Protein AF-A0A673KIM2-F1 (afdb_monomer_lite)

Radius of gyration: 29.83 Å; chains: 1; bounding box: 70×74×83 Å

Foldseek 3Di:
DVPDDPVVVLVVLVPDPDDPVVSVVCCCVVCVVVVVVVVVVVVVVVVVVVVPPCPVVLVVCCLPVHDVVSVVVVVVSVVVVLVVVLCVLCCVQQVVVCVVQPDDPPDPPDDPPVCLQQVPDPNCCHSVFPNVDDQDFRPDVVTRGNVVSVVCSVVVSVVCVVVVVVVVVVVVCVVVVVVVPDDPDDCVVCVVPVDDPVDPDPSVNSSSVVNSVVVVVVVVLVVVLVVPDDDPVVVVVVVVVLVVLLVVLVCLLVVLVVVLVVDDCPDPVNSVSLLSNLQSNLVSLLVVLVVLVVVVVVPPDSDPVVSVVVSVVSSVVSVVSSVVVVVVCLVPPQVVPDDPSVSVVRSSVSSNVVNSVVSVVVSVVVVVVVVVVVVVVVVVVVVVVVD

Organism: NCBI:txid307959

InterPro domains:
  IPR012496 TMC domain [PF07810] (340-377)
  IPR038900 Transmembrane channel-like protein [PTHR23302] (8-376)

pLDDT: mean 73.1, std 10.55, range [40.34, 91.25]

Structure (mmCIF, N/CA/C/O backbone):
data_AF-A0A673KIM2-F1
#
_entry.id   AF-A0A673KIM2-F1
#
loop_
_atom_site.group_PDB
_atom_site.id
_atom_site.type_symbol
_atom_site.label_atom_id
_atom_site.label_alt_id
_atom_site.label_comp_id
_atom_site.label_asym_id
_atom_site.label_entity_id
_atom_site.label_seq_id
_atom_site.pdbx_PDB_ins_code
_atom_site.Cartn_x
_atom_site.Cartn_y
_atom_site.Cartn_z
_atom_site.occupancy
_atom_site.B_iso_or_equiv
_atom_site.auth_seq_id
_atom_site.auth_comp_id
_atom_site.auth_asym_id
_atom_site.auth_atom_id
_atom_site.pdbx_PDB_model_num
ATOM 1 N N . LEU A 1 1 ? -32.384 -26.670 -31.628 1.00 54.09 1 LEU A N 1
ATOM 2 C CA . LEU A 1 1 ? -31.839 -27.218 -30.354 1.00 54.09 1 LEU A CA 1
ATOM 3 C C . LEU A 1 1 ? -31.007 -26.222 -29.531 1.00 54.09 1 LEU A C 1
ATOM 5 O O . LEU A 1 1 ? -30.825 -26.491 -28.352 1.00 54.09 1 LEU A O 1
ATOM 9 N N . VAL A 1 2 ? -30.479 -25.125 -30.096 1.00 49.41 2 VAL A N 1
ATOM 10 C CA . VAL A 1 2 ? -29.564 -24.195 -29.388 1.00 49.41 2 VAL A CA 1
ATOM 11 C C . VAL A 1 2 ? -30.290 -23.218 -28.441 1.00 49.41 2 VAL A C 1
ATOM 13 O O . VAL A 1 2 ? -29.702 -22.797 -27.455 1.00 49.41 2 VAL A O 1
ATOM 16 N N . SER A 1 3 ? -31.580 -22.942 -28.660 1.00 51.84 3 SER A N 1
ATOM 17 C CA . SER A 1 3 ? -32.398 -22.016 -27.851 1.00 51.84 3 SER A CA 1
ATOM 18 C C . SER A 1 3 ? -33.123 -22.645 -26.647 1.00 51.84 3 SER A C 1
ATOM 20 O O . SER A 1 3 ? -33.857 -21.958 -25.945 1.00 51.84 3 SER A O 1
ATOM 22 N N . LEU A 1 4 ? -32.964 -23.951 -26.407 1.00 59.59 4 LEU A N 1
ATOM 23 C CA . LEU A 1 4 ? -33.719 -24.692 -25.387 1.00 59.59 4 LEU A CA 1
ATOM 24 C C . LEU A 1 4 ? -32.929 -24.831 -24.076 1.00 59.59 4 LEU A C 1
ATOM 26 O O . LEU A 1 4 ? -31.710 -25.012 -24.092 1.00 59.59 4 LEU A O 1
ATOM 30 N N . SER A 1 5 ? -33.632 -24.830 -22.938 1.00 64.88 5 SER A N 1
ATOM 31 C CA . SER A 1 5 ? -33.035 -25.115 -21.625 1.00 64.88 5 SER A CA 1
ATOM 32 C C . SER A 1 5 ? -32.414 -26.521 -21.587 1.00 64.88 5 SER A C 1
ATOM 34 O O . SER A 1 5 ? -32.823 -27.422 -22.325 1.00 64.88 5 SER A O 1
ATOM 36 N N . ALA A 1 6 ? -31.411 -26.739 -20.728 1.00 63.19 6 ALA A N 1
ATOM 37 C CA . ALA A 1 6 ? -30.666 -28.004 -20.682 1.00 63.19 6 ALA A CA 1
ATOM 38 C C . ALA A 1 6 ? -31.577 -29.239 -20.511 1.00 63.19 6 ALA A C 1
ATOM 40 O O . ALA A 1 6 ? -31.337 -30.261 -21.151 1.00 63.19 6 ALA A O 1
ATOM 41 N N . GLY A 1 7 ? -32.652 -29.125 -19.721 1.00 69.38 7 GLY A N 1
ATOM 42 C CA . GLY A 1 7 ? -33.654 -30.184 -19.552 1.00 69.38 7 GLY A CA 1
ATOM 43 C C . GLY A 1 7 ? -34.470 -30.452 -20.821 1.00 69.38 7 GLY A C 1
ATOM 44 O O . GLY A 1 7 ? -34.601 -31.602 -21.237 1.00 69.38 7 GLY A O 1
ATOM 45 N N . ALA A 1 8 ? -34.928 -29.397 -21.501 1.00 72.88 8 ALA A N 1
ATOM 46 C CA . ALA A 1 8 ? -35.692 -29.515 -22.743 1.00 72.88 8 ALA A CA 1
ATOM 47 C C . ALA A 1 8 ? -34.858 -30.111 -23.895 1.00 72.88 8 ALA A C 1
ATOM 49 O O . ALA A 1 8 ? -35.373 -30.885 -24.700 1.00 72.88 8 ALA A O 1
ATOM 50 N N . ARG A 1 9 ? -33.544 -29.838 -23.941 1.00 69.94 9 ARG A N 1
ATOM 51 C CA . ARG A 1 9 ? -32.620 -30.464 -24.910 1.00 69.94 9 ARG A CA 1
ATOM 52 C C . ARG A 1 9 ? -32.471 -31.968 -24.673 1.00 69.94 9 ARG A C 1
ATOM 54 O O . ARG A 1 9 ? -32.468 -32.734 -25.631 1.00 69.94 9 ARG A O 1
ATOM 61 N N . ILE A 1 10 ? -32.381 -32.404 -23.413 1.00 68.50 10 ILE A N 1
ATOM 62 C CA . ILE A 1 10 ? -32.291 -33.834 -23.061 1.00 68.50 10 ILE A CA 1
ATOM 63 C C . ILE A 1 10 ? -33.565 -34.570 -23.482 1.00 68.50 10 ILE A C 1
ATOM 65 O O . ILE A 1 10 ? -33.485 -35.679 -24.019 1.00 68.50 10 ILE A O 1
ATOM 69 N N . GLN A 1 11 ? -34.724 -33.948 -23.262 1.00 73.38 11 GLN A N 1
ATOM 70 C CA . GLN A 1 11 ? -36.023 -34.515 -23.606 1.00 73.38 11 GLN A CA 1
ATOM 71 C C . GLN A 1 11 ? -36.228 -34.588 -25.126 1.00 73.38 11 GLN A C 1
ATOM 73 O O . GLN A 1 11 ? -36.594 -35.648 -25.627 1.00 73.38 11 GLN A O 1
ATOM 78 N N . ALA A 1 12 ? -35.854 -33.538 -25.865 1.00 72.44 12 ALA A N 1
ATOM 79 C CA . ALA A 1 12 ? -35.890 -33.520 -27.329 1.00 72.44 12 ALA A CA 1
ATOM 80 C C . ALA A 1 12 ? -34.943 -34.553 -27.973 1.00 72.44 12 ALA A C 1
ATOM 82 O O . ALA A 1 12 ? -35.293 -35.190 -28.959 1.00 72.44 12 ALA A O 1
ATOM 83 N N . ILE A 1 13 ? -33.755 -34.785 -27.399 1.00 69.12 13 ILE A N 1
ATOM 84 C CA . ILE A 1 13 ? -32.839 -35.842 -27.874 1.00 69.12 13 ILE A CA 1
ATOM 85 C C . ILE A 1 13 ? -33.393 -37.241 -27.545 1.00 69.12 13 ILE A C 1
ATOM 87 O O . ILE A 1 13 ? -33.101 -38.217 -28.235 1.00 69.12 13 ILE A O 1
ATOM 91 N N . ARG A 1 14 ? -34.197 -37.369 -26.481 1.00 68.88 14 ARG A N 1
ATOM 92 C CA . ARG A 1 14 ? -34.830 -38.641 -26.098 1.00 68.88 14 ARG A CA 1
ATOM 93 C C . ARG A 1 14 ? -35.969 -39.023 -27.045 1.00 68.88 14 ARG A C 1
ATOM 95 O O . ARG A 1 14 ? -36.163 -40.219 -27.244 1.00 68.88 14 ARG A O 1
ATOM 102 N N . SER A 1 15 ? -36.658 -38.047 -27.637 1.00 75.44 15 SER A N 1
ATOM 103 C CA . SER A 1 15 ? -37.789 -38.254 -28.549 1.00 75.44 15 SER A CA 1
ATOM 104 C C . SER A 1 15 ? -37.406 -38.488 -30.018 1.00 75.44 15 SER A C 1
ATOM 106 O O . SER A 1 15 ? -38.292 -38.747 -30.823 1.00 75.44 15 SER A O 1
ATOM 108 N N . LEU A 1 16 ? -36.121 -38.418 -30.395 1.00 77.38 16 LEU A N 1
ATOM 109 C CA . LEU A 1 16 ? -35.683 -38.663 -31.780 1.00 77.38 16 LEU A CA 1
ATOM 110 C C . LEU A 1 16 ? -35.757 -40.158 -32.147 1.00 77.38 16 LEU A C 1
ATOM 112 O O . LEU A 1 16 ? -35.271 -40.973 -31.364 1.00 77.38 16 LEU A O 1
ATOM 116 N N . PRO A 1 17 ? -36.287 -40.547 -33.322 1.00 73.69 17 PRO A N 1
ATOM 117 C CA . PRO A 1 17 ? -36.380 -41.940 -33.763 1.00 73.69 17 PRO A CA 1
ATOM 118 C C . PRO A 1 17 ? -35.050 -42.415 -34.370 1.00 73.69 17 PRO A C 1
ATOM 120 O O . PRO A 1 17 ? -34.902 -42.543 -35.576 1.00 73.69 17 PRO A O 1
ATOM 123 N N . MET A 1 18 ? -34.045 -42.633 -33.525 1.00 78.62 18 MET A N 1
ATOM 124 C CA . MET A 1 18 ? -32.694 -43.016 -33.964 1.00 78.62 18 MET A CA 1
ATOM 125 C C . MET A 1 18 ? -32.090 -44.114 -33.067 1.00 78.62 18 MET A C 1
ATOM 127 O O . MET A 1 18 ? -32.531 -44.251 -31.918 1.00 78.62 18 MET A O 1
ATOM 131 N N . PRO A 1 19 ? -31.124 -44.921 -33.534 1.00 76.88 19 PRO A N 1
ATOM 132 C CA . PRO A 1 19 ? -30.554 -46.014 -32.749 1.00 76.88 19 PRO A CA 1
ATOM 133 C C . PRO A 1 19 ? -29.840 -45.518 -31.481 1.00 76.88 19 PRO A C 1
ATOM 135 O O . PRO A 1 19 ? -29.282 -44.419 -31.424 1.00 76.88 19 PRO A O 1
ATOM 138 N N . PHE A 1 20 ? -29.871 -46.333 -30.422 1.00 73.62 20 PHE A N 1
ATOM 139 C CA . PHE A 1 20 ? -29.402 -45.951 -29.082 1.00 73.62 20 PHE A CA 1
ATOM 140 C C . PHE A 1 20 ? -27.943 -45.469 -29.061 1.00 73.62 20 PHE A C 1
ATOM 142 O O . PHE A 1 20 ? -27.620 -44.512 -28.352 1.00 73.62 20 PHE A O 1
ATOM 149 N N . ASN A 1 21 ? -27.075 -46.090 -29.866 1.00 72.00 21 ASN A N 1
ATOM 150 C CA . ASN A 1 21 ? -25.659 -45.735 -29.931 1.00 72.00 21 ASN A CA 1
ATOM 151 C C . ASN A 1 21 ? -25.446 -44.313 -30.464 1.00 72.00 21 ASN A C 1
ATOM 153 O O . ASN A 1 21 ? -24.697 -43.546 -29.867 1.00 72.00 21 ASN A O 1
ATOM 157 N N . GLU A 1 22 ? -26.178 -43.906 -31.500 1.00 73.88 22 GLU A N 1
ATOM 158 C CA . GLU A 1 22 ? -26.094 -42.542 -32.029 1.00 73.88 22 GLU A CA 1
ATOM 159 C C . GLU A 1 22 ? -26.651 -41.511 -31.040 1.00 73.88 22 GLU A C 1
ATOM 161 O O . GLU A 1 22 ? -26.053 -40.451 -30.848 1.00 73.88 22 GLU A O 1
ATOM 166 N N . ARG A 1 23 ? -27.736 -41.834 -30.314 1.00 71.25 23 ARG A N 1
ATOM 167 C CA . ARG A 1 23 ? -28.248 -40.958 -29.235 1.00 71.25 23 ARG A CA 1
ATOM 168 C C . ARG A 1 23 ? -27.211 -40.754 -28.137 1.00 71.25 23 ARG A C 1
ATOM 170 O O . ARG A 1 23 ? -27.110 -39.659 -27.579 1.00 71.25 23 ARG A O 1
ATOM 177 N N . LYS A 1 24 ? -26.460 -41.805 -27.799 1.00 71.00 24 LYS A N 1
ATOM 178 C CA . LYS A 1 24 ? -25.391 -41.757 -26.798 1.00 71.00 24 LYS A CA 1
ATOM 179 C C . LYS A 1 24 ? -24.245 -40.862 -27.274 1.00 71.00 24 LYS A C 1
ATOM 181 O O . LYS A 1 24 ? -23.825 -39.994 -26.510 1.00 71.00 24 LYS A O 1
ATOM 186 N N . THR A 1 25 ? -23.813 -41.001 -28.526 1.00 71.25 25 THR A N 1
ATOM 187 C CA . THR A 1 25 ? -22.752 -40.174 -29.121 1.00 71.25 25 THR A CA 1
ATOM 188 C C . THR A 1 25 ? -23.147 -38.699 -29.172 1.00 71.25 25 THR A C 1
ATOM 190 O O . THR A 1 25 ? -22.375 -37.855 -28.727 1.00 71.25 25 THR A O 1
ATOM 193 N N . ILE A 1 26 ? -24.378 -38.379 -29.594 1.00 69.19 26 ILE A N 1
ATOM 194 C CA . ILE A 1 26 ? -24.880 -36.994 -29.641 1.00 69.19 26 ILE A CA 1
ATOM 195 C C . ILE A 1 26 ? -24.965 -36.374 -28.243 1.00 69.19 26 ILE A C 1
ATOM 197 O O . ILE A 1 26 ? -24.628 -35.207 -28.067 1.00 69.19 26 ILE A O 1
ATOM 201 N N . ARG A 1 27 ? -25.377 -37.138 -27.221 1.00 65.44 27 ARG A N 1
ATOM 202 C CA . ARG A 1 27 ? -25.381 -36.643 -25.834 1.00 65.44 27 ARG A CA 1
ATOM 203 C C . ARG A 1 27 ? -23.967 -36.374 -25.327 1.00 65.44 27 ARG A C 1
ATOM 205 O O . ARG A 1 27 ? -23.735 -35.344 -24.699 1.00 65.44 27 ARG A O 1
ATOM 212 N N . LEU A 1 28 ? -23.028 -37.280 -25.588 1.00 66.94 28 LEU A N 1
ATOM 213 C CA . LEU A 1 28 ? -21.634 -37.103 -25.185 1.00 66.94 28 LEU A CA 1
ATOM 214 C C . LEU A 1 28 ? -21.025 -35.861 -25.837 1.00 66.94 28 LEU A C 1
ATOM 216 O O . LEU A 1 28 ? -20.464 -35.038 -25.124 1.00 66.94 28 LEU A O 1
ATOM 220 N N . THR A 1 29 ? -21.210 -35.655 -27.141 1.00 67.38 29 THR A N 1
ATOM 221 C CA . THR A 1 29 ? -20.673 -34.475 -27.834 1.00 67.38 29 THR A CA 1
ATOM 222 C C . THR A 1 29 ? -21.380 -33.179 -27.428 1.00 67.38 29 THR A C 1
ATOM 224 O O . THR A 1 29 ? -20.715 -32.171 -27.197 1.00 67.38 29 THR A O 1
ATOM 227 N N . SER A 1 30 ? -22.709 -33.185 -27.254 1.00 64.12 30 SER A N 1
ATOM 228 C CA . SER A 1 30 ? -23.461 -31.970 -26.910 1.00 64.12 30 SER A CA 1
ATOM 229 C C . SER A 1 30 ? -23.291 -31.524 -25.456 1.00 64.12 30 SER A C 1
ATOM 231 O O . SER A 1 30 ? -23.383 -30.331 -25.166 1.00 64.12 30 SER A O 1
ATOM 233 N N . PHE A 1 31 ? -23.092 -32.466 -24.525 1.00 64.44 31 PHE A N 1
ATOM 234 C CA . PHE A 1 31 ? -22.984 -32.180 -23.088 1.00 64.44 31 PHE A CA 1
ATOM 235 C C . PHE A 1 31 ? -21.546 -32.215 -22.554 1.00 64.44 31 PHE A C 1
ATOM 237 O O . PHE A 1 31 ? -21.322 -31.681 -21.468 1.00 64.44 31 PHE A O 1
ATOM 244 N N . ALA A 1 32 ? -20.565 -32.738 -23.302 1.00 67.06 32 ALA A N 1
ATOM 245 C CA . ALA A 1 32 ? -19.142 -32.660 -22.955 1.00 67.06 32 ALA A CA 1
ATOM 246 C C . ALA A 1 32 ? -18.661 -31.246 -22.568 1.00 67.06 32 ALA A C 1
ATOM 248 O O . ALA A 1 32 ? -18.056 -31.123 -21.500 1.00 67.06 32 ALA A O 1
ATOM 249 N N . PRO A 1 33 ? -18.947 -30.165 -23.328 1.00 68.44 33 PRO A N 1
ATOM 250 C CA . PRO A 1 33 ? -18.488 -28.826 -22.948 1.00 68.44 33 PRO A CA 1
ATOM 251 C C . PRO A 1 33 ? -19.147 -28.331 -21.652 1.00 68.44 33 PRO A C 1
ATOM 253 O O . PRO A 1 33 ? -18.484 -27.740 -20.802 1.00 68.44 33 PRO A O 1
ATOM 256 N N . ILE A 1 34 ? -20.430 -28.642 -21.441 1.00 71.88 34 ILE A N 1
ATOM 257 C CA . ILE A 1 34 ? -21.180 -28.256 -20.234 1.00 71.88 34 ILE A CA 1
ATOM 258 C C . ILE A 1 34 ? -20.656 -29.017 -19.007 1.00 71.88 34 ILE A C 1
ATOM 260 O O . ILE A 1 34 ? -20.499 -28.444 -17.928 1.00 71.88 34 ILE A O 1
ATOM 264 N N . GLN A 1 35 ? -20.367 -30.309 -19.160 1.00 70.81 35 GLN A N 1
ATOM 265 C CA . GLN A 1 35 ? -19.853 -31.156 -18.090 1.00 70.81 35 GLN A CA 1
ATOM 266 C C . GLN A 1 35 ? -18.393 -30.821 -17.756 1.00 70.81 35 GLN A C 1
ATOM 268 O O . GLN A 1 35 ? -18.043 -30.789 -16.577 1.00 70.81 35 GLN A O 1
ATOM 273 N N . SER A 1 36 ? -17.576 -30.492 -18.761 1.00 70.12 36 SER A N 1
ATOM 274 C CA . SER A 1 36 ? -16.215 -29.974 -18.583 1.00 70.12 36 SER A CA 1
ATOM 275 C C . SER A 1 36 ? -16.221 -28.633 -17.845 1.00 70.12 36 SER A C 1
ATOM 277 O O . SER A 1 36 ? -15.549 -28.495 -16.827 1.00 70.12 36 SER A O 1
ATOM 279 N N . PHE A 1 37 ? -17.082 -27.690 -18.243 1.00 69.31 37 PHE A N 1
ATOM 280 C CA . PHE A 1 37 ? -17.236 -26.407 -17.551 1.00 69.31 37 PHE A CA 1
ATOM 281 C C . PHE A 1 37 ? -17.710 -26.573 -16.100 1.00 69.31 37 PHE A C 1
ATOM 283 O O . PHE A 1 37 ? -17.229 -25.892 -15.195 1.00 69.31 37 PHE A O 1
ATOM 290 N N . ARG A 1 38 ? -18.621 -27.518 -15.838 1.00 72.75 38 ARG A N 1
ATOM 291 C CA . ARG A 1 38 ? -19.097 -27.816 -14.479 1.00 72.75 38 ARG A CA 1
ATOM 292 C C . ARG A 1 38 ? -18.009 -28.461 -13.614 1.00 72.75 38 ARG A C 1
ATOM 294 O O . ARG A 1 38 ? -17.904 -28.110 -12.442 1.00 72.75 38 ARG A O 1
ATOM 301 N N . ARG A 1 39 ? -17.184 -29.350 -14.183 1.00 75.88 39 ARG A N 1
ATOM 302 C CA . ARG A 1 39 ? -16.005 -29.932 -13.514 1.00 75.88 39 ARG A CA 1
ATOM 303 C C . ARG A 1 39 ? -14.931 -28.883 -13.250 1.00 75.88 39 ARG A C 1
ATOM 305 O O . ARG A 1 39 ? -14.437 -28.821 -12.134 1.00 75.88 39 ARG A O 1
ATOM 312 N N . PHE A 1 40 ? -14.639 -28.017 -14.218 1.00 73.12 40 PHE A N 1
ATOM 313 C CA . PHE A 1 40 ? -13.724 -26.888 -14.053 1.00 73.12 40 PHE A CA 1
ATOM 314 C C . PHE A 1 40 ? -14.207 -25.934 -12.958 1.00 73.12 40 PHE A C 1
ATOM 316 O O . PHE A 1 40 ? -13.445 -25.591 -12.063 1.00 73.12 40 PHE A O 1
ATOM 323 N N . ARG A 1 41 ? -15.500 -25.585 -12.944 1.00 74.12 41 ARG A N 1
ATOM 324 C CA . ARG A 1 41 ? -16.105 -24.767 -11.882 1.00 74.12 41 ARG A CA 1
ATOM 325 C C . ARG A 1 41 ? -16.040 -25.447 -10.511 1.00 74.12 41 ARG A C 1
ATOM 327 O O . ARG A 1 41 ? -15.783 -24.767 -9.523 1.00 74.12 41 ARG A O 1
ATOM 334 N N . GLY A 1 42 ? -16.261 -26.762 -10.449 1.00 72.38 42 GLY A N 1
ATOM 335 C CA . GLY A 1 42 ? -16.081 -27.556 -9.231 1.00 72.38 42 GLY A CA 1
ATOM 336 C C . GLY A 1 42 ? -14.630 -27.542 -8.750 1.00 72.38 42 GLY A C 1
ATOM 337 O O . GLY A 1 42 ? -14.375 -27.220 -7.598 1.00 72.38 42 GLY A O 1
ATOM 338 N N . SER A 1 43 ? -13.678 -27.768 -9.658 1.00 71.38 43 SER A N 1
ATOM 339 C CA . SER A 1 43 ? -12.241 -27.720 -9.381 1.00 71.38 43 SER A CA 1
ATOM 340 C C . SER A 1 43 ? -11.782 -26.332 -8.937 1.00 71.38 43 SER A C 1
ATOM 342 O O . SER A 1 43 ? -10.987 -26.230 -8.010 1.00 71.38 43 SER A O 1
ATOM 344 N N . LEU A 1 44 ? -12.302 -25.255 -9.538 1.00 67.19 44 LEU A N 1
ATOM 345 C CA . LEU A 1 44 ? -12.042 -23.884 -9.093 1.00 67.19 44 LEU A CA 1
ATOM 346 C C . LEU A 1 44 ? -12.645 -23.608 -7.718 1.00 67.19 44 LEU A C 1
ATOM 348 O O . LEU A 1 44 ? -12.035 -22.898 -6.928 1.00 67.19 44 LEU A O 1
ATOM 352 N N . ALA A 1 45 ? -13.833 -24.136 -7.420 1.00 69.06 45 ALA A N 1
ATOM 353 C CA . ALA A 1 45 ? -14.451 -23.980 -6.107 1.00 69.06 45 ALA A CA 1
ATOM 354 C C . ALA A 1 45 ? -13.641 -24.701 -5.017 1.00 69.06 45 ALA A C 1
ATOM 356 O O . ALA A 1 45 ? -13.384 -24.112 -3.968 1.00 69.06 45 ALA A O 1
ATOM 357 N N . SER A 1 46 ? -13.166 -25.917 -5.299 1.00 64.94 46 SER A N 1
ATOM 358 C CA . SER A 1 46 ? -12.291 -26.682 -4.407 1.00 64.94 46 SER A CA 1
ATOM 359 C C . SER A 1 46 ? -10.911 -26.034 -4.260 1.00 64.94 46 SER A C 1
ATOM 361 O O . SER A 1 46 ? -10.444 -25.834 -3.142 1.00 64.94 46 SER A O 1
ATOM 363 N N . ALA A 1 47 ? -10.284 -25.598 -5.357 1.00 60.22 47 ALA A N 1
ATOM 364 C CA . ALA A 1 47 ? -9.031 -24.843 -5.312 1.00 60.22 47 ALA A CA 1
ATOM 365 C C . ALA A 1 47 ? -9.197 -23.536 -4.527 1.00 60.22 47 ALA A C 1
ATOM 367 O O . ALA A 1 47 ? -8.345 -23.186 -3.719 1.00 60.22 47 ALA A O 1
ATOM 368 N N . ARG A 1 48 ? -10.335 -22.845 -4.680 1.00 62.03 48 ARG A N 1
ATOM 369 C CA . ARG A 1 48 ? -10.658 -21.654 -3.892 1.00 62.03 48 ARG A CA 1
ATOM 370 C C . ARG A 1 48 ? -10.759 -21.971 -2.406 1.00 62.03 48 ARG A C 1
ATOM 372 O O . ARG A 1 48 ? -10.308 -21.146 -1.629 1.00 62.03 48 ARG A O 1
ATOM 379 N N . GLN A 1 49 ? -11.308 -23.122 -2.013 1.00 62.59 49 GLN A N 1
ATOM 380 C CA . GLN A 1 49 ? -11.338 -23.556 -0.611 1.00 62.59 49 GLN A CA 1
ATOM 381 C C . GLN A 1 49 ? -9.932 -23.819 -0.057 1.00 62.59 49 GLN A C 1
ATOM 383 O O . GLN A 1 49 ? -9.649 -23.392 1.057 1.00 62.59 49 GLN A O 1
ATOM 388 N N . HIS A 1 50 ? -9.025 -24.402 -0.846 1.00 56.56 50 HIS A N 1
ATOM 389 C CA . HIS A 1 50 ? -7.615 -24.559 -0.459 1.00 56.56 50 HIS A CA 1
ATOM 390 C C . HIS A 1 50 ? -6.831 -23.234 -0.446 1.00 56.56 50 HIS A C 1
ATOM 392 O O . HIS A 1 50 ? -5.932 -23.056 0.368 1.00 56.56 50 HIS A O 1
ATOM 398 N N . LEU A 1 51 ? -7.206 -22.267 -1.290 1.00 56.97 51 LEU A N 1
ATOM 399 C CA . LEU A 1 51 ? -6.646 -20.908 -1.310 1.00 56.97 51 LEU A CA 1
ATOM 400 C C . LEU A 1 51 ? -7.198 -20.006 -0.195 1.00 56.97 51 LEU A C 1
ATOM 402 O O . LEU A 1 51 ? -6.836 -18.827 -0.103 1.00 56.97 51 LEU A O 1
ATOM 406 N N . ILE A 1 52 ? -8.076 -20.518 0.674 1.00 63.28 52 ILE A N 1
ATOM 407 C CA . ILE A 1 52 ? -8.466 -19.810 1.889 1.00 63.28 52 ILE A CA 1
ATOM 408 C C . ILE A 1 52 ? -7.361 -19.997 2.934 1.00 63.28 52 ILE A C 1
ATOM 410 O O . ILE A 1 52 ? -7.483 -20.724 3.914 1.00 63.28 52 ILE A O 1
ATOM 414 N N . ILE A 1 53 ? -6.289 -19.242 2.744 1.00 66.12 53 ILE A N 1
ATOM 415 C CA . ILE A 1 53 ? -5.209 -19.138 3.716 1.00 66.12 53 ILE A CA 1
ATOM 416 C C . ILE A 1 53 ? -5.771 -18.495 5.003 1.00 66.12 53 ILE A C 1
ATOM 418 O O . ILE A 1 53 ? -6.573 -17.553 4.932 1.00 66.12 53 ILE A O 1
ATOM 422 N N . TRP A 1 54 ? -5.375 -19.006 6.173 1.00 71.19 54 TRP A N 1
ATOM 423 C CA . TRP A 1 54 ? -5.577 -18.369 7.488 1.00 71.19 54 TRP A CA 1
ATOM 424 C C . TRP A 1 54 ? -7.026 -18.226 7.981 1.00 71.19 54 TRP A C 1
ATOM 426 O O . TRP A 1 54 ? -7.349 -17.290 8.706 1.00 71.19 54 TRP A O 1
ATOM 436 N N . GLN A 1 55 ? -7.940 -19.125 7.607 1.00 77.44 55 GLN A N 1
ATOM 437 C CA . GLN A 1 55 ? -9.327 -19.038 8.089 1.00 77.44 55 GLN A CA 1
ATOM 438 C C . GLN A 1 55 ? -9.458 -19.249 9.604 1.00 77.44 55 GLN A C 1
ATOM 440 O O . GLN A 1 55 ? -10.195 -18.512 10.258 1.00 77.44 55 GLN A O 1
ATOM 445 N N . ASP A 1 56 ? -8.737 -20.223 10.154 1.00 75.19 56 ASP A N 1
ATOM 446 C CA . ASP A 1 56 ? -8.823 -20.563 11.576 1.00 75.19 56 ASP A CA 1
ATOM 447 C C . ASP A 1 56 ? -8.095 -19.544 12.453 1.00 75.19 56 ASP A C 1
ATOM 449 O O . ASP A 1 56 ? -8.632 -19.109 13.470 1.00 75.19 56 ASP A O 1
ATOM 453 N N . THR A 1 57 ? -6.939 -19.054 12.002 1.00 82.75 57 THR A N 1
ATOM 454 C CA . THR A 1 57 ? -6.215 -17.970 12.678 1.00 82.75 57 THR A CA 1
ATOM 455 C C . THR A 1 57 ? -7.019 -16.670 12.683 1.00 82.75 57 THR A C 1
ATOM 457 O O . THR A 1 57 ? -7.073 -15.995 13.705 1.00 82.75 57 THR A O 1
ATOM 460 N N . LEU A 1 58 ? -7.726 -16.333 11.596 1.00 80.12 58 LEU A N 1
ATOM 461 C CA . LEU A 1 58 ? -8.638 -15.181 11.573 1.00 80.12 58 LEU A CA 1
ATOM 462 C C . LEU A 1 58 ? -9.790 -15.337 12.576 1.00 80.12 58 LEU A C 1
ATOM 464 O O . LEU A 1 58 ? -10.130 -14.376 13.263 1.00 80.12 58 LEU A O 1
ATOM 468 N N . LYS A 1 59 ? -10.379 -16.534 12.697 1.00 75.62 59 LYS A N 1
ATOM 469 C CA . LYS A 1 59 ? -11.424 -16.795 13.703 1.00 75.62 59 LYS A CA 1
ATOM 470 C C . LYS A 1 59 ? -10.891 -16.624 15.124 1.00 75.62 59 LYS A C 1
ATOM 472 O O . LYS A 1 59 ? -11.568 -16.021 15.952 1.00 75.62 59 LYS A O 1
ATOM 477 N N . GLU A 1 60 ? -9.682 -17.106 15.397 1.00 78.31 60 GLU A N 1
ATOM 478 C CA . GLU A 1 60 ? -9.049 -16.952 16.707 1.00 78.31 60 GLU A CA 1
ATOM 479 C C . GLU A 1 60 ? -8.733 -15.483 17.031 1.00 78.31 60 GLU A C 1
ATOM 481 O O . GLU A 1 60 ? -9.053 -15.010 18.124 1.00 78.31 60 GLU A O 1
ATOM 486 N N . ILE A 1 61 ? -8.166 -14.739 16.076 1.00 77.75 61 ILE A N 1
ATOM 487 C CA . ILE A 1 61 ? -7.868 -13.307 16.225 1.00 77.75 61 ILE A CA 1
ATOM 488 C C . ILE A 1 61 ? -9.157 -12.519 16.479 1.00 77.75 61 ILE A C 1
ATOM 490 O O . ILE A 1 61 ? -9.194 -11.690 17.385 1.00 77.75 61 ILE A O 1
ATOM 494 N N . GLY A 1 62 ? -10.232 -12.809 15.739 1.00 70.69 62 GLY A N 1
ATOM 495 C CA . GLY A 1 62 ? -11.535 -12.179 15.956 1.00 70.69 62 GLY A CA 1
ATOM 496 C C . GLY A 1 62 ? -12.131 -12.476 17.332 1.00 70.69 62 GLY A C 1
ATOM 497 O O . GLY A 1 62 ? -12.716 -11.586 17.944 1.00 70.69 62 GLY A O 1
ATOM 498 N N . GLY A 1 63 ? -11.932 -13.691 17.854 1.00 64.75 63 GLY A N 1
ATOM 499 C CA . GLY A 1 63 ? -12.361 -14.055 19.205 1.00 64.75 63 GLY A CA 1
ATOM 500 C C . GLY A 1 63 ? -11.566 -13.348 20.310 1.00 64.75 63 GLY A C 1
ATOM 501 O O . GLY A 1 63 ? -12.140 -12.954 21.322 1.00 64.75 63 GLY A O 1
ATOM 502 N N . ARG A 1 64 ? -10.251 -13.161 20.134 1.00 74.19 64 ARG A N 1
ATOM 503 C CA . ARG A 1 64 ? -9.375 -12.552 21.155 1.00 74.19 64 ARG A CA 1
ATOM 504 C C . ARG A 1 64 ? -9.363 -11.021 21.130 1.00 74.19 64 ARG A C 1
ATOM 506 O O . ARG A 1 64 ? -9.338 -10.406 22.190 1.00 74.19 64 ARG A O 1
ATOM 513 N N . PHE A 1 65 ? -9.352 -10.418 19.942 1.00 69.12 65 PHE A N 1
ATOM 514 C CA . PHE A 1 65 ? -9.120 -8.979 19.747 1.00 69.12 65 PHE A CA 1
ATOM 515 C C . PHE A 1 65 ? -10.357 -8.208 19.267 1.00 69.12 65 PHE A C 1
ATOM 517 O O . PHE A 1 65 ? -10.318 -6.983 19.169 1.00 69.12 65 PHE A O 1
ATOM 524 N N . GLY A 1 66 ? -11.460 -8.906 18.988 1.00 65.38 66 GLY A N 1
ATOM 525 C CA . GLY A 1 66 ? -12.720 -8.304 18.571 1.00 65.38 66 GLY A CA 1
ATOM 526 C C . GLY A 1 66 ? -12.855 -8.089 17.061 1.00 65.38 66 GLY A C 1
ATOM 527 O O . GLY A 1 66 ? -11.976 -8.387 16.246 1.00 65.38 66 GLY A O 1
ATOM 528 N N . THR A 1 67 ? -14.019 -7.566 16.682 1.00 66.94 67 THR A N 1
ATOM 529 C CA . THR A 1 67 ? -14.464 -7.407 15.285 1.00 66.94 67 THR A CA 1
ATOM 530 C C . THR A 1 67 ? -13.696 -6.331 14.507 1.00 66.94 67 THR A C 1
ATOM 532 O O . THR A 1 67 ? -13.513 -6.461 13.292 1.00 66.94 67 THR A O 1
ATOM 535 N N . SER A 1 68 ? -13.186 -5.302 15.187 1.00 65.81 68 SER A N 1
ATOM 536 C CA . SER A 1 68 ? -12.408 -4.214 14.580 1.00 65.81 68 SER A CA 1
ATOM 537 C C . SER A 1 68 ? -11.046 -4.695 14.067 1.00 65.81 68 SER A C 1
ATOM 539 O O . SER A 1 68 ? -10.704 -4.473 12.905 1.00 65.81 68 SER A O 1
ATOM 541 N N . VAL A 1 69 ? -10.304 -5.446 14.886 1.00 72.69 69 VAL A N 1
ATOM 542 C CA . VAL A 1 69 ? -9.004 -6.028 14.513 1.00 72.69 69 VAL A CA 1
ATOM 543 C C . VAL A 1 69 ? -9.169 -7.097 13.432 1.00 72.69 69 VAL A C 1
ATOM 545 O O . VAL A 1 69 ? -8.401 -7.136 12.470 1.00 72.69 69 VAL A O 1
ATOM 548 N N . LEU A 1 70 ? -10.21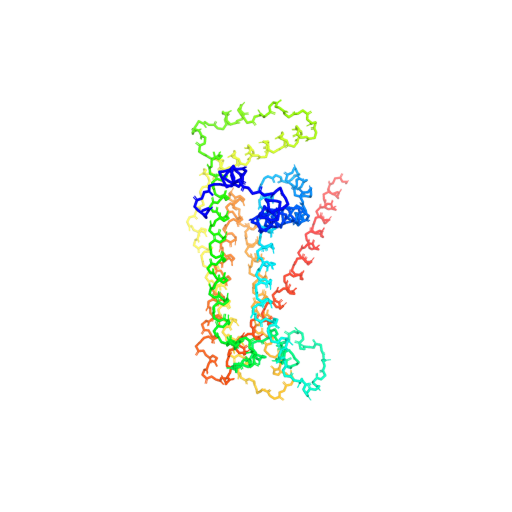8 -7.921 13.520 1.00 74.38 70 LEU A N 1
ATOM 549 C CA . LEU A 1 70 ? -10.545 -8.897 12.478 1.00 74.38 70 LEU A CA 1
ATOM 550 C C . LEU A 1 70 ? -10.763 -8.234 11.108 1.00 74.38 70 LEU A C 1
ATOM 552 O O . LEU A 1 70 ? -10.286 -8.740 10.091 1.00 74.38 70 LEU A O 1
ATOM 556 N N . SER A 1 71 ? -11.458 -7.097 11.079 1.00 75.38 71 SER A N 1
ATOM 557 C CA . SER A 1 71 ? -11.751 -6.363 9.842 1.00 75.38 71 SER A CA 1
ATOM 558 C C . SER A 1 71 ? -10.478 -5.903 9.124 1.00 75.38 71 SER A C 1
ATOM 560 O O . SER A 1 71 ? -10.402 -6.003 7.898 1.00 75.38 71 SER A O 1
ATOM 562 N N . TYR A 1 72 ? -9.448 -5.492 9.872 1.00 79.75 72 TYR A N 1
ATOM 563 C CA . TYR A 1 72 ? -8.136 -5.143 9.317 1.00 79.75 72 TYR A CA 1
ATOM 564 C C . TYR A 1 72 ? -7.463 -6.335 8.619 1.00 79.75 72 TYR A C 1
ATOM 566 O O . TYR A 1 72 ? -7.057 -6.229 7.462 1.00 79.75 72 TYR A O 1
ATOM 574 N N . PHE A 1 73 ? -7.387 -7.499 9.271 1.00 81.44 73 PHE A N 1
ATOM 575 C CA . PHE A 1 73 ? -6.754 -8.676 8.665 1.00 81.44 73 PHE A CA 1
ATOM 576 C C . PHE A 1 73 ? -7.550 -9.238 7.483 1.00 81.44 73 PHE A C 1
ATOM 578 O O . PHE A 1 73 ? -6.964 -9.728 6.516 1.00 81.44 73 PHE A O 1
ATOM 585 N N . LEU A 1 74 ? -8.883 -9.143 7.521 1.00 78.19 74 LEU A N 1
ATOM 586 C CA . LEU A 1 74 ? -9.731 -9.483 6.378 1.00 78.19 74 LEU A CA 1
ATOM 587 C C . LEU A 1 74 ? -9.454 -8.569 5.180 1.00 78.19 74 LEU A C 1
ATOM 589 O O . LEU A 1 74 ? -9.357 -9.062 4.054 1.00 78.19 74 LEU A O 1
ATOM 593 N N . PHE A 1 75 ? -9.282 -7.267 5.421 1.00 79.06 75 PHE A N 1
ATOM 594 C CA . PHE A 1 75 ? -8.879 -6.310 4.393 1.00 79.06 75 PHE A CA 1
ATOM 595 C C . PHE A 1 75 ? -7.486 -6.630 3.836 1.00 79.06 75 PHE A C 1
ATOM 597 O O . PHE A 1 75 ? -7.324 -6.722 2.621 1.00 79.06 75 PHE A O 1
ATOM 604 N N . LEU A 1 76 ? -6.502 -6.893 4.703 1.00 81.81 76 LEU A N 1
ATOM 605 C CA . LEU A 1 76 ? -5.138 -7.233 4.291 1.00 81.81 76 LEU A CA 1
ATOM 606 C C . LEU A 1 76 ? -5.094 -8.514 3.447 1.00 81.81 76 LEU A C 1
ATOM 608 O O . LEU A 1 76 ? -4.447 -8.555 2.402 1.00 81.81 76 LEU A O 1
ATOM 612 N N . LYS A 1 77 ? -5.836 -9.550 3.853 1.00 83.25 77 LYS A N 1
ATOM 613 C CA . LYS A 1 77 ? -5.979 -10.792 3.084 1.00 83.25 77 LYS A CA 1
ATOM 614 C C . LYS A 1 77 ? -6.592 -10.539 1.709 1.00 83.25 77 LYS A C 1
ATOM 616 O O . LYS A 1 77 ? -6.137 -11.117 0.724 1.00 83.25 77 LYS A O 1
ATOM 621 N N . TRP A 1 78 ? -7.624 -9.701 1.637 1.00 79.88 78 TRP A N 1
ATOM 622 C CA . TRP A 1 78 ? -8.249 -9.337 0.368 1.00 79.88 78 TRP A CA 1
ATOM 623 C C . TRP A 1 78 ? -7.265 -8.590 -0.546 1.00 79.88 78 TRP A C 1
ATOM 625 O O . TRP A 1 78 ? -7.140 -8.938 -1.718 1.00 79.88 78 TRP A O 1
ATOM 635 N N . LEU A 1 79 ? -6.502 -7.642 0.004 1.00 83.12 79 LEU A N 1
ATOM 636 C CA . LEU A 1 79 ? -5.480 -6.883 -0.718 1.00 83.12 79 LEU A CA 1
ATOM 637 C C . LEU A 1 79 ? -4.334 -7.780 -1.218 1.00 83.12 79 LEU A C 1
ATOM 639 O O . LEU A 1 79 ? -3.868 -7.616 -2.344 1.00 83.12 79 LEU A O 1
ATOM 643 N N . LEU A 1 80 ? -3.909 -8.772 -0.430 1.00 85.31 80 LEU A N 1
ATOM 644 C CA . LEU A 1 80 ? -2.922 -9.771 -0.855 1.00 85.31 80 LEU A CA 1
ATOM 645 C C . LEU A 1 80 ? -3.436 -10.61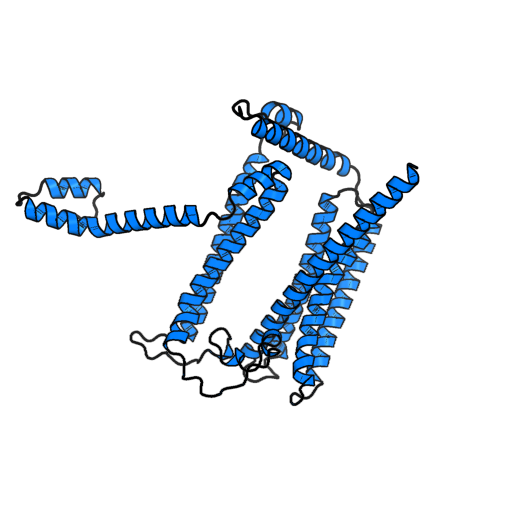0 -2.033 1.00 85.31 80 LEU A C 1
ATOM 647 O O . LEU A 1 80 ? -2.734 -10.776 -3.028 1.00 85.31 80 LEU A O 1
ATOM 651 N N . GLN A 1 81 ? -4.670 -11.117 -1.942 1.00 81.69 81 GLN A N 1
ATOM 652 C CA . GLN A 1 81 ? -5.292 -11.882 -3.029 1.00 81.69 81 GLN A CA 1
ATOM 653 C C . GLN A 1 81 ? -5.420 -11.046 -4.306 1.00 81.69 81 GLN A C 1
ATOM 655 O O . GLN A 1 81 ? -5.202 -11.556 -5.405 1.00 81.69 81 GLN A O 1
ATOM 660 N N . PHE A 1 82 ? -5.738 -9.761 -4.158 1.00 82.88 82 PHE A N 1
ATOM 661 C CA . PHE A 1 82 ? -5.817 -8.822 -5.265 1.00 82.88 82 PHE A CA 1
ATOM 662 C C . PHE A 1 82 ? -4.449 -8.584 -5.930 1.00 82.88 82 PHE A C 1
ATOM 664 O O . PHE A 1 82 ? -4.340 -8.659 -7.153 1.00 82.88 82 PHE A O 1
ATOM 671 N N . ASN A 1 83 ? -3.385 -8.383 -5.145 1.00 86.56 83 ASN A N 1
ATOM 672 C CA . ASN A 1 83 ? -2.025 -8.246 -5.678 1.00 86.56 83 ASN A CA 1
ATOM 673 C C . ASN A 1 83 ? -1.531 -9.523 -6.371 1.00 86.56 83 ASN A C 1
ATOM 675 O O . ASN A 1 83 ? -0.899 -9.441 -7.419 1.00 86.56 83 ASN A O 1
ATOM 679 N N . LEU A 1 84 ? -1.862 -10.706 -5.842 1.00 87.25 84 LEU A N 1
ATOM 680 C CA . LEU A 1 84 ? -1.534 -11.974 -6.498 1.00 87.25 84 LEU A CA 1
ATOM 681 C C . LEU A 1 84 ? -2.241 -12.106 -7.855 1.00 87.25 84 LEU A C 1
ATOM 683 O O . LEU A 1 84 ? -1.639 -12.539 -8.833 1.00 87.25 84 LEU A O 1
ATOM 687 N N . PHE A 1 85 ? -3.510 -11.703 -7.930 1.00 84.81 85 PHE A N 1
ATOM 688 C CA . PHE A 1 85 ? -4.251 -11.661 -9.189 1.00 84.81 85 PHE A CA 1
ATOM 689 C C . PHE A 1 85 ? -3.619 -10.684 -10.193 1.00 84.81 85 PHE A C 1
ATOM 691 O O . PHE A 1 85 ? -3.456 -11.031 -11.363 1.00 84.81 85 PHE A O 1
ATOM 698 N N . SER A 1 86 ? -3.200 -9.504 -9.727 1.00 85.12 86 SER A N 1
ATOM 699 C CA . SER A 1 86 ? -2.454 -8.529 -10.533 1.00 85.12 86 SER A CA 1
ATOM 700 C C . SER A 1 86 ? -1.155 -9.115 -11.086 1.00 85.12 86 SER A C 1
ATOM 702 O O . SER A 1 86 ? -0.876 -8.990 -12.279 1.00 85.12 86 SER A O 1
ATOM 704 N N . LEU A 1 87 ? -0.389 -9.813 -10.245 1.00 87.75 87 LEU A N 1
ATOM 705 C CA . LEU A 1 87 ? 0.850 -10.470 -10.647 1.00 87.75 87 LEU A CA 1
ATOM 706 C C . LEU A 1 87 ? 0.602 -11.501 -11.749 1.00 87.75 87 LEU A C 1
ATOM 708 O O . LEU A 1 87 ? 1.342 -11.521 -12.724 1.00 87.75 87 LEU A O 1
ATOM 712 N N . ILE A 1 88 ? -0.458 -12.307 -11.645 1.00 88.44 88 ILE A N 1
ATOM 713 C CA . ILE A 1 88 ? -0.803 -13.300 -12.672 1.00 88.44 88 ILE A CA 1
ATOM 714 C C . ILE A 1 88 ? -1.132 -12.620 -14.006 1.00 88.44 88 ILE A C 1
ATOM 716 O O . ILE A 1 88 ? -0.619 -13.044 -15.037 1.00 88.44 88 ILE A O 1
ATOM 720 N N . ILE A 1 89 ? -1.947 -11.558 -14.005 1.00 87.38 89 ILE A N 1
ATOM 721 C CA . ILE A 1 89 ? -2.293 -10.833 -15.240 1.00 87.38 89 ILE A CA 1
ATOM 722 C C . ILE A 1 89 ? -1.038 -10.242 -15.888 1.00 87.38 89 ILE A C 1
ATOM 724 O O . ILE A 1 89 ? -0.773 -10.505 -17.060 1.00 87.38 89 ILE A O 1
ATOM 728 N N . ASN A 1 90 ? -0.246 -9.478 -15.132 1.00 87.00 90 ASN A N 1
ATOM 729 C CA . ASN A 1 90 ? 0.956 -8.839 -15.668 1.00 87.00 90 ASN A CA 1
ATOM 730 C C . ASN A 1 90 ? 1.979 -9.882 -16.143 1.00 87.00 90 ASN A C 1
ATOM 732 O O . ASN A 1 90 ? 2.545 -9.746 -17.226 1.00 87.00 90 ASN A O 1
ATOM 736 N N . PHE A 1 91 ? 2.152 -10.975 -15.397 1.00 87.38 91 PHE A N 1
ATOM 737 C CA . PHE A 1 91 ? 3.043 -12.060 -15.790 1.00 87.38 91 PHE A CA 1
ATOM 738 C C . PHE A 1 91 ? 2.587 -12.738 -17.088 1.00 87.38 91 PHE A C 1
ATOM 740 O O . PHE A 1 91 ? 3.403 -12.958 -17.977 1.00 87.38 91 PHE A O 1
ATOM 747 N N . CYS A 1 92 ? 1.295 -13.044 -17.239 1.00 86.94 92 CYS A N 1
ATOM 748 C CA . CYS A 1 92 ? 0.778 -13.728 -18.424 1.00 86.94 92 CYS A CA 1
ATOM 749 C C . CYS A 1 92 ? 0.814 -12.870 -19.695 1.00 86.94 92 CYS A C 1
ATOM 751 O O . CYS A 1 92 ? 1.117 -13.401 -20.760 1.00 86.94 92 CYS A O 1
ATOM 753 N N . PHE A 1 93 ? 0.486 -11.578 -19.606 1.00 85.25 93 PHE A N 1
ATOM 754 C CA . PHE A 1 93 ? 0.345 -10.717 -20.788 1.00 85.25 93 PHE A CA 1
ATOM 755 C C . PHE A 1 93 ? 1.594 -9.891 -21.107 1.00 85.25 93 PHE A C 1
ATOM 757 O O . PHE A 1 93 ? 1.827 -9.569 -22.269 1.00 85.25 93 PHE A O 1
ATOM 764 N N . ILE A 1 94 ? 2.412 -9.547 -20.116 1.00 84.56 94 ILE A N 1
ATOM 765 C CA . ILE A 1 94 ? 3.581 -8.685 -20.331 1.00 84.56 94 ILE A CA 1
ATOM 766 C C . ILE A 1 94 ? 4.859 -9.523 -20.265 1.00 84.56 94 ILE A C 1
ATOM 768 O O . ILE A 1 94 ? 5.621 -9.576 -21.229 1.00 84.56 94 ILE A O 1
ATOM 772 N N . THR A 1 95 ? 5.074 -10.241 -19.162 1.00 84.19 95 THR A N 1
ATOM 773 C CA . THR A 1 95 ? 6.343 -10.943 -18.917 1.00 84.19 95 THR A CA 1
ATOM 774 C C . THR A 1 95 ? 6.497 -12.218 -19.756 1.00 84.19 95 THR A C 1
ATOM 776 O O . THR A 1 95 ? 7.559 -12.463 -20.323 1.00 84.19 95 THR A O 1
ATOM 779 N N . MET A 1 96 ? 5.454 -13.044 -19.869 1.00 84.94 96 MET A N 1
ATOM 780 C CA . MET A 1 96 ? 5.533 -14.350 -20.533 1.00 84.94 96 MET A CA 1
ATOM 781 C C . MET A 1 96 ? 5.843 -14.247 -22.038 1.00 84.94 96 MET A C 1
ATOM 783 O O . MET A 1 96 ? 6.776 -14.926 -22.474 1.00 84.94 96 MET A O 1
ATOM 787 N N . PRO A 1 97 ? 5.180 -13.380 -22.837 1.00 82.00 97 PRO A N 1
ATOM 788 C CA . PRO A 1 97 ? 5.492 -13.249 -24.263 1.00 82.00 97 PRO A CA 1
ATOM 789 C C . PRO A 1 97 ? 6.944 -12.833 -24.529 1.00 82.00 97 PRO A C 1
ATOM 791 O O . PRO A 1 97 ? 7.540 -13.268 -25.515 1.00 82.00 97 PRO A O 1
ATOM 794 N N . GLN A 1 98 ? 7.515 -12.032 -23.628 1.00 77.44 98 GLN A N 1
ATOM 795 C CA . GLN A 1 98 ? 8.896 -11.558 -23.696 1.00 77.44 98 GLN A CA 1
ATOM 796 C C . GLN A 1 98 ? 9.907 -12.630 -23.330 1.00 77.44 98 GLN A C 1
ATOM 798 O O . GLN A 1 98 ? 10.897 -12.760 -24.031 1.00 77.44 98 GLN A O 1
ATOM 803 N N . ILE A 1 99 ? 9.659 -13.431 -22.289 1.00 79.19 99 ILE A N 1
ATOM 804 C CA . ILE A 1 99 ? 10.551 -14.550 -21.943 1.00 79.19 99 ILE A CA 1
ATOM 805 C C . ILE A 1 99 ? 10.655 -15.533 -23.117 1.00 79.19 99 ILE A C 1
ATOM 807 O O . ILE A 1 99 ? 11.736 -16.035 -23.407 1.00 79.19 99 ILE A O 1
ATOM 811 N N . VAL A 1 100 ? 9.543 -15.790 -23.812 1.00 78.56 100 VAL A N 1
ATOM 812 C CA . VAL A 1 100 ? 9.511 -16.728 -24.946 1.00 78.56 100 VAL A CA 1
ATOM 813 C C . VAL A 1 100 ? 10.288 -16.209 -26.162 1.00 78.56 100 VAL A C 1
ATOM 815 O O . VAL A 1 100 ? 10.831 -17.014 -26.912 1.00 78.56 100 VAL A O 1
ATOM 818 N N . HIS A 1 101 ? 10.356 -14.890 -26.356 1.00 70.88 101 HIS A N 1
ATOM 819 C CA . HIS A 1 101 ? 11.012 -14.255 -27.508 1.00 70.88 101 HIS A CA 1
ATOM 820 C C . HIS A 1 101 ? 12.208 -13.382 -27.110 1.00 70.88 101 HIS A C 1
ATOM 822 O O . HIS A 1 101 ? 12.577 -12.469 -27.850 1.00 70.88 101 HIS A O 1
ATOM 828 N N . ALA A 1 102 ? 12.799 -13.629 -25.939 1.00 64.75 102 ALA A N 1
ATOM 829 C CA . ALA A 1 102 ? 13.853 -12.779 -25.411 1.00 64.75 102 ALA A CA 1
ATOM 830 C C . ALA A 1 102 ? 15.079 -12.816 -26.343 1.00 64.75 102 ALA A C 1
ATOM 832 O O . ALA A 1 102 ? 15.523 -13.908 -26.720 1.00 64.75 102 ALA A O 1
ATOM 833 N N . PRO A 1 103 ? 15.649 -11.655 -26.717 1.00 59.34 103 PRO A N 1
ATOM 834 C CA . PRO A 1 103 ? 16.907 -11.624 -27.444 1.00 59.34 103 PRO A CA 1
ATOM 835 C C . PRO A 1 103 ? 18.015 -12.258 -26.592 1.00 59.34 103 PRO A C 1
ATOM 837 O O . PRO A 1 103 ? 18.032 -12.139 -25.367 1.00 59.34 103 PRO A O 1
ATOM 840 N N . ASN A 1 104 ? 18.937 -12.957 -27.253 1.00 55.94 104 ASN A N 1
ATOM 841 C CA . ASN A 1 104 ? 20.040 -13.662 -26.608 1.00 55.94 104 ASN A CA 1
ATOM 842 C C . ASN A 1 104 ? 20.927 -12.643 -25.861 1.00 55.94 104 ASN A C 1
ATOM 844 O O . ASN A 1 104 ? 21.571 -11.810 -26.498 1.00 55.94 104 ASN A O 1
ATOM 848 N N . ILE A 1 105 ? 20.922 -12.666 -24.523 1.00 59.91 105 ILE A N 1
ATOM 849 C CA . ILE A 1 105 ? 21.645 -11.701 -23.679 1.00 59.91 105 ILE A CA 1
ATOM 850 C C . ILE A 1 105 ? 23.151 -11.937 -23.858 1.00 59.91 105 ILE A C 1
ATOM 852 O O . ILE A 1 105 ? 23.722 -12.853 -23.270 1.00 59.91 105 ILE A O 1
ATOM 856 N N . SER A 1 106 ? 23.801 -11.136 -24.702 1.00 54.81 106 SER A N 1
ATOM 857 C CA . SER A 1 106 ? 25.210 -11.314 -25.078 1.00 54.81 106 SER A CA 1
ATOM 858 C C . SER A 1 106 ? 26.207 -10.525 -24.221 1.00 54.81 106 SER A C 1
ATOM 860 O O . SER A 1 106 ? 27.411 -10.658 -24.425 1.00 54.81 106 SER A O 1
ATOM 862 N N . SER A 1 107 ? 25.761 -9.720 -23.252 1.00 56.56 107 SER A N 1
ATOM 863 C CA . SER A 1 107 ? 26.655 -8.962 -22.365 1.00 56.56 107 SER A CA 1
ATOM 864 C C . SER A 1 107 ? 26.571 -9.470 -20.930 1.00 56.56 107 SER A C 1
ATOM 866 O O . SER A 1 107 ? 25.671 -9.097 -20.183 1.00 56.56 107 SER A O 1
ATOM 868 N N . ILE A 1 108 ? 27.532 -10.306 -20.533 1.00 58.88 108 ILE A N 1
ATOM 869 C CA . ILE A 1 108 ? 27.739 -10.695 -19.134 1.00 58.88 108 ILE A CA 1
ATOM 870 C C . ILE A 1 108 ? 28.251 -9.462 -18.376 1.00 58.88 108 ILE A C 1
ATOM 872 O O . ILE A 1 108 ? 29.454 -9.248 -18.237 1.00 58.88 108 ILE A O 1
ATOM 876 N N . THR A 1 109 ? 27.341 -8.620 -17.894 1.00 64.44 109 THR A N 1
ATOM 877 C CA . THR A 1 109 ? 27.646 -7.680 -16.813 1.00 64.44 109 THR A CA 1
ATOM 878 C C . THR A 1 109 ? 27.588 -8.468 -15.508 1.00 64.44 109 THR A C 1
ATOM 880 O O . THR A 1 109 ? 26.539 -8.994 -15.142 1.00 64.44 109 THR A O 1
ATOM 883 N N . GLY A 1 110 ? 28.730 -8.633 -14.838 1.00 68.19 110 GLY A N 1
ATOM 884 C CA . GLY A 1 110 ? 28.805 -9.397 -13.592 1.00 68.19 110 GLY A CA 1
ATOM 885 C C . GLY A 1 110 ? 27.958 -8.770 -12.479 1.00 68.19 110 GLY A C 1
ATOM 886 O O . GLY A 1 110 ? 28.065 -7.574 -12.222 1.00 68.19 110 GLY A O 1
ATOM 887 N N . PHE A 1 111 ? 27.158 -9.589 -11.793 1.00 76.81 111 PHE A N 1
ATOM 888 C CA . PHE A 1 111 ? 26.303 -9.160 -10.686 1.00 76.81 111 PHE A CA 1
ATOM 889 C C . PHE A 1 111 ? 27.140 -8.810 -9.446 1.00 76.81 111 PHE A C 1
ATOM 891 O O . PHE A 1 111 ? 27.771 -9.677 -8.841 1.00 76.81 111 PHE A O 1
ATOM 898 N N . ARG A 1 112 ? 27.137 -7.531 -9.051 1.00 73.88 112 ARG A N 1
ATOM 899 C CA . ARG A 1 112 ? 27.888 -7.017 -7.884 1.00 73.88 112 ARG A CA 1
ATOM 900 C C . ARG A 1 112 ? 27.048 -6.894 -6.605 1.00 73.88 112 ARG A C 1
ATOM 902 O O . ARG A 1 112 ? 27.558 -6.451 -5.581 1.00 73.88 112 ARG A O 1
ATOM 909 N N . GLY A 1 113 ? 25.759 -7.234 -6.649 1.00 78.19 113 GLY A N 1
ATOM 910 C CA . GLY A 1 113 ? 24.836 -7.138 -5.510 1.00 78.19 113 GLY A CA 1
ATOM 911 C C . GLY A 1 113 ? 24.250 -5.742 -5.268 1.00 78.19 113 GLY A C 1
ATOM 912 O O . GLY A 1 113 ? 23.063 -5.641 -4.974 1.00 78.19 113 GLY A O 1
ATOM 913 N N . LEU A 1 114 ? 25.021 -4.662 -5.462 1.00 77.88 114 LEU A N 1
ATOM 914 C CA . LEU A 1 114 ? 24.524 -3.279 -5.316 1.00 77.88 114 LEU A CA 1
ATOM 915 C C . LEU A 1 114 ? 23.393 -2.951 -6.309 1.00 77.88 114 LEU A C 1
ATOM 917 O O . LEU A 1 114 ? 22.482 -2.189 -5.988 1.00 77.88 114 LEU A O 1
ATOM 921 N N . GLU A 1 115 ? 23.407 -3.612 -7.467 1.00 78.56 115 GLU A N 1
ATOM 922 C CA . GLU A 1 115 ? 22.353 -3.563 -8.484 1.00 78.56 115 GLU A CA 1
ATOM 923 C C . GLU A 1 115 ? 20.977 -3.962 -7.929 1.00 78.56 115 GLU A C 1
ATOM 925 O O . GLU A 1 115 ? 19.963 -3.487 -8.425 1.00 78.56 115 GLU A O 1
ATOM 930 N N . LEU A 1 116 ? 20.902 -4.782 -6.870 1.00 82.62 116 LEU A N 1
ATOM 931 C CA . LEU A 1 116 ? 19.627 -5.114 -6.224 1.00 82.62 116 LEU A CA 1
ATOM 932 C C . LEU A 1 116 ? 18.991 -3.882 -5.571 1.00 82.62 116 LEU A C 1
ATOM 934 O O . LEU A 1 116 ? 17.770 -3.765 -5.543 1.00 82.62 116 LEU A O 1
ATOM 938 N N . LEU A 1 117 ? 19.807 -2.960 -5.058 1.00 80.62 117 LEU A N 1
ATOM 939 C CA . LEU A 1 117 ? 19.330 -1.739 -4.416 1.00 80.62 117 LEU A CA 1
ATOM 940 C C . LEU A 1 117 ? 19.114 -0.615 -5.432 1.00 80.62 117 LEU A C 1
ATOM 942 O O . LEU A 1 117 ? 18.157 0.144 -5.314 1.00 80.62 117 LEU A O 1
ATOM 946 N N . THR A 1 118 ? 20.001 -0.502 -6.424 1.00 75.62 118 THR A N 1
ATOM 947 C CA . THR A 1 118 ? 19.965 0.570 -7.427 1.00 75.62 118 THR A CA 1
ATOM 948 C C . THR A 1 118 ? 19.082 0.228 -8.630 1.00 75.62 118 THR A C 1
ATOM 950 O O . THR A 1 118 ? 18.591 1.125 -9.305 1.00 75.62 118 THR A O 1
ATOM 953 N N . GLY A 1 119 ? 18.837 -1.044 -8.935 1.00 74.38 119 GLY A N 1
ATOM 954 C CA . GLY A 1 119 ? 18.112 -1.458 -10.142 1.00 74.38 119 GLY A CA 1
ATOM 955 C C . GLY A 1 119 ? 18.801 -1.044 -11.454 1.00 74.38 119 GLY A C 1
ATOM 956 O O . GLY A 1 119 ? 18.151 -1.017 -12.497 1.00 74.38 119 GLY A O 1
ATOM 957 N N . VAL A 1 120 ? 20.087 -0.673 -11.406 1.00 75.25 120 VAL A N 1
ATOM 958 C CA . VAL A 1 120 ? 20.930 -0.310 -12.564 1.00 75.25 120 VAL A CA 1
ATOM 959 C C . VAL A 1 120 ? 21.789 -1.514 -12.959 1.00 75.25 120 VAL A C 1
ATOM 961 O O . VAL A 1 120 ? 22.005 -2.406 -12.143 1.00 75.25 120 VAL A O 1
ATOM 964 N N . GLY A 1 121 ? 22.270 -1.558 -14.204 1.00 75.00 121 GLY A N 1
ATOM 965 C CA . GLY A 1 121 ? 23.171 -2.612 -14.682 1.00 75.00 121 GLY A CA 1
ATOM 966 C C . GLY A 1 121 ? 22.408 -3.836 -15.183 1.00 75.00 121 GLY A C 1
ATOM 967 O O . GLY A 1 121 ? 21.567 -3.690 -16.073 1.00 75.00 121 GLY A O 1
ATOM 968 N N . TYR A 1 122 ? 22.669 -5.019 -14.608 1.00 71.69 122 TYR A N 1
ATOM 969 C CA . TYR A 1 122 ? 22.046 -6.291 -15.022 1.00 71.69 122 TYR A CA 1
ATOM 970 C C . TYR A 1 122 ? 20.514 -6.204 -15.120 1.00 71.69 122 TYR A C 1
ATOM 972 O O . TYR A 1 122 ? 19.913 -6.685 -16.080 1.00 71.69 122 TYR A O 1
ATOM 980 N N . PHE A 1 123 ? 19.867 -5.524 -14.166 1.00 73.44 123 PHE A N 1
ATOM 981 C CA . PHE A 1 123 ? 18.409 -5.384 -14.134 1.00 73.44 123 PHE A CA 1
ATOM 982 C C . PHE A 1 123 ? 17.828 -4.600 -15.311 1.00 73.44 123 PHE A C 1
ATOM 984 O O . PHE A 1 123 ? 16.700 -4.882 -15.709 1.00 73.44 123 PHE A O 1
ATOM 991 N N . ASN A 1 124 ? 18.587 -3.686 -15.921 1.00 70.69 124 ASN A N 1
ATOM 992 C CA . ASN A 1 124 ? 18.113 -2.902 -17.062 1.00 70.69 124 ASN A CA 1
ATOM 993 C C . ASN A 1 124 ? 17.810 -3.780 -18.290 1.00 70.69 124 ASN A C 1
ATOM 995 O O . ASN A 1 124 ? 16.954 -3.438 -19.097 1.00 70.69 124 ASN A O 1
ATOM 999 N N . GLN A 1 125 ? 18.492 -4.924 -18.405 1.00 67.81 125 GLN A N 1
ATOM 1000 C CA . GLN A 1 125 ? 18.300 -5.899 -19.481 1.00 67.81 125 GLN A CA 1
ATOM 1001 C C . GLN A 1 125 ? 17.282 -6.993 -19.122 1.00 67.81 125 GLN A C 1
ATOM 1003 O O . GLN A 1 125 ? 16.993 -7.865 -19.940 1.00 67.81 125 GLN A O 1
ATOM 1008 N N . THR A 1 126 ? 16.734 -6.984 -17.902 1.00 75.75 126 THR A N 1
ATOM 1009 C CA . THR A 1 126 ? 15.746 -7.985 -17.487 1.00 75.75 126 THR A CA 1
ATOM 1010 C C . THR A 1 126 ? 14.346 -7.621 -17.965 1.00 75.75 126 THR A C 1
ATOM 1012 O O . THR A 1 126 ? 13.929 -6.468 -17.909 1.00 75.75 126 THR A O 1
ATOM 1015 N N . VAL A 1 127 ? 13.578 -8.644 -18.343 1.00 74.62 127 VAL A N 1
ATOM 1016 C CA . VAL A 1 127 ? 12.192 -8.536 -18.838 1.00 74.62 127 VAL A CA 1
ATOM 1017 C C . VAL A 1 127 ? 11.232 -7.872 -17.834 1.00 74.62 127 VAL A C 1
ATOM 1019 O O . VAL A 1 127 ? 10.163 -7.404 -18.204 1.00 74.62 127 VAL A O 1
ATOM 1022 N N . LEU A 1 128 ? 11.582 -7.839 -16.545 1.00 74.19 128 LEU A N 1
ATOM 1023 C CA . LEU A 1 128 ? 10.771 -7.206 -15.500 1.00 74.19 128 LEU A CA 1
ATOM 1024 C C . LEU A 1 128 ? 10.924 -5.677 -15.459 1.00 74.19 128 LEU A C 1
ATOM 1026 O O . LEU A 1 128 ? 10.036 -5.004 -14.938 1.00 74.19 128 LEU A O 1
ATOM 1030 N N . PHE A 1 129 ? 12.013 -5.129 -16.004 1.00 71.50 129 PHE A N 1
ATOM 1031 C CA . PHE A 1 129 ? 12.243 -3.688 -16.082 1.00 71.50 129 PHE A CA 1
ATOM 1032 C C . PHE A 1 129 ? 11.781 -3.123 -17.420 1.00 71.50 129 PHE A C 1
ATOM 1034 O O . PHE A 1 129 ? 11.898 -3.762 -18.462 1.00 71.50 129 PHE A O 1
ATOM 1041 N N . TYR A 1 130 ? 11.300 -1.876 -17.390 1.00 69.94 130 TYR A N 1
ATOM 1042 C CA . TYR A 1 130 ? 10.747 -1.222 -18.575 1.00 69.94 130 TYR A CA 1
ATOM 1043 C C . TYR A 1 130 ? 11.752 -1.121 -19.740 1.00 69.94 130 TYR A C 1
ATOM 1045 O O . TYR A 1 130 ? 11.375 -1.269 -20.897 1.00 69.94 130 TYR A O 1
ATOM 1053 N N . GLY A 1 131 ? 13.045 -0.967 -19.431 1.00 67.69 131 GLY A N 1
ATOM 1054 C CA . GLY A 1 131 ? 14.122 -0.910 -20.425 1.00 67.69 131 GLY A CA 1
ATOM 1055 C C . GLY A 1 131 ? 14.351 -2.201 -21.220 1.00 67.69 131 GLY A C 1
ATOM 1056 O O . GLY A 1 131 ? 14.980 -2.142 -22.271 1.00 67.69 131 GLY A O 1
ATOM 1057 N N . GLY A 1 132 ? 13.826 -3.343 -20.762 1.00 67.50 132 GLY A N 1
ATOM 1058 C CA . GLY A 1 132 ? 13.900 -4.617 -21.481 1.00 67.50 132 GLY A CA 1
ATOM 1059 C C . GLY A 1 132 ? 12.836 -4.785 -22.573 1.00 67.50 132 GLY A C 1
ATOM 1060 O O . GLY A 1 132 ? 12.922 -5.726 -23.360 1.00 67.50 132 GLY A O 1
ATOM 1061 N N . TYR A 1 133 ? 11.833 -3.900 -22.640 1.00 71.75 133 TYR A N 1
ATOM 1062 C CA . TYR A 1 133 ? 10.770 -3.993 -23.638 1.00 71.75 133 TYR A CA 1
ATOM 1063 C C . TYR A 1 133 ? 11.191 -3.349 -24.958 1.00 71.75 133 TYR A C 1
ATOM 1065 O O . TYR A 1 133 ? 11.213 -2.128 -25.103 1.00 71.75 133 TYR A O 1
ATOM 1073 N N . ASN A 1 134 ? 11.437 -4.178 -25.968 1.00 64.12 134 ASN A N 1
ATOM 1074 C CA . ASN A 1 134 ? 11.611 -3.687 -27.330 1.00 64.12 134 ASN A CA 1
ATOM 1075 C C . ASN A 1 134 ? 10.255 -3.251 -27.909 1.00 64.12 134 ASN A C 1
ATOM 1077 O O . ASN A 1 134 ? 9.264 -3.977 -27.817 1.00 64.12 134 ASN A O 1
ATOM 1081 N N . GLY A 1 135 ? 10.216 -2.081 -28.554 1.00 64.50 135 GLY A N 1
ATOM 1082 C CA . GLY A 1 135 ? 9.032 -1.555 -29.248 1.00 64.50 135 GLY A CA 1
ATOM 1083 C C . GLY A 1 135 ? 8.668 -2.298 -30.541 1.00 64.50 135 GLY A C 1
ATOM 1084 O O . GLY A 1 135 ? 7.808 -1.840 -31.289 1.00 64.50 135 GLY A O 1
ATOM 1085 N N . GLU A 1 136 ? 9.333 -3.416 -30.822 1.00 65.56 136 GLU A N 1
ATOM 1086 C CA . GLU A 1 136 ? 9.133 -4.208 -32.027 1.00 65.56 136 GLU A CA 1
ATOM 1087 C C . GLU A 1 136 ? 7.949 -5.168 -31.880 1.00 65.56 136 GLU A C 1
ATOM 1089 O O . GLU A 1 136 ? 7.622 -5.666 -30.799 1.00 65.56 136 GLU A O 1
ATOM 1094 N N . VAL A 1 137 ? 7.294 -5.446 -33.005 1.00 63.09 137 VAL A N 1
ATOM 1095 C CA . VAL A 1 137 ? 6.262 -6.477 -33.069 1.00 63.09 137 VAL A CA 1
ATOM 1096 C C . VAL A 1 137 ? 6.955 -7.827 -32.965 1.00 63.09 137 VAL A C 1
ATOM 1098 O O . VAL A 1 137 ? 7.740 -8.193 -33.839 1.00 63.09 137 VAL A O 1
ATOM 1101 N N . ILE A 1 138 ? 6.646 -8.586 -31.914 1.00 66.81 138 ILE A N 1
ATOM 1102 C CA . ILE A 1 138 ? 7.144 -9.951 -31.787 1.00 66.81 138 ILE A CA 1
ATOM 1103 C C . ILE A 1 138 ? 6.552 -10.742 -32.956 1.00 66.81 138 ILE A C 1
ATOM 1105 O O . ILE A 1 138 ? 5.330 -10.932 -33.028 1.00 66.81 138 ILE A O 1
ATOM 1109 N N . VAL A 1 139 ? 7.415 -11.188 -33.876 1.00 62.50 139 VAL A N 1
ATOM 1110 C CA . VAL A 1 139 ? 7.054 -11.958 -35.077 1.00 62.50 139 VAL A CA 1
ATOM 1111 C C . VAL A 1 139 ? 6.694 -13.393 -34.676 1.00 62.50 139 VAL A C 1
ATOM 1113 O O . VAL A 1 139 ? 7.356 -14.364 -35.024 1.00 62.50 139 VAL A O 1
ATOM 1116 N N . SER A 1 140 ? 5.622 -13.530 -33.905 1.00 63.38 140 SER A N 1
ATOM 1117 C CA . SER A 1 140 ? 4.902 -14.783 -33.709 1.00 63.38 140 SER A CA 1
ATOM 1118 C C . SER A 1 140 ? 3.655 -14.781 -34.602 1.00 63.38 140 SER A C 1
ATOM 1120 O O . SER A 1 140 ? 3.203 -13.735 -35.063 1.00 63.38 140 SER A O 1
ATOM 1122 N N . LYS A 1 141 ? 3.116 -15.958 -34.936 1.00 58.91 141 LYS A N 1
ATOM 1123 C CA . LYS A 1 141 ? 1.800 -16.089 -35.585 1.00 58.91 141 LYS A CA 1
ATOM 1124 C C . LYS A 1 141 ? 0.797 -16.443 -34.480 1.00 58.91 141 LYS A C 1
ATOM 1126 O O . LYS A 1 141 ? 0.807 -17.604 -34.070 1.00 58.91 141 LYS A O 1
ATOM 1131 N N . PRO A 1 142 ? -0.057 -15.528 -33.981 1.00 69.75 142 PRO A N 1
ATOM 1132 C CA . PRO A 1 142 ? -0.350 -14.159 -34.432 1.00 69.75 142 PRO A CA 1
ATOM 1133 C C . PRO A 1 142 ? 0.639 -13.099 -33.923 1.00 69.75 142 PRO A C 1
ATOM 1135 O O . PRO A 1 142 ? 1.208 -13.248 -32.847 1.00 69.75 142 PRO A O 1
ATOM 1138 N N . ALA A 1 143 ? 0.798 -12.014 -34.687 1.00 75.75 143 ALA A N 1
ATOM 1139 C CA . ALA A 1 143 ? 1.717 -10.929 -34.357 1.00 75.75 143 ALA A CA 1
ATOM 1140 C C . ALA A 1 143 ? 1.332 -10.274 -33.021 1.00 75.75 143 ALA A C 1
ATOM 1142 O O . ALA A 1 143 ? 0.205 -9.796 -32.864 1.00 75.75 143 ALA A O 1
ATOM 1143 N N . TYR A 1 144 ? 2.265 -10.245 -32.067 1.00 80.81 144 TYR A N 1
ATOM 1144 C CA . TYR A 1 144 ? 2.036 -9.662 -30.747 1.00 80.81 144 TYR A CA 1
ATOM 1145 C C . TYR A 1 144 ? 2.683 -8.281 -30.671 1.00 80.81 144 TYR A C 1
ATOM 1147 O O . TYR A 1 144 ? 3.906 -8.153 -30.602 1.00 80.81 144 TYR A O 1
ATOM 1155 N N . ASN A 1 145 ? 1.859 -7.232 -30.710 1.00 82.94 145 ASN A N 1
ATOM 1156 C CA . ASN A 1 145 ? 2.334 -5.863 -30.541 1.00 82.94 145 ASN A CA 1
ATOM 1157 C C . ASN A 1 145 ? 2.471 -5.546 -29.046 1.00 82.94 145 ASN A C 1
ATOM 1159 O O . ASN A 1 145 ? 1.468 -5.429 -28.337 1.00 82.94 145 ASN A O 1
ATOM 1163 N N . MET A 1 146 ? 3.713 -5.384 -28.586 1.00 80.38 146 MET A N 1
ATOM 1164 C CA . MET A 1 146 ? 4.003 -5.168 -27.171 1.00 80.38 146 MET A CA 1
ATOM 1165 C C . MET A 1 146 ? 3.453 -3.837 -26.636 1.00 80.38 146 MET A C 1
ATOM 1167 O O . MET A 1 146 ? 2.921 -3.794 -25.529 1.00 80.38 146 MET A O 1
ATOM 1171 N N . GLN A 1 147 ? 3.500 -2.759 -27.421 1.00 84.38 147 GLN A N 1
ATOM 1172 C CA . GLN A 1 147 ? 3.045 -1.433 -26.980 1.00 84.38 147 GLN A CA 1
ATOM 1173 C C . GLN A 1 147 ? 1.539 -1.431 -26.675 1.00 84.38 147 GLN A C 1
ATOM 1175 O O . GLN A 1 147 ? 1.099 -0.964 -25.622 1.00 84.38 147 GLN A O 1
ATOM 1180 N N . LEU A 1 148 ? 0.746 -2.021 -27.576 1.00 85.88 148 LEU A N 1
ATOM 1181 C CA . LEU A 1 148 ? -0.699 -2.168 -27.387 1.00 85.88 148 LEU A CA 1
ATOM 1182 C C . LEU A 1 148 ? -1.014 -3.128 -26.241 1.00 85.88 148 LEU A C 1
ATOM 1184 O O . LEU A 1 148 ? -1.895 -2.844 -25.432 1.00 85.88 148 LEU A O 1
ATOM 1188 N N . ALA A 1 149 ? -0.289 -4.246 -26.148 1.00 86.00 149 ALA A N 1
ATOM 1189 C CA . ALA A 1 149 ? -0.458 -5.201 -25.062 1.00 86.00 149 ALA A CA 1
ATOM 1190 C C . ALA A 1 149 ? -0.229 -4.554 -23.693 1.00 86.00 149 ALA A C 1
ATOM 1192 O O . ALA A 1 149 ? -1.040 -4.745 -22.789 1.00 86.00 149 ALA A O 1
ATOM 1193 N N . TYR A 1 150 ? 0.822 -3.747 -23.552 1.00 85.38 150 TYR A N 1
ATOM 1194 C CA . TYR A 1 150 ? 1.125 -3.020 -22.325 1.00 85.38 150 TYR A CA 1
ATOM 1195 C C . TYR A 1 150 ? 0.003 -2.040 -21.964 1.00 85.38 150 TYR A C 1
ATOM 1197 O O . TYR A 1 150 ? -0.550 -2.102 -20.863 1.00 85.38 150 TYR A O 1
ATOM 1205 N N . PHE A 1 151 ? -0.411 -1.203 -22.921 1.00 88.38 151 PHE A N 1
ATOM 1206 C CA . PHE A 1 151 ? -1.486 -0.232 -22.722 1.00 88.38 151 PHE A CA 1
ATOM 1207 C C . PHE A 1 151 ? -2.807 -0.900 -22.319 1.00 88.38 151 PHE A C 1
ATOM 1209 O O . PHE A 1 151 ? -3.405 -0.534 -21.306 1.00 88.38 151 PHE A O 1
ATOM 1216 N N . PHE A 1 152 ? -3.253 -1.914 -23.067 1.00 90.00 152 PHE A N 1
ATOM 1217 C CA . PHE A 1 152 ? -4.512 -2.600 -22.779 1.00 90.00 152 PHE A CA 1
ATOM 1218 C C . PHE A 1 152 ? -4.456 -3.416 -21.491 1.00 90.00 152 PHE A C 1
ATOM 1220 O O . PHE A 1 152 ? -5.444 -3.430 -20.760 1.00 90.00 152 PHE A O 1
ATOM 1227 N N . THR A 1 153 ? -3.328 -4.060 -21.178 1.00 89.94 153 THR A N 1
ATOM 1228 C CA . THR A 1 153 ? -3.182 -4.825 -19.930 1.00 89.94 153 THR A CA 1
ATOM 1229 C C . THR A 1 153 ? -3.274 -3.900 -18.725 1.00 89.94 153 THR A C 1
ATOM 1231 O O . THR A 1 153 ? -4.023 -4.195 -17.796 1.00 89.94 153 THR A O 1
ATOM 1234 N N . ILE A 1 154 ? -2.594 -2.749 -18.756 1.00 89.06 154 ILE A N 1
ATOM 1235 C CA . ILE A 1 154 ? -2.648 -1.763 -17.670 1.00 89.06 154 ILE A CA 1
ATOM 1236 C C . ILE A 1 154 ? -4.028 -1.119 -17.579 1.00 89.06 154 ILE A C 1
ATOM 1238 O O . ILE A 1 154 ? -4.582 -1.036 -16.485 1.00 89.06 154 ILE A O 1
ATOM 1242 N N . ALA A 1 155 ? -4.623 -0.703 -18.699 1.00 90.94 155 ALA A N 1
ATOM 1243 C CA . ALA A 1 155 ? -5.958 -0.110 -18.703 1.00 90.94 155 ALA A CA 1
ATOM 1244 C C . ALA A 1 155 ? -7.015 -1.095 -18.172 1.00 90.94 155 ALA A C 1
ATOM 1246 O O . ALA A 1 155 ? -7.794 -0.753 -17.280 1.00 90.94 155 ALA A O 1
ATOM 1247 N N . ALA A 1 156 ? -7.008 -2.340 -18.658 1.00 89.25 156 ALA A N 1
ATOM 1248 C CA . ALA A 1 156 ? -7.898 -3.389 -18.172 1.00 89.25 156 ALA A CA 1
ATOM 1249 C C . ALA A 1 156 ? -7.646 -3.693 -16.691 1.00 89.25 156 ALA A C 1
ATOM 1251 O O . ALA A 1 156 ? -8.601 -3.825 -15.926 1.00 89.25 156 ALA A O 1
ATOM 1252 N N . TYR A 1 157 ? -6.382 -3.751 -16.266 1.00 89.06 157 TYR A N 1
ATOM 1253 C CA . TYR A 1 157 ? -6.014 -3.932 -14.866 1.00 89.06 157 TYR A CA 1
ATOM 1254 C C . TYR A 1 157 ? -6.553 -2.802 -13.981 1.00 89.06 157 TYR A C 1
ATOM 1256 O O . TYR A 1 157 ? -7.173 -3.091 -12.961 1.00 89.06 157 TYR A O 1
ATOM 1264 N N . LEU A 1 158 ? -6.386 -1.536 -14.370 1.00 89.38 158 LEU A N 1
ATOM 1265 C CA . LEU A 1 158 ? -6.889 -0.385 -13.616 1.00 89.38 158 LEU A CA 1
ATOM 1266 C C . LEU A 1 158 ? -8.416 -0.406 -13.492 1.00 89.38 158 LEU A C 1
ATOM 1268 O O . LEU A 1 158 ? -8.945 -0.180 -12.404 1.00 89.38 158 LEU A O 1
ATOM 1272 N N . VAL A 1 159 ? -9.130 -0.743 -14.570 1.00 90.81 159 VAL A N 1
ATOM 1273 C CA . VAL A 1 159 ? -10.595 -0.871 -14.546 1.00 90.81 159 VAL A CA 1
ATOM 1274 C C . VAL A 1 159 ? -11.029 -2.031 -13.650 1.00 90.81 159 VAL A C 1
ATOM 1276 O O . VAL A 1 159 ? -11.886 -1.854 -12.784 1.00 90.81 159 VAL A O 1
ATOM 1279 N N . LEU A 1 160 ? -10.419 -3.211 -13.801 1.00 87.25 160 LEU A N 1
ATOM 1280 C CA . LEU A 1 160 ? -10.711 -4.376 -12.961 1.00 87.25 160 LEU A CA 1
ATOM 1281 C C . LEU A 1 160 ? -10.388 -4.108 -11.487 1.00 87.25 160 LEU A C 1
ATOM 1283 O O . LEU A 1 160 ? -11.143 -4.536 -10.612 1.00 87.25 160 LEU A O 1
ATOM 1287 N N . CYS A 1 161 ? -9.308 -3.375 -11.212 1.00 87.19 161 CYS A N 1
ATOM 1288 C CA . CYS A 1 161 ? -8.919 -2.909 -9.886 1.00 87.19 161 CYS A CA 1
ATOM 1289 C C . CYS A 1 161 ? -9.990 -1.999 -9.290 1.00 87.19 161 CYS A C 1
ATOM 1291 O O . CYS A 1 161 ? -10.526 -2.301 -8.223 1.00 87.19 161 CYS A O 1
ATOM 1293 N N . GLY A 1 162 ? -10.364 -0.941 -10.014 1.00 88.12 162 GLY A N 1
ATOM 1294 C CA . GLY A 1 162 ? -11.380 0.013 -9.582 1.00 88.12 162 GLY A CA 1
ATOM 1295 C C . GLY A 1 162 ? -12.719 -0.664 -9.305 1.00 88.12 162 GLY A C 1
ATOM 1296 O O . GLY A 1 162 ? -13.280 -0.502 -8.224 1.00 88.12 162 GLY A O 1
ATOM 1297 N N . VAL A 1 163 ? -13.200 -1.505 -10.226 1.00 89.12 163 VAL A N 1
ATOM 1298 C CA . VAL A 1 163 ? -14.457 -2.250 -10.048 1.00 89.12 163 VAL A CA 1
ATOM 1299 C C . VAL A 1 163 ? -14.373 -3.212 -8.862 1.00 89.12 163 VAL A C 1
ATOM 1301 O O . VAL A 1 163 ? -15.309 -3.279 -8.067 1.00 89.12 163 VAL A O 1
ATOM 1304 N N . SER A 1 164 ? -13.260 -3.932 -8.696 1.00 85.56 164 SER A N 1
ATOM 1305 C CA . SER A 1 164 ? -13.080 -4.874 -7.581 1.00 85.56 164 SER A CA 1
ATOM 1306 C C . SER A 1 164 ? -13.027 -4.169 -6.227 1.00 85.56 164 SER A C 1
ATOM 1308 O O . SER A 1 164 ? -13.626 -4.666 -5.273 1.00 85.56 164 SER A O 1
ATOM 1310 N N . LEU A 1 165 ? -12.349 -3.018 -6.147 1.00 84.44 165 LEU A N 1
ATOM 1311 C CA . LEU A 1 165 ? -12.282 -2.164 -4.957 1.00 84.44 165 LEU A CA 1
ATOM 1312 C C . LEU A 1 165 ? -13.649 -1.578 -4.610 1.00 84.44 165 LEU A C 1
ATOM 1314 O O . LEU A 1 165 ? -14.085 -1.672 -3.467 1.00 84.44 165 LEU A O 1
ATOM 1318 N N . ILE A 1 166 ? -14.359 -1.020 -5.591 1.00 87.31 166 ILE A N 1
ATOM 1319 C CA . ILE A 1 166 ? -15.699 -0.460 -5.379 1.00 87.31 166 ILE A CA 1
ATOM 1320 C C . ILE A 1 166 ? -16.665 -1.563 -4.943 1.00 87.31 166 ILE A C 1
ATOM 1322 O O . ILE A 1 166 ? -17.417 -1.387 -3.986 1.00 87.31 166 ILE A O 1
ATOM 1326 N N . TYR A 1 167 ? -16.624 -2.727 -5.596 1.00 86.19 167 TYR A N 1
ATOM 1327 C CA . TYR A 1 167 ? -17.460 -3.868 -5.236 1.00 86.19 167 TYR A CA 1
ATOM 1328 C C . TYR A 1 167 ? -17.154 -4.381 -3.823 1.00 86.19 167 TYR A C 1
ATOM 1330 O O . TYR A 1 167 ? -18.077 -4.637 -3.044 1.00 86.19 167 TYR A O 1
ATOM 1338 N N . SER A 1 168 ? -15.875 -4.531 -3.465 1.00 78.94 168 SER A N 1
ATOM 1339 C CA . SER A 1 168 ? -15.479 -5.005 -2.136 1.00 78.94 168 SER A CA 1
ATOM 1340 C C . SER A 1 168 ? -15.843 -3.995 -1.048 1.00 78.94 168 SER A C 1
ATOM 1342 O O . SER A 1 168 ? -16.411 -4.392 -0.028 1.00 78.94 168 SER A O 1
ATOM 1344 N N . MET A 1 169 ? -15.613 -2.703 -1.292 1.00 76.25 169 MET A N 1
ATOM 1345 C CA . MET A 1 169 ? -15.986 -1.612 -0.396 1.00 76.25 169 MET A CA 1
ATOM 1346 C C . MET A 1 169 ? -17.502 -1.530 -0.222 1.00 76.25 169 MET A C 1
ATOM 1348 O O . MET A 1 169 ? -17.973 -1.498 0.909 1.00 76.25 169 MET A O 1
ATOM 1352 N N . SER A 1 170 ? -18.274 -1.583 -1.309 1.00 79.19 170 SER A N 1
ATOM 1353 C CA . SER A 1 170 ? -19.741 -1.575 -1.270 1.00 79.19 170 SER A CA 1
ATOM 1354 C C . SER A 1 170 ? -20.288 -2.768 -0.488 1.00 79.19 170 SER A C 1
ATOM 1356 O O . SER A 1 170 ? -21.114 -2.605 0.407 1.00 79.19 170 SER A O 1
ATOM 1358 N N . ARG A 1 171 ? -19.770 -3.975 -0.744 1.00 76.81 171 ARG A N 1
ATOM 1359 C CA . ARG A 1 171 ? -20.173 -5.180 -0.012 1.00 76.81 171 ARG A CA 1
ATOM 1360 C C . ARG A 1 171 ? -19.795 -5.115 1.468 1.00 76.81 171 ARG A C 1
ATOM 1362 O O . ARG A 1 171 ? -20.549 -5.605 2.307 1.00 76.81 171 ARG A O 1
ATOM 1369 N N . SER A 1 172 ? -18.631 -4.552 1.787 1.00 70.19 172 SER A N 1
ATOM 1370 C CA . SER A 1 172 ? -18.200 -4.317 3.167 1.00 70.19 172 SER A CA 1
ATOM 1371 C C . SER A 1 172 ? -19.122 -3.310 3.857 1.00 70.19 172 SER A C 1
ATOM 1373 O O . SER A 1 172 ? -19.609 -3.565 4.955 1.00 70.19 172 SER A O 1
ATOM 1375 N N . PHE A 1 173 ? -19.445 -2.211 3.174 1.00 68.50 173 PHE A N 1
ATOM 1376 C CA . PHE A 1 173 ? -20.339 -1.177 3.675 1.00 68.50 173 PHE A CA 1
ATOM 1377 C C . PHE A 1 173 ? -21.748 -1.721 3.907 1.00 68.50 173 PHE A C 1
ATOM 1379 O O . PHE A 1 173 ? -22.274 -1.553 4.992 1.00 68.50 173 PHE A O 1
ATOM 1386 N N . GLN A 1 174 ? -22.330 -2.471 2.968 1.00 72.06 174 GLN A N 1
ATOM 1387 C CA . GLN A 1 174 ? -23.657 -3.077 3.143 1.00 72.06 174 GLN A CA 1
ATOM 1388 C C . GLN A 1 174 ? -23.724 -4.025 4.345 1.00 72.06 174 GLN A C 1
ATOM 1390 O O . GLN A 1 174 ? -24.704 -4.014 5.081 1.00 72.06 174 GLN A O 1
ATOM 1395 N N . LYS A 1 175 ? -22.687 -4.836 4.576 1.00 64.50 175 LYS A N 1
ATOM 1396 C CA . LYS A 1 175 ? -22.660 -5.750 5.728 1.00 64.50 175 LYS A CA 1
ATOM 1397 C C . LYS A 1 175 ? -22.572 -5.023 7.070 1.00 64.50 175 LYS A C 1
ATOM 1399 O O . LYS A 1 175 ? -23.145 -5.508 8.038 1.00 64.50 175 LYS A O 1
ATOM 1404 N N . ASN A 1 176 ? -21.858 -3.900 7.122 1.00 56.31 176 ASN A N 1
ATOM 1405 C CA . ASN A 1 176 ? -21.653 -3.139 8.355 1.00 56.31 176 ASN A CA 1
ATOM 1406 C C . ASN A 1 176 ? -22.770 -2.106 8.600 1.00 56.31 176 ASN A C 1
ATOM 1408 O O . ASN A 1 176 ? -23.236 -1.969 9.725 1.00 56.31 176 ASN A O 1
ATOM 1412 N N . PHE A 1 177 ? -23.271 -1.451 7.551 1.00 52.19 177 PHE A N 1
ATOM 1413 C CA . PHE A 1 177 ? -24.335 -0.444 7.615 1.00 52.19 177 PHE A CA 1
ATOM 1414 C C . PHE A 1 177 ? -25.678 -1.036 8.067 1.00 52.19 177 PHE A C 1
ATOM 1416 O O . PHE A 1 177 ? -26.398 -0.411 8.843 1.00 52.19 177 PHE A O 1
ATOM 1423 N N . VAL A 1 178 ? -25.987 -2.276 7.663 1.00 49.19 178 VAL A N 1
ATOM 1424 C CA . VAL A 1 178 ? -27.200 -2.996 8.106 1.00 49.19 178 VAL A CA 1
ATOM 1425 C C . VAL A 1 178 ? -27.193 -3.267 9.621 1.00 49.19 178 VAL A C 1
ATOM 1427 O O . VAL A 1 178 ? -28.255 -3.415 10.218 1.00 49.19 178 VAL A O 1
ATOM 1430 N N . LEU A 1 179 ? -26.024 -3.269 10.275 1.00 49.84 179 LEU A N 1
ATOM 1431 C CA . LEU A 1 179 ? -25.909 -3.422 11.733 1.00 49.84 179 LEU A CA 1
ATOM 1432 C C . LEU A 1 179 ? -26.105 -2.095 12.497 1.00 49.84 179 LEU A C 1
ATOM 1434 O O . LEU A 1 179 ? -26.327 -2.097 13.711 1.00 49.84 179 LEU A O 1
ATOM 1438 N N . GLU A 1 180 ? -26.005 -0.963 11.802 1.00 44.31 180 GLU A N 1
ATOM 1439 C CA . GLU A 1 180 ? -26.069 0.386 12.374 1.00 44.31 180 GLU A CA 1
ATOM 1440 C C . GLU A 1 180 ? -27.469 1.012 12.244 1.00 44.31 180 GLU A C 1
ATOM 1442 O O . GLU A 1 180 ? -27.848 1.837 13.066 1.00 44.31 180 GLU A O 1
ATOM 1447 N N . THR A 1 181 ? -28.281 0.559 11.279 1.00 40.34 181 THR A N 1
ATOM 1448 C CA . THR A 1 181 ? -29.656 1.049 11.033 1.00 40.34 181 THR A CA 1
ATOM 1449 C C . THR A 1 181 ? -30.760 0.315 11.810 1.00 40.34 181 THR A C 1
ATOM 1451 O O . THR A 1 181 ? -31.945 0.525 11.548 1.00 40.34 181 THR A O 1
ATOM 1454 N N . GLY A 1 182 ? -30.410 -0.516 12.799 1.00 47.28 182 GLY A N 1
ATOM 1455 C CA . GLY A 1 182 ? -31.384 -0.946 13.809 1.00 47.28 182 GLY A CA 1
ATOM 1456 C C . GLY A 1 182 ? -31.979 0.277 14.530 1.00 47.28 182 GLY A C 1
ATOM 1457 O O . GLY A 1 182 ? -31.260 1.261 14.705 1.00 47.28 182 GLY A O 1
ATOM 1458 N N . PRO A 1 183 ? -33.273 0.262 14.910 1.00 44.31 183 PRO A N 1
ATOM 1459 C CA . PRO A 1 183 ? -33.988 1.445 15.381 1.00 44.31 183 PRO A CA 1
ATOM 1460 C C . PRO A 1 183 ? -33.213 2.194 16.469 1.00 44.31 183 PRO A C 1
ATOM 1462 O O . PRO A 1 183 ? -32.647 1.599 17.381 1.00 44.31 183 PRO A O 1
ATOM 1465 N N . VAL A 1 184 ? -33.223 3.522 16.360 1.00 47.44 184 VAL A N 1
ATOM 1466 C CA . VAL A 1 184 ? -32.511 4.516 17.186 1.00 47.44 184 VAL A CA 1
ATOM 1467 C C . VAL A 1 184 ? -33.041 4.572 18.637 1.00 47.44 184 VAL A C 1
ATOM 1469 O O . VAL A 1 184 ? -33.019 5.615 19.284 1.00 47.44 184 VAL A O 1
ATOM 1472 N N . SER A 1 185 ? -33.551 3.473 19.194 1.00 41.34 185 SER A N 1
ATOM 1473 C CA . SER A 1 185 ? -33.728 3.364 20.641 1.00 41.34 185 SER A CA 1
ATOM 1474 C C . SER A 1 185 ? -32.358 3.106 21.292 1.00 41.34 185 SER A C 1
ATOM 1476 O O . SER A 1 185 ? -31.411 2.664 20.650 1.00 41.34 185 SER A O 1
ATOM 1478 N N . GLY A 1 186 ? -32.173 3.485 22.554 1.00 53.31 186 GLY A N 1
ATOM 1479 C CA . GLY A 1 186 ? -30.852 3.530 23.199 1.00 53.31 186 GLY A CA 1
ATOM 1480 C C . GLY A 1 186 ? -30.151 2.175 23.376 1.00 53.31 186 GLY A C 1
ATOM 1481 O O . GLY A 1 186 ? -30.780 1.127 23.366 1.00 53.31 186 GLY A O 1
ATOM 1482 N N . GLU A 1 187 ? -28.842 2.200 23.637 1.00 55.16 187 GLU A N 1
ATOM 1483 C CA . GLU A 1 187 ? -27.958 1.031 23.834 1.00 55.16 187 GLU A CA 1
ATOM 1484 C C . GLU A 1 187 ? -28.539 -0.130 24.661 1.00 55.16 187 GLU A C 1
ATOM 1486 O O . GLU A 1 187 ? -28.185 -1.282 24.425 1.00 55.16 187 GLU A O 1
ATOM 1491 N N . ALA A 1 188 ? -29.469 0.149 25.577 1.00 57.59 188 ALA A N 1
ATOM 1492 C CA . ALA A 1 188 ? -30.202 -0.844 26.350 1.00 57.59 188 ALA A CA 1
ATOM 1493 C C . ALA A 1 188 ? -30.952 -1.892 25.499 1.00 57.59 188 ALA A C 1
ATOM 1495 O O . ALA A 1 188 ? -30.898 -3.070 25.838 1.00 57.59 188 ALA A O 1
ATOM 1496 N N . TRP A 1 189 ? -31.609 -1.530 24.386 1.00 62.81 189 TRP A N 1
ATOM 1497 C CA . TRP A 1 189 ? -32.291 -2.541 23.549 1.00 62.81 189 TRP A CA 1
ATOM 1498 C C . TRP A 1 189 ? -31.284 -3.393 22.768 1.00 62.81 189 TRP A C 1
ATOM 1500 O O . TRP A 1 189 ? -31.490 -4.591 22.598 1.00 62.81 189 TRP A O 1
ATOM 1510 N N . ARG A 1 190 ? -30.156 -2.799 22.354 1.00 61.97 190 ARG A N 1
ATOM 1511 C CA . ARG A 1 190 ? -29.026 -3.521 21.755 1.00 61.97 190 ARG A CA 1
ATOM 1512 C C . ARG A 1 190 ? -28.454 -4.526 22.756 1.00 61.97 190 ARG A C 1
ATOM 1514 O O . ARG A 1 190 ? -28.174 -5.655 22.381 1.00 61.97 190 ARG A O 1
ATOM 1521 N N . LEU A 1 191 ? -28.342 -4.157 24.031 1.00 63.53 191 LEU A N 1
ATOM 1522 C CA . LEU A 1 191 ? -27.874 -5.033 25.112 1.00 63.53 191 LEU A CA 1
ATOM 1523 C C . LEU A 1 191 ? -28.852 -6.195 25.367 1.00 63.53 191 LEU A C 1
ATOM 1525 O O . LEU A 1 191 ? -28.423 -7.338 25.490 1.00 63.53 191 LEU A O 1
ATOM 1529 N N . LEU A 1 192 ? -30.160 -5.919 25.369 1.00 62.75 192 LEU A N 1
ATOM 1530 C CA . LEU A 1 192 ? -31.212 -6.916 25.608 1.00 62.75 192 LEU A CA 1
ATOM 1531 C C . LEU A 1 192 ? -31.444 -7.871 24.423 1.00 62.75 192 LEU A C 1
ATOM 1533 O O . LEU A 1 192 ? -31.785 -9.030 24.639 1.00 62.75 192 LEU A O 1
ATOM 1537 N N . CYS A 1 193 ? -31.253 -7.412 23.182 1.00 67.12 193 CYS A N 1
ATOM 1538 C CA . CYS A 1 193 ? -31.565 -8.183 21.971 1.00 67.12 193 CYS A CA 1
ATOM 1539 C C . CYS A 1 193 ? -30.336 -8.722 21.217 1.00 67.12 193 CYS A C 1
ATOM 1541 O O . CYS A 1 193 ? -30.503 -9.393 20.203 1.00 67.12 193 CYS A O 1
ATOM 1543 N N . SER A 1 194 ? -29.109 -8.432 21.663 1.00 68.12 194 SER A N 1
ATOM 1544 C CA . SER A 1 194 ? -27.880 -8.889 20.984 1.00 68.12 194 SER A CA 1
ATOM 1545 C C . SER A 1 194 ? -27.434 -10.297 21.368 1.00 68.12 194 SER A C 1
ATOM 1547 O O . SER A 1 194 ? -26.546 -10.853 20.717 1.00 68.12 194 SER A O 1
ATOM 1549 N N . TRP A 1 195 ? -28.016 -10.880 22.419 1.00 74.75 195 TRP A N 1
ATOM 1550 C CA . TRP A 1 195 ? -27.618 -12.205 22.868 1.00 74.75 195 TRP A CA 1
ATOM 1551 C C . TRP A 1 195 ? -28.216 -13.297 21.977 1.00 74.75 195 TRP A C 1
ATOM 1553 O O . TRP A 1 195 ? -29.432 -13.458 21.890 1.00 74.75 195 TRP A O 1
ATOM 1563 N N . ASP A 1 196 ? -27.343 -14.077 21.343 1.00 73.25 196 ASP A N 1
ATOM 1564 C CA . ASP A 1 196 ? -27.733 -15.260 20.585 1.00 73.25 196 ASP A CA 1
ATOM 1565 C C . ASP A 1 196 ? -27.798 -16.479 21.517 1.00 73.25 196 ASP A C 1
ATOM 1567 O O . ASP A 1 196 ? -26.777 -17.041 21.923 1.00 73.25 196 ASP A O 1
ATOM 1571 N N . PHE A 1 197 ? -29.020 -16.884 21.865 1.00 73.56 197 PHE A N 1
ATOM 1572 C CA . PHE A 1 197 ? -29.283 -18.039 22.729 1.00 73.56 197 PHE A CA 1
ATOM 1573 C C . PHE A 1 197 ? -29.040 -19.389 22.035 1.00 73.56 197 PHE A C 1
ATOM 1575 O O . PHE A 1 197 ? -29.063 -20.421 22.701 1.00 73.56 197 PHE A O 1
ATOM 1582 N N . SER A 1 198 ? -28.789 -19.409 20.720 1.00 72.56 198 SER A N 1
ATOM 1583 C CA . SER A 1 198 ? -28.488 -20.642 19.978 1.00 72.56 198 SER A CA 1
ATOM 1584 C C . SER A 1 198 ? -27.034 -21.112 20.138 1.00 72.56 198 SER A C 1
ATOM 1586 O O . SER A 1 198 ? -26.675 -22.214 19.715 1.00 72.56 198 SER A O 1
ATOM 1588 N N . VAL A 1 199 ? -26.181 -20.304 20.776 1.00 73.12 199 VAL A N 1
ATOM 1589 C CA . VAL A 1 199 ? -24.762 -20.609 20.983 1.00 73.12 199 VAL A CA 1
ATOM 1590 C C . VAL A 1 199 ? -24.582 -21.525 22.197 1.00 73.12 199 VAL A C 1
ATOM 1592 O O . VAL A 1 199 ? -24.641 -21.084 23.338 1.00 73.12 199 VAL A O 1
ATOM 1595 N N . VAL A 1 200 ? -24.307 -22.807 21.944 1.00 77.19 200 VAL A N 1
ATOM 1596 C CA . VAL A 1 200 ? -24.152 -23.842 22.993 1.00 77.19 200 VAL A CA 1
ATOM 1597 C C . VAL A 1 200 ? -22.687 -24.060 23.409 1.00 77.19 200 VAL A C 1
ATOM 1599 O O . VAL A 1 200 ? -22.400 -24.588 24.478 1.00 77.19 200 VAL A O 1
ATOM 1602 N N . ASN A 1 201 ? -21.724 -23.661 22.572 1.00 81.44 201 ASN A N 1
ATOM 1603 C CA . ASN A 1 201 ? -20.302 -23.898 22.833 1.00 81.44 201 ASN A CA 1
ATOM 1604 C C . ASN A 1 201 ? -19.757 -22.904 23.872 1.00 81.44 201 ASN A C 1
ATOM 1606 O O . ASN A 1 201 ? -19.750 -21.702 23.622 1.00 81.44 201 ASN A O 1
ATOM 1610 N N . GLU A 1 202 ? -19.223 -23.401 24.988 1.00 82.44 202 GLU A N 1
ATOM 1611 C CA . GLU A 1 202 ? -18.701 -22.597 26.103 1.00 82.44 202 GLU A CA 1
ATOM 1612 C C . GLU A 1 202 ? -17.638 -21.575 25.673 1.00 82.44 202 GLU A C 1
ATOM 1614 O O . GLU A 1 202 ? -17.680 -20.409 26.072 1.00 82.44 202 GLU A O 1
ATOM 1619 N N . LYS A 1 203 ? -16.735 -21.962 24.763 1.00 75.50 203 LYS A N 1
ATOM 1620 C CA . LYS A 1 203 ? -15.750 -21.025 24.204 1.00 75.50 203 LYS A CA 1
ATOM 1621 C C . LYS A 1 203 ? -16.439 -19.924 23.400 1.00 75.50 203 LYS A C 1
ATOM 1623 O O . LYS A 1 203 ? -16.088 -18.758 23.533 1.00 75.50 203 LYS A O 1
ATOM 1628 N N . ALA A 1 204 ? -17.438 -20.280 22.594 1.00 71.88 204 ALA A N 1
ATOM 1629 C CA . ALA A 1 204 ? -18.199 -19.322 21.794 1.00 71.88 204 ALA A CA 1
ATOM 1630 C C . ALA A 1 204 ? -19.050 -18.380 22.663 1.00 71.88 204 ALA A C 1
ATOM 1632 O O . ALA A 1 204 ? -19.144 -17.197 22.346 1.00 71.88 204 ALA A O 1
ATOM 1633 N N . ILE A 1 205 ? -19.589 -18.866 23.784 1.00 78.25 205 ILE A N 1
ATOM 1634 C CA . ILE A 1 205 ? -20.296 -18.057 24.785 1.00 78.25 205 ILE A CA 1
ATOM 1635 C C . ILE A 1 205 ? -19.342 -17.033 25.404 1.00 78.25 205 ILE A C 1
ATOM 1637 O O . ILE A 1 205 ? -19.656 -15.842 25.443 1.00 78.25 205 ILE A O 1
ATOM 1641 N N . GLN A 1 206 ? -18.155 -17.470 25.833 1.00 80.56 206 GLN A N 1
ATOM 1642 C CA . GLN A 1 206 ? -17.149 -16.576 26.404 1.00 80.56 206 GLN A CA 1
ATOM 1643 C C . GLN A 1 206 ? -16.683 -15.527 25.384 1.00 80.56 206 GLN A C 1
ATOM 1645 O O . GLN A 1 206 ? -16.531 -14.353 25.727 1.00 80.56 206 GLN A O 1
ATOM 1650 N N . TYR A 1 207 ? -16.521 -15.919 24.116 1.00 74.50 207 TYR A N 1
ATOM 1651 C CA . TYR A 1 207 ? -16.217 -14.984 23.034 1.00 74.50 207 TYR A CA 1
ATOM 1652 C C . TYR A 1 207 ? -17.341 -13.974 22.801 1.00 74.50 207 TYR A C 1
ATOM 1654 O O . TYR A 1 207 ? -17.060 -12.781 22.705 1.00 74.50 207 TYR A O 1
ATOM 1662 N N . ASN A 1 208 ? -18.601 -14.412 22.751 1.00 77.94 208 ASN A N 1
ATOM 1663 C CA . ASN A 1 208 ? -19.729 -13.513 22.516 1.00 77.94 208 ASN A CA 1
ATOM 1664 C C . ASN A 1 208 ? -19.900 -12.517 23.672 1.00 77.94 208 ASN A C 1
ATOM 1666 O O . ASN A 1 208 ? -20.043 -11.317 23.447 1.00 77.94 208 ASN A O 1
ATOM 1670 N N . LYS A 1 209 ? -19.762 -12.991 24.917 1.00 81.88 209 LYS A N 1
ATOM 1671 C CA . LYS A 1 209 ? -19.765 -12.153 26.122 1.00 81.88 209 LYS A CA 1
ATOM 1672 C C . LYS A 1 209 ? -18.667 -11.090 26.085 1.00 81.88 209 LYS A C 1
ATOM 1674 O O . LYS A 1 209 ? -18.950 -9.917 26.321 1.00 81.88 209 LYS A O 1
ATOM 1679 N N . ASN A 1 210 ? -17.431 -11.482 25.776 1.00 79.25 210 ASN A N 1
ATOM 1680 C CA . ASN A 1 210 ? -16.310 -10.546 25.695 1.00 79.25 210 ASN A CA 1
ATOM 1681 C C . ASN A 1 210 ? -16.506 -9.530 24.564 1.00 79.25 210 ASN A C 1
ATOM 1683 O O . ASN A 1 210 ? -16.280 -8.340 24.769 1.00 79.25 210 ASN A O 1
ATOM 1687 N N . ASN A 1 211 ? -16.963 -9.977 23.393 1.00 73.62 211 ASN A N 1
ATOM 1688 C CA . ASN A 1 211 ? -17.214 -9.105 22.250 1.00 73.62 211 ASN A CA 1
ATOM 1689 C C . ASN A 1 211 ? -18.308 -8.066 22.559 1.00 73.62 211 ASN A C 1
ATOM 1691 O O . ASN A 1 211 ? -18.105 -6.882 22.307 1.00 73.62 211 ASN A O 1
ATOM 1695 N N . LEU A 1 212 ? -19.419 -8.476 23.183 1.00 76.62 212 LEU A N 1
ATOM 1696 C CA . LEU A 1 212 ? -20.485 -7.561 23.610 1.00 76.62 212 LEU A CA 1
ATOM 1697 C C . LEU A 1 212 ? -20.013 -6.570 24.679 1.00 76.62 212 LEU A C 1
ATOM 1699 O O . LEU A 1 212 ? -20.304 -5.380 24.582 1.00 76.62 212 LEU A O 1
ATOM 1703 N N . ALA A 1 213 ? -19.243 -7.030 25.670 1.00 78.38 213 ALA A N 1
ATOM 1704 C CA . ALA A 1 213 ? -18.681 -6.157 26.700 1.00 78.38 213 ALA A CA 1
ATOM 1705 C C . ALA A 1 213 ? -17.743 -5.093 26.104 1.00 78.38 213 ALA A C 1
ATOM 1707 O O . ALA A 1 213 ? -17.777 -3.932 26.516 1.00 78.38 213 ALA A O 1
ATOM 1708 N N . ILE A 1 214 ? -16.928 -5.476 25.116 1.00 72.19 214 ILE A N 1
ATOM 1709 C CA . ILE A 1 214 ? -16.053 -4.551 24.390 1.00 72.19 214 ILE A CA 1
ATOM 1710 C C . ILE A 1 214 ? -16.887 -3.532 23.613 1.00 72.19 214 ILE A C 1
ATOM 1712 O O . ILE A 1 214 ? -16.653 -2.338 23.781 1.00 72.19 214 ILE A O 1
ATOM 1716 N N . GLN A 1 215 ? -17.879 -3.979 22.835 1.00 71.44 215 GLN A N 1
ATOM 1717 C CA . GLN A 1 215 ? -18.749 -3.095 22.050 1.00 71.44 215 GLN A CA 1
ATOM 1718 C C . GLN A 1 215 ? -19.472 -2.061 22.924 1.00 71.44 215 GLN A C 1
ATOM 1720 O O . GLN A 1 215 ? -19.525 -0.887 22.563 1.00 71.44 215 GLN A O 1
ATOM 1725 N N . LEU A 1 216 ? -19.964 -2.469 24.098 1.00 76.12 216 LEU A N 1
ATOM 1726 C CA . LEU A 1 216 ? -20.644 -1.568 25.031 1.00 76.12 216 LEU A CA 1
ATOM 1727 C C . LEU A 1 216 ? -19.702 -0.539 25.657 1.00 76.12 216 LEU A C 1
ATOM 1729 O O . LEU A 1 216 ? -20.036 0.631 25.823 1.00 76.12 216 LEU A O 1
ATOM 1733 N N . LYS A 1 217 ? -18.496 -0.981 26.025 1.00 79.31 217 LYS A N 1
ATOM 1734 C CA . LYS A 1 217 ? -17.463 -0.092 26.560 1.00 79.31 217 LYS A CA 1
ATOM 1735 C C . LYS A 1 217 ? -17.061 0.951 25.516 1.00 79.31 217 LYS A C 1
ATOM 1737 O O . LYS A 1 217 ? -16.852 2.115 25.850 1.00 79.31 217 LYS A O 1
ATOM 1742 N N . GLU A 1 218 ? -16.965 0.525 24.262 1.00 69.81 218 GLU A N 1
ATOM 1743 C CA . GLU A 1 218 ? -16.663 1.359 23.105 1.00 69.81 218 GLU A CA 1
ATOM 1744 C C . GLU A 1 218 ? -17.764 2.407 22.865 1.00 69.81 218 GLU A C 1
ATOM 1746 O O . GLU A 1 218 ? -17.439 3.592 22.771 1.00 69.81 218 GLU A O 1
ATOM 1751 N N . SER A 1 219 ? -19.042 2.038 22.897 1.00 69.81 219 SER A N 1
ATOM 1752 C CA . SER A 1 219 ? -20.153 2.976 22.682 1.00 69.81 219 SER A CA 1
ATOM 1753 C C . SER A 1 219 ? -20.346 3.981 23.838 1.00 69.81 219 SER A C 1
ATOM 1755 O O . SER A 1 219 ? -20.468 5.189 23.614 1.00 69.81 219 SER A O 1
ATOM 1757 N N . LEU A 1 220 ? -20.229 3.529 25.094 1.00 73.31 220 LEU A N 1
ATOM 1758 C CA . LEU A 1 220 ? -20.252 4.408 26.274 1.00 73.31 220 LEU A CA 1
ATOM 1759 C C . LEU A 1 220 ? -19.086 5.407 26.276 1.00 73.31 220 LEU A C 1
ATOM 1761 O O . LEU A 1 220 ? -19.256 6.567 26.664 1.00 73.31 220 LEU A O 1
ATOM 1765 N N . SER A 1 221 ? -17.901 4.976 25.826 1.00 68.94 221 SER A N 1
ATOM 1766 C CA . SER A 1 221 ? -16.730 5.853 25.732 1.00 68.94 221 SER A CA 1
ATOM 1767 C C . SER A 1 221 ? -16.919 6.992 24.724 1.00 68.94 221 SER A C 1
ATOM 1769 O O . SER A 1 221 ? -16.478 8.107 24.994 1.00 68.94 221 SER A O 1
ATOM 1771 N N . GLU A 1 222 ? -17.632 6.760 23.615 1.00 67.56 222 GLU A N 1
ATOM 1772 C CA . GLU A 1 222 ? -17.919 7.794 22.611 1.00 67.56 222 GLU A CA 1
ATOM 1773 C C . GLU A 1 222 ? -18.820 8.900 23.170 1.00 67.56 222 GLU A C 1
ATOM 1775 O O . GLU A 1 222 ? -18.514 10.084 23.014 1.00 67.56 222 GLU A O 1
ATOM 1780 N N . ARG A 1 223 ? -19.888 8.535 23.893 1.00 66.25 223 ARG A N 1
ATOM 1781 C CA . ARG A 1 223 ? -20.830 9.509 24.474 1.00 66.25 223 ARG A CA 1
ATOM 1782 C C . ARG A 1 223 ? -20.233 10.336 25.610 1.00 66.25 223 ARG A C 1
ATOM 1784 O O . ARG A 1 223 ? -20.564 11.513 25.754 1.00 66.25 223 ARG A O 1
ATOM 1791 N N . LEU A 1 224 ? -19.352 9.748 26.421 1.00 66.44 224 LEU A N 1
ATOM 1792 C CA . LEU A 1 224 ? -18.608 10.489 27.449 1.00 66.44 224 LEU A CA 1
ATOM 1793 C C . LEU A 1 224 ? -17.679 11.545 26.828 1.00 66.44 224 LEU A C 1
ATOM 1795 O O . LEU A 1 224 ? -17.460 12.600 27.421 1.00 66.44 224 LEU A O 1
ATOM 1799 N N . GLN A 1 225 ? -17.164 11.283 25.627 1.00 59.56 225 GLN A N 1
ATOM 1800 C CA . GLN A 1 225 ? -16.187 12.134 24.949 1.00 59.56 225 GLN A CA 1
ATOM 1801 C C . GLN A 1 225 ? -16.816 13.225 24.082 1.00 59.56 225 GLN A C 1
ATOM 1803 O O . GLN A 1 225 ? -16.213 14.284 23.926 1.00 59.56 225 GLN A O 1
ATOM 1808 N N . GLU A 1 226 ? -18.039 13.029 23.584 1.00 59.97 226 GLU A N 1
ATOM 1809 C CA . GLU A 1 226 ? -18.793 14.046 22.833 1.00 59.97 226 GLU A CA 1
ATOM 1810 C C . GLU A 1 226 ? -19.015 15.342 23.643 1.00 59.97 226 GLU A C 1
ATOM 1812 O O . GLU A 1 226 ? -19.115 16.438 23.086 1.00 59.97 226 GLU A O 1
ATOM 1817 N N . LYS A 1 227 ? -18.998 15.231 24.979 1.00 56.19 227 LYS A N 1
ATOM 1818 C CA . LYS A 1 227 ? -19.082 16.361 25.914 1.00 56.19 227 LYS A CA 1
ATOM 1819 C C . LYS A 1 227 ? -17.785 17.173 26.039 1.00 56.19 227 LYS A C 1
ATOM 1821 O O . LYS A 1 227 ? -17.844 18.310 26.494 1.00 56.19 227 LYS A O 1
ATOM 1826 N N . ASN A 1 228 ? -16.639 16.636 25.618 1.00 56.53 228 ASN A N 1
ATOM 1827 C CA . ASN A 1 228 ? -15.324 17.267 25.757 1.00 56.53 228 ASN A CA 1
ATOM 1828 C C . ASN A 1 228 ? -14.802 17.730 24.387 1.00 56.53 228 ASN A C 1
ATOM 1830 O O . ASN A 1 228 ? -13.982 17.066 23.742 1.00 56.53 228 ASN A O 1
ATOM 1834 N N . LYS A 1 229 ? -15.311 18.875 23.917 1.00 55.62 229 LYS A N 1
ATOM 1835 C CA . LYS A 1 229 ? -14.855 19.501 22.668 1.00 55.62 229 LYS A CA 1
ATOM 1836 C C . LYS A 1 229 ? -13.543 20.254 22.882 1.00 55.62 229 LYS A C 1
ATOM 1838 O O . LYS A 1 229 ? -13.375 20.995 23.843 1.00 55.62 229 LYS A O 1
ATOM 1843 N N . MET A 1 230 ? -12.631 20.055 21.942 1.00 55.84 230 MET A N 1
ATOM 1844 C CA . MET A 1 230 ? -11.283 20.618 21.934 1.00 55.84 230 MET A CA 1
ATOM 1845 C C . MET A 1 230 ? -11.298 22.118 21.600 1.00 55.84 230 MET A C 1
ATOM 1847 O O . MET A 1 230 ? -12.088 22.561 20.762 1.00 55.84 230 MET A O 1
ATOM 1851 N N . SER A 1 231 ? -10.416 22.889 22.240 1.00 58.12 231 SER A N 1
ATOM 1852 C CA . SER A 1 231 ? -10.309 24.343 22.073 1.00 58.12 231 SER A CA 1
ATOM 1853 C C . SER A 1 231 ? -9.753 24.735 20.694 1.00 58.12 231 SER A C 1
ATOM 1855 O O . SER A 1 231 ? -8.924 24.038 20.105 1.00 58.12 231 SER A O 1
ATOM 1857 N N . LEU A 1 232 ? -10.191 25.884 20.166 1.00 59.00 232 LEU A N 1
ATOM 1858 C CA . LEU A 1 232 ? -9.764 26.411 18.860 1.00 59.00 232 LEU A CA 1
ATOM 1859 C C . LEU A 1 232 ? -8.265 26.763 18.809 1.00 59.00 232 LEU A C 1
ATOM 1861 O O . LEU A 1 232 ? -7.657 26.686 17.743 1.00 59.00 232 LEU A O 1
ATOM 1865 N N . SER A 1 233 ? -7.665 27.106 19.953 1.00 61.38 233 SER A N 1
ATOM 1866 C CA . SER A 1 233 ? -6.237 27.439 20.060 1.00 61.38 233 SER A CA 1
ATOM 1867 C C . SER A 1 233 ? -5.340 26.225 19.803 1.00 61.38 233 SER A C 1
ATOM 1869 O O . SER A 1 233 ? -4.341 26.321 19.087 1.00 61.38 233 SER A O 1
ATOM 1871 N N . ASP A 1 234 ? -5.748 25.053 20.293 1.00 65.69 234 ASP A N 1
ATOM 1872 C CA . ASP A 1 234 ? -5.013 23.808 20.073 1.00 65.69 234 ASP A CA 1
ATOM 1873 C C . ASP A 1 234 ? -5.045 23.449 18.584 1.00 65.69 234 ASP A C 1
ATOM 1875 O O . ASP A 1 234 ? -4.003 23.240 17.965 1.00 65.69 234 ASP A O 1
ATOM 1879 N N . ARG A 1 235 ? -6.216 23.548 17.937 1.00 64.50 235 ARG A N 1
ATOM 1880 C CA . ARG A 1 235 ? -6.370 23.341 16.482 1.00 64.50 235 ARG A CA 1
ATOM 1881 C C . ARG A 1 235 ? -5.376 24.141 15.635 1.00 64.50 235 ARG A C 1
ATOM 1883 O O . ARG A 1 235 ? -4.831 23.593 14.677 1.00 64.50 235 ARG A O 1
ATOM 1890 N N . ILE A 1 236 ? -5.135 25.406 15.979 1.00 69.81 236 ILE A N 1
ATOM 1891 C CA . ILE A 1 236 ? -4.230 26.290 15.230 1.00 69.81 236 ILE A CA 1
ATOM 1892 C C . ILE A 1 236 ? -2.765 25.878 15.432 1.00 69.81 236 ILE A C 1
ATOM 1894 O O . ILE A 1 236 ? -2.009 25.838 14.462 1.00 69.81 236 ILE A O 1
ATOM 1898 N N . LYS A 1 237 ? -2.372 25.487 16.652 1.00 70.06 237 LYS A N 1
ATOM 1899 C CA . LYS A 1 237 ? -1.026 24.953 16.930 1.00 70.06 237 LYS A CA 1
ATOM 1900 C C . LYS A 1 237 ? -0.751 23.649 16.174 1.00 70.06 237 LYS A C 1
ATOM 1902 O O . LYS A 1 237 ? 0.358 23.433 15.692 1.00 70.06 237 LYS A O 1
ATOM 1907 N N . HIS A 1 238 ? -1.754 22.787 16.016 1.00 67.75 238 HIS A N 1
ATOM 1908 C CA . HIS A 1 238 ? -1.590 21.555 15.235 1.00 67.75 238 HIS A CA 1
ATOM 1909 C C . HIS A 1 238 ? -1.483 21.814 13.739 1.00 67.75 238 HIS A C 1
ATOM 1911 O O . HIS A 1 238 ? -0.720 21.129 13.056 1.00 67.75 238 HIS A O 1
ATOM 1917 N N . LEU A 1 239 ? -2.226 22.797 13.230 1.00 70.50 239 LEU A N 1
ATOM 1918 C CA . LEU A 1 239 ? -2.148 23.183 11.828 1.00 70.50 239 LEU A CA 1
ATOM 1919 C C . LEU A 1 239 ? -0.776 23.780 11.497 1.00 70.50 239 LEU A C 1
ATOM 1921 O O . LEU A 1 239 ? -0.198 23.412 10.477 1.00 70.50 239 LEU A O 1
ATOM 1925 N N . SER A 1 240 ? -0.224 24.630 12.369 1.00 69.12 240 SER A N 1
ATOM 1926 C CA . SER A 1 240 ? 1.093 25.240 12.153 1.00 69.12 240 SER A CA 1
ATOM 1927 C C . SER A 1 240 ? 2.226 24.214 12.193 1.00 69.12 240 SER A C 1
ATOM 1929 O O . SER A 1 240 ? 3.107 24.242 11.337 1.00 69.12 240 SER A O 1
ATOM 1931 N N . LEU A 1 241 ? 2.179 23.253 13.119 1.00 70.25 241 LEU A N 1
ATOM 1932 C CA . LEU A 1 241 ? 3.180 22.190 13.202 1.00 70.25 241 LEU A CA 1
ATOM 1933 C C . LEU A 1 241 ? 3.087 21.208 12.020 1.00 70.25 241 LEU A C 1
ATOM 1935 O O . LEU A 1 241 ? 4.106 20.708 11.541 1.00 70.25 241 LEU A O 1
ATOM 1939 N N . HIS A 1 242 ? 1.878 20.966 11.507 1.00 71.00 242 HIS A N 1
ATOM 1940 C CA . HIS A 1 242 ? 1.687 20.198 10.279 1.00 71.00 242 HIS A CA 1
ATOM 1941 C C . HIS A 1 242 ? 2.251 20.938 9.061 1.00 71.00 242 HIS A C 1
ATOM 1943 O O . HIS A 1 242 ? 3.026 20.348 8.316 1.00 71.00 242 HIS A O 1
ATOM 1949 N N . LEU A 1 243 ? 1.949 22.232 8.910 1.00 72.75 243 LEU A N 1
ATOM 1950 C CA . LEU A 1 243 ? 2.508 23.093 7.861 1.00 72.75 243 LEU A CA 1
ATOM 1951 C C . LEU A 1 243 ? 4.039 23.139 7.904 1.00 72.75 243 LEU A C 1
ATOM 1953 O O . LEU A 1 243 ? 4.678 23.048 6.861 1.00 72.75 243 LEU A O 1
ATOM 1957 N N . LEU A 1 244 ? 4.634 23.218 9.096 1.00 77.12 244 LEU A N 1
ATOM 1958 C CA . LEU A 1 244 ? 6.086 23.221 9.261 1.00 77.12 244 LEU A CA 1
ATOM 1959 C C . LEU A 1 244 ? 6.716 21.888 8.838 1.00 77.12 244 LEU A C 1
ATOM 1961 O O . LEU A 1 244 ? 7.688 21.886 8.088 1.00 77.12 244 LEU A O 1
ATOM 1965 N N . ALA A 1 245 ? 6.156 20.757 9.278 1.00 70.25 245 ALA A N 1
ATOM 1966 C CA . ALA A 1 245 ? 6.622 19.434 8.859 1.00 70.25 245 ALA A CA 1
ATOM 1967 C C . ALA A 1 245 ? 6.479 19.244 7.341 1.00 70.25 245 ALA A C 1
ATOM 1969 O O . ALA A 1 245 ? 7.350 18.660 6.698 1.00 70.25 245 ALA A O 1
ATOM 1970 N N . TRP A 1 246 ? 5.408 19.793 6.768 1.00 74.56 246 TRP A N 1
ATOM 1971 C CA . TRP A 1 246 ? 5.154 19.783 5.336 1.00 74.56 246 TRP A CA 1
ATOM 1972 C C . TRP A 1 246 ? 6.204 20.595 4.571 1.00 74.56 246 TRP A C 1
ATOM 1974 O O . TRP A 1 246 ? 6.851 20.055 3.678 1.00 74.56 246 TRP A O 1
ATOM 1984 N N . LEU A 1 247 ? 6.468 21.838 4.982 1.00 75.25 247 LEU A N 1
ATOM 1985 C CA . LEU A 1 247 ? 7.501 22.701 4.397 1.00 75.25 247 LEU A CA 1
ATOM 1986 C C . LEU A 1 247 ? 8.911 22.113 4.544 1.00 75.25 247 LEU A C 1
ATOM 1988 O O . LEU A 1 247 ? 9.705 22.182 3.608 1.00 75.25 247 LEU A O 1
ATOM 1992 N N . LEU A 1 248 ? 9.217 21.491 5.684 1.00 77.38 248 LEU A N 1
ATOM 1993 C CA . LEU A 1 248 ? 10.498 20.821 5.903 1.00 77.38 248 LEU A CA 1
ATOM 1994 C C . LEU A 1 248 ? 10.648 19.602 4.982 1.00 77.38 248 LEU A C 1
ATOM 1996 O O . LEU A 1 248 ? 11.696 19.424 4.364 1.00 77.38 248 LEU A O 1
ATOM 2000 N N . SER A 1 249 ? 9.591 18.796 4.832 1.00 69.81 249 SER A N 1
ATOM 2001 C CA . SER A 1 249 ? 9.589 17.666 3.895 1.00 69.81 249 SER A CA 1
ATOM 2002 C C . SER A 1 249 ? 9.715 18.121 2.436 1.00 69.81 249 SER A C 1
ATOM 2004 O O . SER A 1 249 ? 10.442 17.499 1.663 1.00 69.81 249 SER A O 1
ATOM 2006 N N . LEU A 1 250 ? 9.093 19.255 2.090 1.00 71.38 250 LEU A N 1
ATOM 2007 C CA . LEU A 1 250 ? 9.183 19.896 0.780 1.00 71.38 250 LEU A CA 1
ATOM 2008 C C . LEU A 1 250 ? 10.624 20.331 0.480 1.00 71.38 250 LEU A C 1
ATOM 2010 O O . LEU A 1 250 ? 11.170 20.003 -0.571 1.00 71.38 250 LEU A O 1
ATOM 2014 N N . GLY A 1 251 ? 11.255 21.028 1.429 1.00 75.56 251 GLY A N 1
ATOM 2015 C CA . GLY A 1 251 ? 12.626 21.514 1.296 1.00 75.56 251 GLY A CA 1
ATOM 2016 C C . GLY A 1 251 ? 13.644 20.382 1.161 1.00 75.56 251 GLY A C 1
ATOM 2017 O O . GLY A 1 251 ? 14.545 20.462 0.330 1.00 75.56 251 GLY A O 1
ATOM 2018 N N . LEU A 1 252 ? 13.474 19.295 1.917 1.00 73.75 252 LEU A N 1
ATOM 2019 C CA . LEU A 1 252 ? 14.364 18.133 1.852 1.00 73.75 252 LEU A CA 1
ATOM 2020 C C . LEU A 1 252 ? 14.199 17.331 0.550 1.00 73.75 252 LEU A C 1
ATOM 2022 O O . LEU A 1 252 ? 15.196 16.881 -0.018 1.00 73.75 252 LEU A O 1
ATOM 2026 N N . ALA A 1 253 ? 12.973 17.179 0.039 1.00 69.81 253 ALA A N 1
ATOM 2027 C CA . ALA A 1 253 ? 12.722 16.507 -1.238 1.00 69.81 253 ALA A CA 1
ATOM 2028 C C . ALA A 1 253 ? 13.277 17.309 -2.431 1.00 69.81 253 ALA A C 1
ATOM 2030 O O . ALA A 1 253 ? 13.953 16.754 -3.295 1.00 69.81 253 ALA A O 1
ATOM 2031 N N . LEU A 1 254 ? 13.067 18.629 -2.448 1.00 73.25 254 LEU A N 1
ATOM 2032 C CA . LEU A 1 254 ? 13.616 19.505 -3.489 1.00 73.25 254 LEU A CA 1
ATOM 2033 C C . LEU A 1 254 ? 15.147 19.600 -3.407 1.00 73.25 254 LEU A C 1
ATOM 2035 O O . LEU A 1 254 ? 15.828 19.518 -4.429 1.00 73.25 254 LEU A O 1
ATOM 2039 N N . GLY A 1 255 ? 15.698 19.714 -2.194 1.00 71.31 255 GLY A N 1
ATOM 2040 C CA . GLY A 1 255 ? 17.141 19.785 -1.963 1.00 71.31 255 GLY A CA 1
ATOM 2041 C C . GLY A 1 255 ? 17.878 18.504 -2.361 1.00 71.31 255 GLY A C 1
ATOM 2042 O O . GLY A 1 255 ? 18.925 18.573 -3.000 1.00 71.31 255 GLY A O 1
ATOM 2043 N N . SER A 1 256 ? 17.315 17.331 -2.057 1.00 67.25 256 SER A N 1
ATOM 2044 C CA . SER A 1 256 ? 17.885 16.042 -2.483 1.00 67.25 256 SER A CA 1
ATOM 2045 C C . SER A 1 256 ? 17.808 15.828 -3.999 1.00 67.25 256 SER A C 1
ATOM 2047 O O . SER A 1 256 ? 18.764 15.314 -4.589 1.00 67.25 256 SER A O 1
ATOM 2049 N N . GLY A 1 257 ? 16.727 16.277 -4.647 1.00 65.38 257 GLY A N 1
ATOM 2050 C CA . GLY A 1 257 ? 16.609 16.284 -6.108 1.00 65.38 257 GLY A CA 1
ATOM 2051 C C . GLY A 1 257 ? 17.663 17.174 -6.777 1.00 65.38 257 GLY A C 1
ATOM 2052 O O . GLY A 1 257 ? 18.369 16.721 -7.675 1.00 65.38 257 GLY A O 1
ATOM 2053 N N . ALA A 1 258 ? 17.837 18.409 -6.295 1.00 67.44 258 ALA A N 1
ATOM 2054 C CA . ALA A 1 258 ? 18.835 19.347 -6.821 1.00 67.44 258 ALA A CA 1
ATOM 2055 C C . ALA A 1 258 ? 20.284 18.890 -6.567 1.00 67.44 258 ALA A C 1
ATOM 2057 O O . ALA A 1 258 ? 21.158 19.076 -7.416 1.00 67.44 258 ALA A O 1
ATOM 2058 N N . PHE A 1 259 ? 20.551 18.265 -5.417 1.00 67.12 259 PHE A N 1
ATOM 2059 C CA . PHE A 1 259 ? 21.868 17.715 -5.092 1.00 67.12 259 PHE A CA 1
ATOM 2060 C C . PHE A 1 259 ? 22.251 16.552 -6.017 1.00 67.12 259 PHE A C 1
ATOM 2062 O O . PHE A 1 259 ? 23.397 16.466 -6.453 1.00 67.12 259 PHE A O 1
ATOM 2069 N N . SER A 1 260 ? 21.284 15.700 -6.373 1.00 62.66 260 SER A N 1
ATOM 2070 C CA . SER A 1 260 ? 21.511 14.551 -7.260 1.00 62.66 260 SER A CA 1
ATOM 2071 C C . SER A 1 260 ? 21.888 14.964 -8.690 1.00 62.66 260 SER A C 1
ATOM 2073 O O . SER A 1 260 ? 22.637 14.246 -9.343 1.00 62.66 260 SER A O 1
ATOM 2075 N N . PHE A 1 261 ? 21.432 16.132 -9.162 1.00 60.81 261 PHE A N 1
ATOM 2076 C CA . PHE A 1 261 ? 21.764 16.659 -10.495 1.00 60.81 261 PHE A CA 1
ATOM 2077 C C . PHE A 1 261 ? 23.112 17.377 -10.587 1.00 60.81 261 PHE A C 1
ATOM 2079 O O . PHE A 1 261 ? 23.683 17.460 -11.668 1.00 60.81 261 PHE A O 1
ATOM 2086 N N . ASN A 1 262 ? 23.634 17.901 -9.477 1.00 62.44 262 ASN A N 1
ATOM 2087 C CA . ASN A 1 262 ? 24.888 18.661 -9.483 1.00 62.44 262 ASN A CA 1
ATOM 2088 C C . ASN A 1 262 ? 26.151 17.777 -9.530 1.00 62.44 262 ASN A C 1
ATOM 2090 O O . ASN A 1 262 ? 27.260 18.307 -9.524 1.00 62.44 262 ASN A O 1
ATOM 2094 N N . HIS A 1 263 ? 26.023 16.445 -9.546 1.00 58.22 263 HIS A N 1
ATOM 2095 C CA . HIS A 1 263 ? 27.161 15.522 -9.588 1.00 58.22 263 HIS A CA 1
ATOM 2096 C C . HIS A 1 263 ? 27.271 14.789 -10.930 1.00 58.22 263 HIS A C 1
ATOM 2098 O O . HIS A 1 263 ? 26.292 14.260 -11.448 1.00 58.22 263 HIS A O 1
ATOM 2104 N N . ASN A 1 264 ? 28.495 14.737 -11.468 1.00 53.94 264 ASN A N 1
ATOM 2105 C CA . ASN A 1 264 ? 28.799 14.113 -12.756 1.00 53.94 264 ASN A CA 1
ATOM 2106 C C . ASN A 1 264 ? 28.534 12.590 -12.751 1.00 53.94 264 ASN A C 1
ATOM 2108 O O . ASN A 1 264 ? 28.906 11.916 -11.790 1.00 53.94 264 ASN A O 1
ATOM 2112 N N . PRO A 1 265 ? 27.983 12.024 -13.844 1.00 54.19 265 PRO A N 1
ATOM 2113 C CA . PRO A 1 265 ? 27.471 10.648 -13.912 1.00 54.19 265 PRO A CA 1
ATOM 2114 C C . PRO A 1 265 ? 28.531 9.530 -13.997 1.00 54.19 265 PRO A C 1
ATOM 2116 O O . PRO A 1 265 ? 28.165 8.362 -14.064 1.00 54.19 265 PRO A O 1
ATOM 2119 N N . ASN A 1 266 ? 29.830 9.846 -13.989 1.00 51.88 266 ASN A N 1
ATOM 2120 C CA . ASN A 1 266 ? 30.894 8.879 -14.310 1.00 51.88 266 ASN A CA 1
ATOM 2121 C C . ASN A 1 266 ? 31.603 8.262 -13.089 1.00 51.88 266 ASN A C 1
ATOM 2123 O O . ASN A 1 266 ? 32.650 7.639 -13.250 1.00 51.88 266 ASN A O 1
ATOM 2127 N N . ASP A 1 267 ? 31.075 8.434 -11.876 1.00 57.50 267 ASP A N 1
ATOM 2128 C CA . ASP A 1 267 ? 31.741 7.997 -10.644 1.00 57.50 267 ASP A CA 1
ATOM 2129 C C . ASP A 1 267 ? 30.878 7.001 -9.852 1.00 57.50 267 ASP A C 1
ATOM 2131 O O . ASP A 1 267 ? 29.653 7.085 -9.851 1.00 57.50 267 ASP A O 1
ATOM 2135 N N . LEU A 1 268 ? 31.495 6.084 -9.102 1.00 55.56 268 LEU A N 1
ATOM 2136 C CA . LEU A 1 268 ? 30.790 5.149 -8.197 1.00 55.56 268 LEU A CA 1
ATOM 2137 C C . LEU A 1 268 ? 29.966 5.910 -7.135 1.00 55.56 268 LEU A C 1
ATOM 2139 O O . LEU A 1 268 ? 28.951 5.435 -6.624 1.00 55.56 268 LEU A O 1
ATOM 2143 N N . ARG A 1 269 ? 30.386 7.148 -6.849 1.00 59.25 269 ARG A N 1
ATOM 2144 C CA . ARG A 1 269 ? 29.666 8.132 -6.032 1.00 59.25 269 ARG A CA 1
ATOM 2145 C C . ARG A 1 269 ? 28.368 8.625 -6.680 1.00 59.25 269 ARG A C 1
ATOM 2147 O O . ARG A 1 269 ? 27.455 8.995 -5.949 1.00 59.25 269 ARG A O 1
ATOM 2154 N N . ALA A 1 270 ? 28.265 8.607 -8.008 1.00 61.91 270 ALA A N 1
ATOM 2155 C CA . ALA A 1 270 ? 27.067 8.992 -8.750 1.00 61.91 270 ALA A CA 1
ATOM 2156 C C . ALA A 1 270 ? 25.974 7.913 -8.683 1.00 61.91 270 ALA A C 1
ATOM 2158 O O . ALA A 1 270 ? 24.798 8.239 -8.582 1.00 61.91 270 ALA A O 1
ATOM 2159 N N . GLU A 1 271 ? 26.326 6.623 -8.639 1.00 62.44 271 GLU A N 1
ATOM 2160 C CA . GLU A 1 271 ? 25.327 5.577 -8.361 1.00 62.44 271 GLU A CA 1
ATOM 2161 C C . GLU A 1 271 ? 24.784 5.701 -6.930 1.00 62.44 271 GLU A C 1
ATOM 2163 O O . GLU A 1 271 ? 23.571 5.647 -6.712 1.00 62.44 271 GLU A O 1
ATOM 2168 N N . ALA A 1 272 ? 25.667 5.949 -5.957 1.00 63.66 272 ALA A N 1
ATOM 2169 C CA . ALA A 1 272 ? 25.289 6.142 -4.559 1.00 63.66 272 ALA A CA 1
ATOM 2170 C C . ALA A 1 272 ? 24.469 7.425 -4.326 1.00 63.66 272 ALA A C 1
ATOM 2172 O O . ALA A 1 272 ? 23.555 7.423 -3.499 1.00 63.66 272 ALA A O 1
ATOM 2173 N N . SER A 1 273 ? 24.738 8.509 -5.063 1.00 66.62 273 SER A N 1
ATOM 2174 C CA . SER A 1 273 ? 23.970 9.754 -4.942 1.00 66.62 273 SER A CA 1
ATOM 2175 C C . SER A 1 273 ? 22.512 9.570 -5.363 1.00 66.62 273 SER A C 1
ATOM 2177 O O . SER A 1 273 ? 21.623 10.156 -4.749 1.00 66.62 273 SER A O 1
ATOM 2179 N N . THR A 1 274 ? 22.224 8.671 -6.310 1.00 74.12 274 THR A N 1
ATOM 2180 C CA . THR A 1 274 ? 20.839 8.386 -6.715 1.00 74.12 274 THR A CA 1
ATOM 2181 C C . THR A 1 274 ? 20.003 7.658 -5.655 1.00 74.12 274 THR A C 1
ATOM 2183 O O . THR A 1 274 ? 18.776 7.624 -5.762 1.00 74.12 274 THR A O 1
ATOM 2186 N N . LEU A 1 275 ? 20.633 7.092 -4.619 1.00 80.12 275 LEU A N 1
ATOM 2187 C CA . LEU A 1 275 ? 19.941 6.499 -3.469 1.00 80.12 275 LEU A CA 1
ATOM 2188 C C . LEU A 1 275 ? 19.578 7.543 -2.404 1.00 80.12 275 LEU A C 1
ATOM 2190 O O . LEU A 1 275 ? 18.732 7.272 -1.552 1.00 80.12 275 LEU A O 1
ATOM 2194 N N . LEU A 1 276 ? 20.164 8.743 -2.457 1.00 81.69 276 LEU A N 1
ATOM 2195 C CA . LEU A 1 276 ? 19.958 9.784 -1.451 1.00 81.69 276 LEU A CA 1
ATOM 2196 C C . LEU A 1 276 ? 18.498 10.245 -1.399 1.00 81.69 276 LEU A C 1
ATOM 2198 O O . LEU A 1 276 ? 17.926 10.334 -0.315 1.00 81.69 276 LEU A O 1
ATOM 2202 N N . LEU A 1 277 ? 17.871 10.472 -2.556 1.00 81.69 277 LEU A N 1
ATOM 2203 C CA . LEU A 1 277 ? 16.462 10.866 -2.644 1.00 81.69 277 LEU A CA 1
ATOM 2204 C C . LEU A 1 277 ? 15.522 9.795 -2.032 1.00 81.69 277 LEU A C 1
ATOM 2206 O O . LEU A 1 277 ? 14.781 10.135 -1.107 1.00 81.69 277 LEU A O 1
ATOM 2210 N N . PRO A 1 278 ? 15.575 8.506 -2.440 1.00 85.44 278 PRO A N 1
ATOM 2211 C CA . PRO A 1 278 ? 14.847 7.417 -1.783 1.00 85.44 278 PRO A CA 1
ATOM 2212 C C . PRO A 1 278 ? 15.056 7.324 -0.269 1.00 85.44 278 PRO A C 1
ATOM 2214 O O . PRO A 1 278 ? 14.091 7.135 0.472 1.00 85.44 278 PRO A O 1
ATOM 2217 N N . VAL A 1 279 ? 16.300 7.466 0.199 1.00 87.00 279 VAL A N 1
ATOM 2218 C CA . VAL A 1 279 ? 16.645 7.378 1.625 1.00 87.00 279 VAL A CA 1
ATOM 2219 C C . VAL A 1 279 ? 16.034 8.533 2.408 1.00 87.00 279 VAL A C 1
ATOM 2221 O O . VAL A 1 279 ? 15.394 8.297 3.430 1.00 87.00 279 VAL A O 1
ATOM 2224 N N . VAL A 1 280 ? 16.171 9.770 1.924 1.00 84.62 280 VAL A N 1
ATOM 2225 C CA . VAL A 1 280 ? 15.599 10.957 2.577 1.00 84.62 280 VAL A CA 1
ATOM 2226 C C . VAL A 1 280 ? 14.077 10.854 2.640 1.00 84.62 280 VAL A C 1
ATOM 2228 O O . VAL A 1 280 ? 13.494 11.059 3.704 1.00 84.62 280 VAL A O 1
ATOM 2231 N N . VAL A 1 281 ? 13.430 10.480 1.534 1.00 84.38 281 VAL A N 1
ATOM 2232 C CA . VAL A 1 281 ? 11.969 10.327 1.483 1.00 84.38 281 VAL A CA 1
ATOM 2233 C C . VAL A 1 281 ? 11.487 9.235 2.443 1.00 84.38 281 VAL A C 1
ATOM 2235 O O . VAL A 1 281 ? 10.548 9.462 3.208 1.00 84.38 281 VAL A O 1
ATOM 2238 N N . SER A 1 282 ? 12.150 8.079 2.465 1.00 87.12 282 SER A N 1
ATOM 2239 C CA . SER A 1 282 ? 11.786 6.964 3.353 1.00 87.12 282 SER A CA 1
ATOM 2240 C C . SER A 1 282 ? 12.009 7.313 4.828 1.00 87.12 282 SER A C 1
ATOM 2242 O O . SER A 1 282 ? 11.184 6.994 5.684 1.00 87.12 282 SER A O 1
ATOM 2244 N N . LEU A 1 283 ? 13.084 8.043 5.135 1.00 85.62 283 LEU A N 1
ATOM 2245 C CA . LEU A 1 283 ? 13.367 8.525 6.483 1.00 85.62 283 LEU A CA 1
ATOM 2246 C C . LEU A 1 283 ? 12.296 9.513 6.964 1.00 85.62 283 LEU A C 1
ATOM 2248 O O . LEU A 1 283 ? 11.829 9.408 8.096 1.00 85.62 283 LEU A O 1
ATOM 2252 N N . ILE A 1 284 ? 11.855 10.434 6.101 1.00 83.25 284 ILE A N 1
ATOM 2253 C CA . ILE A 1 284 ? 10.744 11.353 6.395 1.00 83.25 284 ILE A CA 1
ATOM 2254 C C . ILE A 1 284 ? 9.454 10.562 6.649 1.00 83.25 284 ILE A C 1
ATOM 2256 O O . ILE A 1 284 ? 8.770 10.807 7.647 1.00 83.25 284 ILE A O 1
ATOM 2260 N N . ASN A 1 285 ? 9.148 9.581 5.794 1.00 83.81 285 ASN A N 1
ATOM 2261 C CA . ASN A 1 285 ? 7.968 8.725 5.932 1.00 83.81 285 ASN A CA 1
ATOM 2262 C C . ASN A 1 285 ? 7.963 7.905 7.230 1.00 83.81 285 ASN A C 1
ATOM 2264 O O . ASN A 1 285 ? 6.883 7.576 7.723 1.00 83.81 285 ASN A O 1
ATOM 2268 N N . LEU A 1 286 ? 9.137 7.599 7.791 1.00 83.94 286 LEU A N 1
ATOM 2269 C CA . LEU A 1 286 ? 9.285 6.901 9.066 1.00 83.94 286 LEU A CA 1
ATOM 2270 C C . LEU A 1 286 ? 9.231 7.860 10.267 1.00 83.94 286 LEU A C 1
ATOM 2272 O O . LEU A 1 286 ? 8.493 7.621 11.222 1.00 83.94 286 LEU A O 1
ATOM 2276 N N . ILE A 1 287 ? 9.998 8.953 10.234 1.00 82.25 287 ILE A N 1
ATOM 2277 C CA . ILE A 1 287 ? 10.173 9.860 11.377 1.00 82.25 287 ILE A CA 1
ATOM 2278 C C . ILE A 1 287 ? 8.926 10.713 11.617 1.00 82.25 287 ILE A C 1
ATOM 2280 O O . ILE A 1 287 ? 8.511 10.878 12.763 1.00 82.25 287 ILE A O 1
ATOM 2284 N N . VAL A 1 288 ? 8.304 11.264 10.571 1.00 79.62 288 VAL A N 1
ATOM 2285 C CA . VAL A 1 288 ? 7.209 12.231 10.752 1.00 79.62 288 VAL A CA 1
ATOM 2286 C C . VAL A 1 288 ? 5.992 11.617 11.467 1.00 79.62 288 VAL A C 1
ATOM 2288 O O . VAL A 1 288 ? 5.499 12.235 12.416 1.00 79.62 288 VAL A O 1
ATOM 2291 N N . PRO A 1 289 ? 5.523 10.397 11.130 1.00 77.75 289 PRO A N 1
ATOM 2292 C CA . PRO A 1 289 ? 4.467 9.736 11.900 1.00 77.75 289 PRO A CA 1
ATOM 2293 C C . PRO A 1 289 ? 4.854 9.449 13.360 1.00 77.75 289 PRO A C 1
ATOM 2295 O O . PRO A 1 289 ? 4.004 9.565 14.245 1.00 77.75 289 PRO A O 1
ATOM 2298 N N . LEU A 1 290 ? 6.124 9.122 13.637 1.00 77.56 290 LEU A N 1
ATOM 2299 C CA . LEU A 1 290 ? 6.616 8.923 15.007 1.00 77.56 290 LEU A CA 1
ATOM 2300 C C . LEU A 1 290 ? 6.574 10.227 15.808 1.00 77.56 290 LEU A C 1
ATOM 2302 O O . LEU A 1 290 ? 6.081 10.233 16.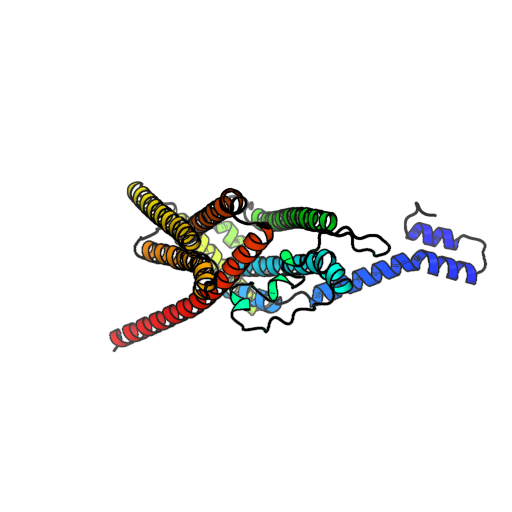935 1.00 77.56 290 LEU A O 1
ATOM 2306 N N . LEU A 1 291 ? 7.004 11.343 15.214 1.00 74.44 291 LEU A N 1
ATOM 2307 C CA . LEU A 1 291 ? 6.901 12.664 15.834 1.00 74.44 291 LEU A CA 1
ATOM 2308 C C . LEU A 1 291 ? 5.442 13.024 16.130 1.00 74.44 291 LEU A C 1
ATOM 2310 O O . LEU A 1 291 ? 5.140 13.463 17.238 1.00 74.44 291 LEU A O 1
ATOM 2314 N N . TYR A 1 292 ? 4.514 12.769 15.200 1.00 74.50 292 TYR A N 1
ATOM 2315 C CA . TYR A 1 292 ? 3.087 12.976 15.461 1.00 74.50 292 TYR A CA 1
ATOM 2316 C C . TYR A 1 292 ? 2.564 12.103 16.603 1.00 74.50 292 TYR A C 1
ATOM 2318 O O . TYR A 1 292 ? 1.787 12.588 17.424 1.00 74.50 292 TYR A O 1
ATOM 2326 N N . SER A 1 293 ? 3.013 10.851 16.705 1.00 71.62 293 SER A N 1
ATOM 2327 C CA . SER A 1 293 ? 2.657 9.966 17.817 1.00 71.62 293 SER A CA 1
ATOM 2328 C C . SER A 1 293 ? 3.174 10.488 19.167 1.00 71.62 293 SER A C 1
ATOM 2330 O O . SER A 1 293 ? 2.419 10.544 20.143 1.00 71.62 293 SER A O 1
ATOM 2332 N N . LEU A 1 294 ? 4.422 10.961 19.222 1.00 72.12 294 LEU A N 1
ATOM 2333 C CA . LEU A 1 294 ? 5.020 11.542 20.430 1.00 72.12 294 LEU A CA 1
ATOM 2334 C C . LEU A 1 294 ? 4.300 12.823 20.861 1.00 72.12 294 LEU A C 1
ATOM 2336 O O . LEU A 1 294 ? 3.885 12.942 22.014 1.00 72.12 294 LEU A O 1
ATOM 2340 N N . ILE A 1 295 ? 4.061 13.736 19.919 1.00 69.06 295 ILE A N 1
ATOM 2341 C CA . ILE A 1 295 ? 3.307 14.974 20.156 1.00 69.06 295 ILE A CA 1
ATOM 2342 C C . ILE A 1 295 ? 1.903 14.641 20.653 1.00 69.06 295 ILE A C 1
ATOM 2344 O O . ILE A 1 295 ? 1.441 15.213 21.635 1.00 69.06 295 ILE A O 1
ATOM 2348 N N . SER A 1 296 ? 1.264 13.630 20.063 1.00 63.97 296 SER A N 1
ATOM 2349 C CA . SER A 1 296 ? -0.062 13.194 20.490 1.00 63.97 296 SER A CA 1
ATOM 2350 C C . SER A 1 296 ? -0.106 12.533 21.870 1.00 63.97 296 SER A C 1
ATOM 2352 O O . SER A 1 296 ? -1.190 12.283 22.390 1.00 63.97 296 SER A O 1
ATOM 2354 N N . THR A 1 297 ? 1.042 12.170 22.443 1.00 64.94 297 THR A N 1
ATOM 2355 C CA . THR A 1 297 ? 1.145 11.626 23.807 1.00 64.94 297 THR A CA 1
ATOM 2356 C C . THR A 1 297 ? 1.332 12.733 24.838 1.00 64.94 297 THR A C 1
ATOM 2358 O O . THR A 1 297 ? 0.846 12.606 25.956 1.00 64.94 297 THR A O 1
ATOM 2361 N N . ILE A 1 298 ? 1.980 13.830 24.441 1.00 66.25 298 ILE A N 1
ATOM 2362 C CA . ILE A 1 298 ? 2.061 15.068 25.228 1.00 66.25 298 ILE A CA 1
ATOM 2363 C C . ILE A 1 298 ? 0.698 15.776 25.239 1.00 66.25 298 ILE A C 1
ATOM 2365 O O . ILE A 1 298 ? 0.321 16.427 26.209 1.00 66.25 298 ILE A O 1
ATOM 2369 N N . GLU A 1 299 ? -0.060 15.622 24.161 1.00 61.25 299 GLU A N 1
ATOM 2370 C CA . GLU A 1 299 ? -1.373 16.216 23.989 1.00 61.25 299 GLU A CA 1
ATOM 2371 C C . GLU A 1 299 ? -2.476 15.292 24.529 1.00 61.25 299 GLU A C 1
ATOM 2373 O O . GLU A 1 299 ? -2.672 14.168 24.058 1.00 61.25 299 GLU A O 1
ATOM 2378 N N . SER A 1 300 ? -3.228 15.755 25.525 1.00 56.81 300 SER A N 1
ATOM 2379 C CA . SER A 1 300 ? -4.351 15.014 26.101 1.00 56.81 300 SER A CA 1
ATOM 2380 C C . SER A 1 300 ? -5.570 15.041 25.170 1.00 56.81 300 SER A C 1
ATOM 2382 O O . SER A 1 300 ? -6.549 15.750 25.397 1.00 56.81 300 SER A O 1
ATOM 2384 N N . TYR A 1 301 ? -5.542 14.233 24.106 1.00 61.28 301 TYR A N 1
ATOM 2385 C CA . TYR A 1 301 ? -6.734 13.995 23.290 1.00 61.28 301 TYR A CA 1
ATOM 2386 C C . TYR A 1 301 ? -7.836 13.367 24.150 1.00 61.28 301 TYR A C 1
ATOM 2388 O O . TYR A 1 301 ? -7.646 12.302 24.738 1.00 61.28 301 TYR A O 1
ATOM 2396 N N . SER A 1 302 ? -9.014 13.996 24.170 1.00 59.25 302 SER A N 1
ATOM 2397 C CA . SER A 1 302 ? -10.178 13.488 24.902 1.00 59.25 302 SER A CA 1
ATOM 2398 C C . SER A 1 302 ? -10.693 12.157 24.341 1.00 59.25 302 SER A C 1
ATOM 2400 O O . SER A 1 302 ? -11.200 11.343 25.109 1.00 59.25 302 SER A O 1
ATOM 2402 N N . ASN A 1 303 ? -10.526 11.907 23.031 1.00 62.69 303 ASN A N 1
ATOM 2403 C CA . ASN A 1 303 ? -10.972 10.689 22.347 1.00 62.69 303 ASN A CA 1
ATOM 2404 C C . ASN A 1 303 ? -9.796 9.880 21.743 1.00 62.69 303 ASN A C 1
ATOM 2406 O O . ASN A 1 303 ? -9.133 10.363 20.817 1.00 62.69 303 ASN A O 1
ATOM 2410 N N . PRO A 1 304 ? -9.554 8.627 22.191 1.00 67.69 304 PRO A N 1
ATOM 2411 C CA . PRO A 1 304 ? -8.464 7.786 21.700 1.00 67.69 304 PRO A CA 1
ATOM 2412 C C . PRO A 1 304 ? -8.673 7.319 20.253 1.00 67.69 304 PRO A C 1
ATOM 2414 O O . PRO A 1 304 ? -7.697 7.150 19.527 1.00 67.69 304 PRO A O 1
ATOM 2417 N N . ARG A 1 305 ? -9.918 7.156 19.787 1.00 66.56 305 ARG A N 1
ATOM 2418 C CA . ARG A 1 305 ? -10.195 6.807 18.385 1.00 66.56 305 ARG A CA 1
ATOM 2419 C C . ARG A 1 305 ? -9.994 8.001 17.468 1.00 66.56 305 ARG A C 1
ATOM 2421 O O . ARG A 1 305 ? -9.354 7.864 16.431 1.00 66.56 305 ARG A O 1
ATOM 2428 N N . ALA A 1 306 ? -10.462 9.183 17.873 1.00 68.12 306 ALA A N 1
ATOM 2429 C CA . ALA A 1 306 ? -10.207 10.416 17.128 1.00 68.12 306 ALA A CA 1
ATOM 2430 C C . ALA A 1 306 ? -8.701 10.694 17.018 1.00 68.12 306 ALA A C 1
ATOM 2432 O O . ALA A 1 306 ? -8.228 11.032 15.938 1.00 68.12 306 ALA A O 1
ATOM 2433 N N . LYS A 1 307 ? -7.933 10.461 18.093 1.00 72.06 307 LYS A N 1
ATOM 2434 C CA . LYS A 1 307 ? -6.463 10.529 18.084 1.00 72.06 307 LYS A CA 1
ATOM 2435 C C . LYS A 1 307 ? -5.855 9.637 16.993 1.00 72.06 307 LYS A C 1
ATOM 2437 O O . LYS A 1 307 ? -5.021 10.105 16.219 1.00 72.06 307 LYS A O 1
ATOM 2442 N N . ILE A 1 308 ? -6.301 8.382 16.891 1.00 73.19 308 ILE A N 1
ATOM 2443 C CA . ILE A 1 308 ? -5.831 7.438 15.865 1.00 73.19 308 ILE A CA 1
ATOM 2444 C C . ILE A 1 308 ? -6.243 7.903 14.459 1.00 73.19 308 ILE A C 1
ATOM 2446 O O . ILE A 1 308 ? -5.383 8.008 13.588 1.00 73.19 308 ILE A O 1
ATOM 2450 N N . TYR A 1 309 ? -7.515 8.250 14.232 1.00 74.44 309 TYR A N 1
ATOM 2451 C CA . TYR A 1 309 ? -7.996 8.706 12.919 1.00 74.44 309 TYR A CA 1
ATOM 2452 C C . TYR A 1 309 ? -7.292 9.975 12.439 1.00 74.44 309 TYR A C 1
ATOM 2454 O O . TYR A 1 309 ? -6.865 10.046 11.290 1.00 74.44 309 TYR A O 1
ATOM 2462 N N . ILE A 1 310 ? -7.130 10.964 13.317 1.00 75.06 310 ILE A N 1
ATOM 2463 C CA . ILE A 1 310 ? -6.440 12.216 13.006 1.00 75.06 310 ILE A CA 1
ATOM 2464 C C . ILE A 1 310 ? -4.969 11.944 12.667 1.00 75.06 310 ILE A C 1
ATOM 2466 O O . ILE A 1 310 ? -4.453 12.513 11.706 1.00 75.06 310 ILE A O 1
ATOM 2470 N N . SER A 1 311 ? -4.299 11.056 13.410 1.00 75.69 311 SER A N 1
ATOM 2471 C CA . SER A 1 311 ? -2.921 10.645 13.115 1.00 75.69 311 SER A CA 1
ATOM 2472 C C . SER A 1 311 ? -2.808 9.971 11.740 1.00 75.69 311 SER A C 1
ATOM 2474 O O . SER A 1 311 ? -1.958 10.351 10.931 1.00 75.69 311 SER A O 1
ATOM 2476 N N . ILE A 1 312 ? -3.724 9.047 11.426 1.00 82.06 312 ILE A N 1
ATOM 2477 C CA . ILE A 1 312 ? -3.779 8.366 10.124 1.00 82.06 312 ILE A CA 1
ATOM 2478 C C . ILE A 1 312 ? -4.015 9.376 8.996 1.00 82.06 312 ILE A C 1
ATOM 2480 O O . ILE A 1 312 ? -3.257 9.388 8.031 1.00 82.06 312 ILE A O 1
ATOM 2484 N N . ILE A 1 313 ? -5.012 10.257 9.119 1.00 81.00 313 ILE A N 1
ATOM 2485 C CA . ILE A 1 313 ? -5.336 11.259 8.092 1.00 81.00 313 ILE A CA 1
ATOM 2486 C C . ILE A 1 313 ? -4.138 12.181 7.836 1.00 81.00 313 ILE A C 1
ATOM 2488 O O . ILE A 1 313 ? -3.763 12.388 6.684 1.00 81.00 313 ILE A O 1
ATOM 2492 N N . ARG A 1 314 ? -3.494 12.692 8.894 1.00 77.81 314 ARG A N 1
ATOM 2493 C CA . ARG A 1 314 ? -2.293 13.539 8.776 1.00 77.81 314 ARG A CA 1
ATOM 2494 C C . ARG A 1 314 ? -1.152 12.808 8.064 1.00 77.81 314 ARG A C 1
ATOM 2496 O O . ARG A 1 314 ? -0.498 13.393 7.203 1.00 77.81 314 ARG A O 1
ATOM 2503 N N . SER A 1 315 ? -0.931 11.533 8.392 1.00 81.44 315 SER A N 1
ATOM 2504 C CA . SER A 1 315 ? 0.084 10.698 7.740 1.00 81.44 315 SER A CA 1
ATOM 2505 C C . SER A 1 315 ? -0.227 10.459 6.259 1.00 81.44 315 SER A C 1
ATOM 2507 O O . SER A 1 315 ? 0.667 10.561 5.421 1.00 81.44 315 SER A O 1
ATOM 2509 N N . VAL A 1 316 ? -1.493 10.210 5.915 1.00 84.94 316 VAL A N 1
ATOM 2510 C CA . VAL A 1 316 ? -1.926 10.025 4.523 1.00 84.94 316 VAL A CA 1
ATOM 2511 C C . VAL A 1 316 ? -1.727 11.306 3.714 1.00 84.94 316 VAL A C 1
ATOM 2513 O O . VAL A 1 316 ? -1.141 11.242 2.638 1.00 84.94 316 VAL A O 1
ATOM 2516 N N . ILE A 1 317 ? -2.138 12.470 4.229 1.00 83.06 317 ILE A N 1
ATOM 2517 C CA . ILE A 1 317 ? -1.962 13.760 3.536 1.00 83.06 317 ILE A CA 1
ATOM 2518 C C . ILE A 1 317 ? -0.480 14.026 3.247 1.00 83.06 317 ILE A C 1
ATOM 2520 O O . ILE A 1 317 ? -0.133 14.391 2.122 1.00 83.06 317 ILE A O 1
ATOM 2524 N N . LEU A 1 318 ? 0.401 13.788 4.226 1.00 81.50 318 LEU A N 1
ATOM 2525 C CA . LEU A 1 318 ? 1.847 13.922 4.044 1.00 81.50 318 LEU A CA 1
ATOM 2526 C C . LEU A 1 318 ? 2.354 13.016 2.911 1.00 81.50 318 LEU A C 1
ATOM 2528 O O . LEU A 1 318 ? 3.007 13.500 1.988 1.00 81.50 318 LEU A O 1
ATOM 2532 N N . LYS A 1 319 ? 2.007 11.723 2.941 1.00 83.75 319 LYS A N 1
ATOM 2533 C CA . LYS A 1 319 ? 2.435 10.753 1.921 1.00 83.75 319 LYS A CA 1
ATOM 2534 C C . LYS A 1 319 ? 1.936 11.119 0.522 1.00 83.75 319 LYS A C 1
ATOM 2536 O O . LYS A 1 319 ? 2.709 11.061 -0.429 1.00 83.75 319 LYS A O 1
ATOM 2541 N N . MET A 1 320 ? 0.677 11.547 0.398 1.00 86.00 320 MET A N 1
ATOM 2542 C CA . MET A 1 320 ? 0.107 11.980 -0.884 1.00 86.00 320 MET A CA 1
ATOM 2543 C C . MET A 1 320 ? 0.793 13.239 -1.421 1.00 86.00 320 MET A C 1
ATOM 2545 O O . MET A 1 320 ? 0.969 13.376 -2.628 1.00 86.00 320 MET A O 1
ATOM 2549 N N . SER A 1 321 ? 1.227 14.134 -0.534 1.00 83.69 321 SER A N 1
ATOM 2550 C CA . SER A 1 321 ? 1.936 15.356 -0.921 1.00 83.69 321 SER A CA 1
ATOM 2551 C C . SER A 1 321 ? 3.341 15.062 -1.438 1.00 83.69 321 SER A C 1
ATOM 2553 O O . SER A 1 321 ? 3.708 15.536 -2.510 1.00 83.69 321 SER A O 1
ATOM 2555 N N . ILE A 1 322 ? 4.101 14.229 -0.718 1.00 83.75 322 ILE A N 1
ATOM 2556 C CA . ILE A 1 322 ? 5.437 13.785 -1.142 1.00 83.75 322 ILE A CA 1
ATOM 2557 C C . ILE A 1 322 ? 5.348 13.062 -2.490 1.00 83.75 322 ILE A C 1
ATOM 2559 O O . ILE A 1 322 ? 6.109 13.373 -3.405 1.00 83.75 322 ILE A O 1
ATOM 2563 N N . LEU A 1 323 ? 4.381 12.148 -2.637 1.00 86.81 323 LEU A N 1
ATOM 2564 C CA . LEU A 1 323 ? 4.130 11.448 -3.895 1.00 86.81 323 LEU A CA 1
ATOM 2565 C C . LEU A 1 323 ? 3.795 12.428 -5.029 1.00 86.81 323 LEU A C 1
ATOM 2567 O O . LEU A 1 323 ? 4.348 12.307 -6.116 1.00 86.81 323 LEU A O 1
ATOM 2571 N N . GLY A 1 324 ? 2.935 13.419 -4.779 1.00 86.44 324 GLY A N 1
ATOM 2572 C CA . GLY A 1 324 ? 2.556 14.427 -5.770 1.00 86.44 324 GLY A CA 1
ATOM 2573 C C . GLY A 1 324 ? 3.739 15.256 -6.277 1.00 86.44 324 GLY A C 1
ATOM 2574 O O . GLY A 1 324 ? 3.878 15.448 -7.482 1.00 86.44 324 GLY A O 1
ATOM 2575 N N . ILE A 1 325 ? 4.623 15.698 -5.379 1.00 83.19 325 ILE A N 1
ATOM 2576 C CA . ILE A 1 325 ? 5.828 16.468 -5.736 1.00 83.19 325 ILE A CA 1
ATOM 2577 C C . ILE A 1 325 ? 6.802 15.611 -6.538 1.00 83.19 325 ILE A C 1
ATOM 2579 O O . ILE A 1 325 ? 7.355 16.064 -7.537 1.00 83.19 325 ILE A O 1
ATOM 2583 N N . LEU A 1 326 ? 6.996 14.362 -6.118 1.00 84.69 326 LEU A N 1
ATOM 2584 C CA . LEU A 1 326 ? 7.883 13.437 -6.805 1.00 84.69 326 LEU A CA 1
ATOM 2585 C C . LEU A 1 326 ? 7.371 13.118 -8.217 1.00 84.69 326 LEU A C 1
ATOM 2587 O O . LEU A 1 326 ? 8.147 13.145 -9.169 1.00 84.69 326 LEU A O 1
ATOM 2591 N N . CYS A 1 327 ? 6.058 12.930 -8.374 1.00 87.62 327 CYS A N 1
ATOM 2592 C CA . CYS A 1 327 ? 5.415 12.814 -9.681 1.00 87.62 327 CYS A CA 1
ATOM 2593 C C . CYS A 1 327 ? 5.596 14.081 -10.527 1.00 87.62 327 CYS A C 1
ATOM 2595 O O . CYS A 1 327 ? 5.919 13.977 -11.706 1.00 87.62 327 CYS A O 1
ATOM 2597 N N . PHE A 1 328 ? 5.425 15.273 -9.945 1.00 86.25 328 PHE A N 1
ATOM 2598 C CA . PHE A 1 328 ? 5.644 16.537 -10.654 1.00 86.25 328 PHE A CA 1
ATOM 2599 C C . PHE A 1 328 ? 7.085 16.654 -11.169 1.00 86.25 328 PHE A C 1
ATOM 2601 O O . PHE A 1 328 ? 7.293 16.993 -12.333 1.00 86.25 328 PHE A O 1
ATOM 2608 N N . TYR A 1 329 ? 8.064 16.322 -10.327 1.00 83.19 329 TYR A N 1
ATOM 2609 C CA . TYR A 1 329 ? 9.480 16.292 -10.678 1.00 83.19 329 TYR A CA 1
ATOM 2610 C C . TYR A 1 329 ? 9.774 15.282 -11.799 1.00 83.19 329 TYR A C 1
ATOM 2612 O O . TYR A 1 329 ? 10.398 15.637 -12.798 1.00 83.19 329 TYR A O 1
ATOM 2620 N N . TRP A 1 330 ? 9.280 14.046 -11.679 1.00 84.75 330 TRP A N 1
ATOM 2621 C CA . TRP A 1 330 ? 9.488 13.005 -12.687 1.00 84.75 330 TRP A CA 1
ATOM 2622 C C . TRP A 1 330 ? 8.845 13.324 -14.035 1.00 84.75 330 TRP A C 1
ATOM 2624 O O . TRP A 1 330 ? 9.414 12.967 -15.059 1.00 84.75 330 TRP A O 1
ATOM 2634 N N . LEU A 1 331 ? 7.687 13.988 -14.051 1.00 85.62 331 LEU A N 1
ATOM 2635 C CA . LEU A 1 331 ? 6.959 14.279 -15.288 1.00 85.62 331 LEU A CA 1
ATOM 2636 C C . LEU A 1 331 ? 7.398 15.574 -15.977 1.00 85.62 331 LEU A C 1
ATOM 2638 O O . LEU A 1 331 ? 7.267 15.658 -17.190 1.00 85.62 331 LEU A O 1
ATOM 2642 N N . ASN A 1 332 ? 7.889 16.575 -15.238 1.00 83.38 332 ASN A N 1
ATOM 2643 C CA . ASN A 1 332 ? 8.236 17.876 -15.827 1.00 83.38 332 ASN A CA 1
ATOM 2644 C C . ASN A 1 332 ? 9.741 18.114 -15.952 1.00 83.38 332 ASN A C 1
ATOM 2646 O O . ASN A 1 332 ? 10.148 18.854 -16.830 1.00 83.38 332 ASN A O 1
ATOM 2650 N N . PHE A 1 333 ? 10.574 17.536 -15.080 1.00 78.12 333 PHE A N 1
ATOM 2651 C CA . PHE A 1 333 ? 12.004 17.874 -15.040 1.00 78.12 333 PHE A CA 1
ATOM 2652 C C . PHE A 1 333 ? 12.906 16.791 -15.642 1.00 78.12 333 PHE A C 1
ATOM 2654 O O . PHE A 1 333 ? 13.974 17.081 -16.178 1.00 78.12 333 PHE A O 1
ATOM 2661 N N . VAL A 1 334 ? 12.506 15.524 -15.537 1.00 79.88 334 VAL A N 1
ATOM 2662 C CA . VAL A 1 334 ? 13.297 14.393 -16.049 1.00 79.88 334 VAL A CA 1
ATOM 2663 C C . VAL A 1 334 ? 13.253 14.273 -17.583 1.00 79.88 334 VAL A C 1
ATOM 2665 O O . VAL A 1 334 ? 14.321 14.032 -18.152 1.00 79.88 334 VAL A O 1
ATOM 2668 N N . PRO A 1 335 ? 12.105 14.458 -18.276 1.00 83.38 335 PRO A N 1
ATOM 2669 C CA . PRO A 1 335 ? 12.041 14.278 -19.730 1.00 83.38 335 PRO A CA 1
ATOM 2670 C C . PRO A 1 335 ? 12.948 15.232 -20.513 1.00 83.38 335 PRO A C 1
ATOM 2672 O O . PRO A 1 335 ? 13.509 14.831 -21.528 1.00 83.38 335 PRO A O 1
ATOM 2675 N N . ASP A 1 336 ? 13.142 16.456 -20.014 1.00 80.69 336 ASP A N 1
ATOM 2676 C CA . ASP A 1 336 ? 13.956 17.481 -20.680 1.00 80.69 336 ASP A CA 1
ATOM 2677 C C . ASP A 1 336 ? 15.468 17.215 -20.574 1.00 80.69 336 ASP A C 1
ATOM 2679 O O . ASP A 1 336 ? 16.248 17.724 -21.377 1.00 80.69 336 ASP A O 1
ATOM 2683 N N . ASN A 1 337 ? 15.896 16.409 -19.596 1.00 76.25 337 ASN A N 1
ATOM 2684 C CA . ASN A 1 337 ? 17.310 16.232 -19.256 1.00 76.25 337 ASN A CA 1
ATOM 2685 C C . ASN A 1 337 ? 17.875 14.849 -19.612 1.00 76.25 337 ASN A C 1
ATOM 2687 O O . ASN A 1 337 ? 19.094 14.692 -19.688 1.00 76.25 337 ASN A O 1
ATOM 2691 N N . ILE A 1 338 ? 17.028 13.828 -19.790 1.00 78.50 338 ILE A N 1
ATOM 2692 C CA . ILE A 1 338 ? 17.463 12.433 -19.947 1.00 78.50 338 ILE A CA 1
ATOM 2693 C C . ILE A 1 338 ? 16.772 11.785 -21.151 1.00 78.50 338 ILE A C 1
ATOM 2695 O O . ILE A 1 338 ? 15.546 11.711 -21.224 1.00 78.50 338 ILE A O 1
ATOM 2699 N N . SER A 1 339 ? 17.572 11.236 -22.071 1.00 73.94 339 SER A N 1
ATOM 2700 C CA . SER A 1 339 ? 17.058 10.361 -23.131 1.00 73.94 339 SER A CA 1
ATOM 2701 C C . SER A 1 339 ? 16.548 9.047 -22.525 1.00 73.94 339 SER A C 1
ATOM 2703 O O . SER A 1 339 ? 17.206 8.454 -21.672 1.00 73.94 339 SER A O 1
ATOM 2705 N N . CYS A 1 340 ? 15.356 8.600 -22.932 1.00 78.31 340 CYS A N 1
ATOM 2706 C CA . CYS A 1 340 ? 14.669 7.433 -22.353 1.00 78.31 340 CYS A CA 1
ATOM 2707 C C . CYS A 1 340 ? 14.301 7.596 -20.858 1.00 78.31 340 CYS A C 1
ATOM 2709 O O . CYS A 1 340 ? 14.540 6.709 -20.033 1.00 78.31 340 CYS A O 1
ATOM 2711 N N . TRP A 1 341 ? 13.682 8.732 -20.515 1.00 82.12 341 TRP A N 1
ATOM 2712 C CA . TRP A 1 341 ? 13.251 9.092 -19.155 1.00 82.12 341 TRP A CA 1
ATOM 2713 C C . TRP A 1 341 ? 12.342 8.054 -18.469 1.00 82.12 341 TRP A C 1
ATOM 2715 O O . TRP A 1 341 ? 12.379 7.916 -17.249 1.00 82.12 341 TRP A O 1
ATOM 2725 N N . GLU A 1 342 ? 11.563 7.284 -19.226 1.00 82.06 342 GLU A N 1
ATOM 2726 C CA . GLU A 1 342 ? 10.603 6.293 -18.712 1.00 82.06 342 GLU A CA 1
ATOM 2727 C C . GLU A 1 342 ? 11.294 5.191 -17.892 1.00 82.06 342 GLU A C 1
ATOM 2729 O O . GLU A 1 342 ? 10.881 4.871 -16.773 1.00 82.06 342 GLU A O 1
ATOM 2734 N N . SER A 1 343 ? 12.404 4.659 -18.410 1.00 79.44 343 SER A N 1
ATOM 2735 C CA . SER A 1 343 ? 13.213 3.648 -17.722 1.00 79.44 343 SER A CA 1
ATOM 2736 C C . SER A 1 343 ? 13.892 4.219 -16.481 1.00 79.44 343 SER A C 1
ATOM 2738 O O . SER A 1 343 ? 13.958 3.549 -15.449 1.00 79.44 343 SER A O 1
ATOM 2740 N N . PHE A 1 344 ? 14.346 5.474 -16.546 1.00 81.75 344 PHE A N 1
ATOM 2741 C CA . PHE A 1 344 ? 14.920 6.164 -15.393 1.00 81.75 344 PHE A CA 1
ATOM 2742 C C . PHE A 1 344 ? 13.886 6.355 -14.273 1.00 81.75 344 PHE A C 1
ATOM 2744 O O . PHE A 1 344 ? 14.180 6.085 -13.104 1.00 81.75 344 PHE A O 1
ATOM 2751 N N . VAL A 1 345 ? 12.660 6.767 -14.615 1.00 84.62 345 VAL A N 1
ATOM 2752 C CA . VAL A 1 345 ? 11.560 6.900 -13.649 1.00 84.62 345 VAL A CA 1
ATOM 2753 C C . VAL A 1 345 ? 11.217 5.539 -13.046 1.00 84.62 345 VAL A C 1
ATOM 2755 O O . VAL A 1 345 ? 11.123 5.432 -11.825 1.00 84.62 345 VAL A O 1
ATOM 2758 N N . GLY A 1 346 ? 11.125 4.477 -13.853 1.00 83.44 346 GLY A N 1
ATOM 2759 C CA . GLY A 1 346 ? 10.892 3.116 -13.358 1.00 83.44 346 GLY A CA 1
ATOM 2760 C C . GLY A 1 346 ? 11.954 2.651 -12.353 1.00 83.44 346 GLY A C 1
ATOM 2761 O O . GLY A 1 346 ? 11.619 2.153 -11.277 1.00 83.44 346 GLY A O 1
ATOM 2762 N N . GLN A 1 347 ? 13.235 2.883 -12.648 1.00 81.94 347 GLN A N 1
ATOM 2763 C CA . GLN A 1 347 ? 14.333 2.590 -11.719 1.00 81.94 347 GLN A CA 1
ATOM 2764 C C . GLN A 1 347 ? 14.279 3.452 -10.447 1.00 81.94 347 GLN A C 1
ATOM 2766 O O . GLN A 1 347 ? 14.543 2.955 -9.353 1.00 81.94 347 GLN A O 1
ATOM 2771 N N . SER A 1 348 ? 13.902 4.726 -10.562 1.00 83.88 348 SER A N 1
ATOM 2772 C CA . SER A 1 348 ? 13.752 5.628 -9.413 1.00 83.88 348 SER A CA 1
ATOM 2773 C C . SER A 1 348 ? 12.618 5.183 -8.483 1.00 83.88 348 SER A C 1
ATOM 2775 O O . SER A 1 348 ? 12.796 5.142 -7.265 1.00 83.88 348 SER A O 1
ATOM 2777 N N . VAL A 1 349 ? 11.474 4.783 -9.050 1.00 87.50 349 VAL A N 1
ATOM 2778 C CA . VAL A 1 349 ? 10.338 4.216 -8.306 1.00 87.50 349 VAL A CA 1
ATOM 2779 C C . VAL A 1 349 ? 10.745 2.910 -7.623 1.00 87.50 349 VAL A C 1
ATOM 2781 O O . VAL A 1 349 ? 10.438 2.713 -6.449 1.00 87.50 349 VAL A O 1
ATOM 2784 N N . TYR A 1 350 ? 11.478 2.038 -8.319 1.00 87.19 350 TYR A N 1
ATOM 2785 C CA . TYR A 1 350 ? 11.990 0.790 -7.753 1.00 87.19 350 TYR A CA 1
ATOM 2786 C C . TYR A 1 350 ? 12.876 1.033 -6.521 1.00 87.19 350 TYR A C 1
ATOM 2788 O O . TYR A 1 350 ? 12.620 0.460 -5.460 1.00 87.19 350 TYR A O 1
ATOM 2796 N N . ARG A 1 351 ? 13.866 1.933 -6.627 1.00 87.81 351 ARG A N 1
ATOM 2797 C CA . ARG A 1 351 ? 14.743 2.308 -5.501 1.00 87.81 351 ARG A CA 1
ATOM 2798 C C . ARG A 1 351 ? 13.932 2.834 -4.324 1.00 87.81 351 ARG A C 1
ATOM 2800 O O . ARG A 1 351 ? 14.169 2.428 -3.192 1.00 87.81 351 ARG A O 1
ATOM 2807 N N . LEU A 1 352 ? 12.959 3.709 -4.589 1.00 89.25 352 LEU A N 1
ATOM 2808 C CA . LEU A 1 352 ? 12.082 4.248 -3.554 1.00 89.25 352 LEU A CA 1
ATOM 2809 C C . LEU A 1 352 ? 11.320 3.139 -2.821 1.00 89.25 352 LEU A C 1
ATOM 2811 O O . LEU A 1 352 ? 11.313 3.133 -1.597 1.00 89.25 352 LEU A O 1
ATOM 2815 N N . LEU A 1 353 ? 10.731 2.187 -3.548 1.00 90.06 353 LEU A N 1
ATOM 2816 C CA . LEU A 1 353 ? 9.969 1.087 -2.951 1.00 90.06 353 LEU A CA 1
ATOM 2817 C C . LEU A 1 353 ? 10.842 0.143 -2.116 1.00 90.06 353 LEU A C 1
ATOM 2819 O O . LEU A 1 353 ? 10.445 -0.233 -1.015 1.00 90.06 353 LEU A O 1
ATOM 2823 N N . ILE A 1 354 ? 12.024 -0.237 -2.612 1.00 90.50 354 ILE A N 1
ATOM 2824 C CA . ILE A 1 354 ? 12.938 -1.130 -1.884 1.00 90.50 354 ILE A CA 1
ATOM 2825 C C . ILE A 1 354 ? 13.472 -0.454 -0.621 1.00 90.50 354 ILE A C 1
ATOM 2827 O O . ILE A 1 354 ? 13.487 -1.068 0.446 1.00 90.50 354 ILE A O 1
ATOM 2831 N N . ILE A 1 355 ? 13.883 0.812 -0.717 1.00 90.62 355 ILE A N 1
ATOM 2832 C CA . ILE A 1 355 ? 14.387 1.560 0.435 1.00 90.62 355 ILE A CA 1
ATOM 2833 C C . ILE A 1 355 ? 13.267 1.790 1.458 1.00 90.62 355 ILE A C 1
ATOM 2835 O O . ILE A 1 355 ? 13.477 1.502 2.634 1.00 90.62 355 ILE A O 1
ATOM 2839 N N . ASP A 1 356 ? 12.066 2.201 1.037 1.00 90.69 356 ASP A N 1
ATOM 2840 C CA . ASP A 1 356 ? 10.919 2.383 1.943 1.00 90.69 356 ASP A CA 1
ATOM 2841 C C . ASP A 1 356 ? 10.546 1.066 2.636 1.00 90.69 356 ASP A C 1
ATOM 2843 O O . ASP A 1 356 ? 10.313 1.049 3.844 1.00 90.69 356 ASP A O 1
ATOM 2847 N N . PHE A 1 357 ? 10.604 -0.064 1.922 1.00 91.00 357 PHE A N 1
ATOM 2848 C CA . PHE A 1 357 ? 10.407 -1.393 2.501 1.00 91.00 357 PHE A CA 1
ATOM 2849 C C . PHE A 1 357 ? 11.458 -1.732 3.567 1.00 91.00 357 PHE A C 1
ATOM 2851 O O . PHE A 1 357 ? 11.098 -2.170 4.660 1.00 91.00 357 PHE A O 1
ATOM 2858 N N . ILE A 1 358 ? 12.746 -1.492 3.293 1.00 91.25 358 ILE A N 1
ATOM 2859 C CA . ILE A 1 358 ? 13.830 -1.713 4.263 1.00 91.25 358 ILE A CA 1
ATOM 2860 C C . ILE A 1 358 ? 13.628 -0.833 5.502 1.00 91.25 358 ILE A C 1
ATOM 2862 O O . ILE A 1 358 ? 13.685 -1.336 6.624 1.00 91.25 358 ILE A O 1
ATOM 2866 N N . PHE A 1 359 ? 13.345 0.459 5.325 1.00 90.31 359 PHE A N 1
ATOM 2867 C CA . PHE A 1 359 ? 13.082 1.372 6.440 1.00 90.31 359 PHE A CA 1
ATOM 2868 C C . PHE A 1 359 ? 11.833 0.982 7.227 1.00 90.31 359 PHE A C 1
ATOM 2870 O O . PHE A 1 359 ? 11.834 1.091 8.451 1.00 90.31 359 PHE A O 1
ATOM 2877 N N . CYS A 1 360 ? 10.791 0.484 6.562 1.00 88.25 360 CYS A N 1
ATOM 2878 C CA . CYS A 1 360 ? 9.601 -0.036 7.222 1.00 88.25 360 CYS A CA 1
ATOM 2879 C C . CYS A 1 360 ? 9.924 -1.282 8.061 1.00 88.25 360 CYS A C 1
ATOM 2881 O O . CYS A 1 360 ? 9.510 -1.351 9.216 1.00 88.25 360 CYS A O 1
ATOM 2883 N N . LEU A 1 361 ? 10.699 -2.238 7.533 1.00 88.56 361 LEU A N 1
ATOM 2884 C CA . LEU A 1 361 ? 11.142 -3.417 8.288 1.00 88.56 361 LEU A CA 1
ATOM 2885 C C . LEU A 1 361 ? 11.994 -3.034 9.501 1.00 88.56 361 LEU A C 1
ATOM 2887 O O . LEU A 1 361 ? 11.738 -3.513 10.607 1.00 88.56 361 LEU A O 1
ATOM 2891 N N . LEU A 1 362 ? 12.972 -2.146 9.310 1.00 88.75 362 LEU A N 1
ATOM 2892 C CA . LEU A 1 362 ? 13.800 -1.625 10.398 1.00 88.75 362 LEU A CA 1
ATOM 2893 C C . LEU A 1 362 ? 12.941 -0.884 11.426 1.00 88.75 362 LEU A C 1
ATOM 2895 O O . LEU A 1 362 ? 13.080 -1.113 12.622 1.00 88.75 362 LEU A O 1
ATOM 2899 N N . GLY A 1 363 ? 12.014 -0.044 10.971 1.00 84.88 363 GLY A N 1
ATOM 2900 C CA . GLY A 1 363 ? 11.092 0.703 11.819 1.00 84.88 363 GLY A CA 1
ATOM 2901 C C . GLY A 1 363 ? 10.218 -0.198 12.686 1.00 84.88 363 GLY A C 1
ATOM 2902 O O . GLY A 1 363 ? 10.078 0.063 13.878 1.00 84.88 363 GLY A O 1
ATOM 290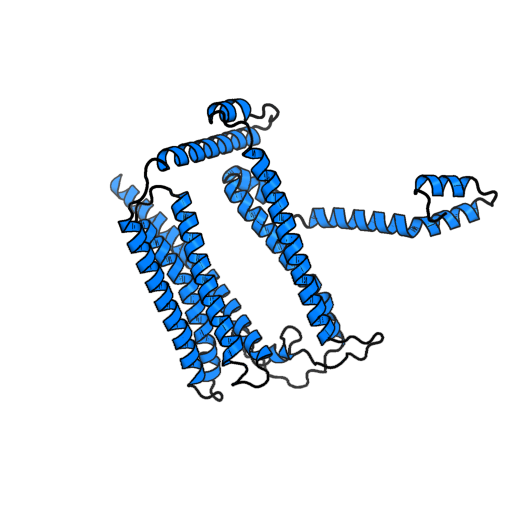3 N N . ILE A 1 364 ? 9.681 -1.284 12.123 1.00 85.44 364 ILE A N 1
ATOM 2904 C CA . ILE A 1 364 ? 8.908 -2.286 12.872 1.00 85.44 364 ILE A CA 1
ATOM 2905 C C . ILE A 1 364 ? 9.806 -2.991 13.893 1.00 85.44 364 ILE A C 1
ATOM 2907 O O . ILE A 1 364 ? 9.444 -3.085 15.063 1.00 85.44 364 ILE A O 1
ATOM 2911 N N . PHE A 1 365 ? 10.989 -3.444 13.473 1.00 85.19 365 PHE A N 1
ATOM 2912 C CA . PHE A 1 365 ? 11.928 -4.149 14.344 1.00 85.19 365 PHE A CA 1
ATOM 2913 C C . PHE A 1 365 ? 12.367 -3.292 15.540 1.00 85.19 365 PHE A C 1
ATOM 2915 O O . PHE A 1 365 ? 12.267 -3.722 16.690 1.00 85.19 365 PHE A O 1
ATOM 2922 N N . PHE A 1 366 ? 12.808 -2.058 15.286 1.00 82.12 366 PHE A N 1
ATOM 2923 C CA . PHE A 1 366 ? 13.221 -1.134 16.339 1.00 82.12 366 PHE A CA 1
ATOM 2924 C C . PHE A 1 366 ? 12.036 -0.632 17.168 1.00 82.12 366 PHE A C 1
ATOM 2926 O O . PHE A 1 366 ? 12.180 -0.461 18.376 1.00 82.12 366 PHE A O 1
ATOM 2933 N N . GLY A 1 367 ? 10.868 -0.425 16.555 1.00 78.12 367 GLY A N 1
ATOM 2934 C CA . GLY A 1 367 ? 9.648 -0.018 17.252 1.00 78.12 367 GLY A CA 1
ATOM 2935 C C . GLY A 1 367 ? 9.202 -1.049 18.288 1.00 78.12 367 GLY A C 1
ATOM 2936 O O . GLY A 1 367 ? 9.023 -0.704 19.455 1.00 78.12 367 GLY A O 1
ATOM 2937 N N . GLU A 1 368 ? 9.109 -2.320 17.892 1.00 79.06 368 GLU A N 1
ATOM 2938 C CA . GLU A 1 368 ? 8.799 -3.436 18.796 1.00 79.06 368 GLU A CA 1
ATOM 2939 C C . GLU A 1 368 ? 9.873 -3.595 19.877 1.00 79.06 368 GLU A C 1
ATOM 2941 O O . GLU A 1 368 ? 9.560 -3.721 21.061 1.00 79.06 368 GLU A O 1
ATOM 2946 N N . PHE A 1 369 ? 11.153 -3.500 19.505 1.00 75.06 369 PHE A N 1
ATOM 2947 C CA . PHE A 1 369 ? 12.255 -3.570 20.463 1.00 75.06 369 PHE A CA 1
ATOM 2948 C C . PHE A 1 369 ? 12.170 -2.471 21.537 1.00 75.06 369 PHE A C 1
ATOM 2950 O O . PHE A 1 369 ? 12.307 -2.754 22.731 1.00 75.06 369 PHE A O 1
ATOM 2957 N N . LEU A 1 370 ? 11.900 -1.225 21.134 1.00 74.06 370 LEU A N 1
ATOM 2958 C CA . LEU A 1 370 ? 11.722 -0.094 22.048 1.00 74.06 370 LEU A CA 1
ATOM 2959 C C . LEU A 1 370 ? 10.479 -0.265 22.925 1.00 74.06 370 LEU A C 1
ATOM 2961 O O . LEU A 1 370 ? 10.528 -0.001 24.125 1.00 74.06 370 LEU A O 1
ATOM 2965 N N . GLN A 1 371 ? 9.370 -0.736 22.358 1.00 72.75 371 GLN A N 1
ATOM 2966 C CA . GLN A 1 371 ? 8.141 -0.963 23.112 1.00 72.75 371 GLN A CA 1
ATOM 2967 C C . GLN A 1 371 ? 8.312 -2.080 24.152 1.00 72.75 371 GLN A C 1
ATOM 2969 O O . GLN A 1 371 ? 7.884 -1.926 25.299 1.00 72.75 371 GLN A O 1
ATOM 2974 N N . CYS A 1 372 ? 9.000 -3.167 23.799 1.00 71.62 372 CYS A N 1
ATOM 2975 C CA . CYS A 1 372 ? 9.354 -4.234 24.730 1.00 71.62 372 CYS A CA 1
ATOM 2976 C C . CYS A 1 372 ? 10.324 -3.766 25.823 1.00 71.62 372 CYS A C 1
ATOM 2978 O O . CYS A 1 372 ? 10.155 -4.153 26.983 1.00 71.62 372 CYS A O 1
ATOM 2980 N N . SER A 1 373 ? 11.320 -2.935 25.494 1.00 61.28 373 SER A N 1
ATOM 2981 C CA . SER A 1 373 ? 12.269 -2.426 26.491 1.00 61.28 373 SER A CA 1
ATOM 2982 C C . SER A 1 373 ? 11.572 -1.505 27.494 1.00 61.28 373 SER A C 1
ATOM 2984 O O . SER A 1 373 ? 11.690 -1.725 28.697 1.00 61.28 373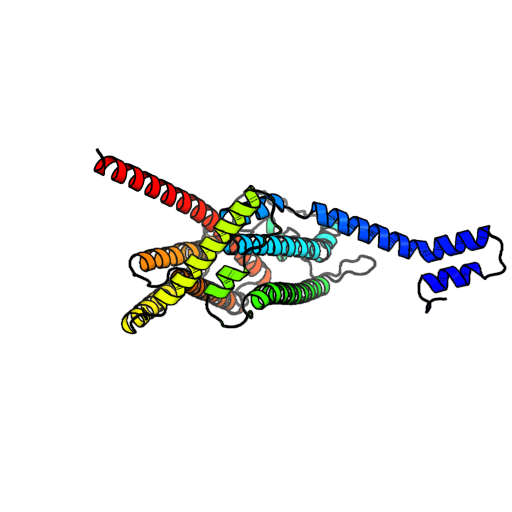 SER A O 1
ATOM 2986 N N . LEU A 1 374 ? 10.737 -0.574 27.018 1.00 69.00 374 LEU A N 1
ATOM 2987 C CA . LEU A 1 374 ? 9.955 0.334 27.859 1.00 69.00 374 LEU A CA 1
ATOM 2988 C C . LEU A 1 374 ? 8.957 -0.412 28.752 1.00 69.00 374 LEU A C 1
ATOM 2990 O O . LEU A 1 374 ? 8.800 -0.062 29.924 1.00 69.00 374 LEU A O 1
ATOM 2994 N N . ALA A 1 375 ? 8.296 -1.451 28.231 1.00 68.81 375 ALA A N 1
ATOM 2995 C CA . ALA A 1 375 ? 7.406 -2.298 29.025 1.00 68.81 375 ALA A CA 1
ATOM 2996 C C . ALA A 1 375 ? 8.167 -3.010 30.154 1.00 68.81 375 ALA A C 1
ATOM 2998 O O . ALA A 1 375 ? 7.699 -3.049 31.293 1.00 68.81 375 ALA A O 1
ATOM 2999 N N . ARG A 1 376 ? 9.374 -3.508 29.860 1.00 69.12 376 ARG A N 1
ATOM 3000 C CA . ARG A 1 376 ? 10.249 -4.141 30.848 1.00 69.12 376 ARG A CA 1
ATOM 3001 C C . ARG A 1 376 ? 10.715 -3.134 31.907 1.00 69.12 376 ARG A C 1
ATOM 3003 O O . ARG A 1 376 ? 10.655 -3.446 33.091 1.00 69.12 376 ARG A O 1
ATOM 3010 N N . THR A 1 377 ? 11.094 -1.913 31.527 1.00 67.81 377 THR A N 1
ATOM 3011 C CA . THR A 1 377 ? 11.496 -0.860 32.478 1.00 67.81 377 THR A CA 1
ATOM 3012 C C . THR A 1 377 ? 10.344 -0.427 33.386 1.00 67.81 377 THR A C 1
ATOM 3014 O O . THR A 1 377 ? 10.551 -0.280 34.588 1.00 67.81 377 THR A O 1
ATOM 3017 N N . LYS A 1 378 ? 9.119 -0.285 32.856 1.00 68.38 378 LYS A N 1
ATOM 3018 C CA . LYS A 1 378 ? 7.924 -0.010 33.677 1.00 68.38 378 LYS A CA 1
ATOM 3019 C C . LYS A 1 378 ? 7.642 -1.133 34.673 1.00 68.38 378 LYS A C 1
ATOM 3021 O O . LYS A 1 378 ? 7.345 -0.844 35.825 1.00 68.38 378 LYS A O 1
ATOM 3026 N N . PHE A 1 379 ? 7.793 -2.391 34.259 1.00 68.19 379 PHE A N 1
ATOM 3027 C CA . PHE A 1 379 ? 7.647 -3.540 35.154 1.00 68.19 379 PHE A CA 1
ATOM 3028 C C . PHE A 1 379 ? 8.692 -3.527 36.282 1.00 68.19 379 PHE A C 1
ATOM 3030 O O . PHE A 1 379 ? 8.341 -3.724 37.441 1.00 68.19 379 PHE A O 1
ATOM 3037 N N . TYR A 1 380 ? 9.958 -3.221 35.975 1.00 60.94 380 TYR A N 1
ATOM 3038 C CA . TYR A 1 380 ? 11.012 -3.099 36.991 1.00 60.94 380 TYR A CA 1
ATOM 3039 C C . TYR A 1 380 ? 10.788 -1.933 37.962 1.00 60.94 380 TYR A C 1
ATOM 3041 O O . TYR A 1 380 ? 11.030 -2.090 39.156 1.00 60.94 380 TYR A O 1
ATOM 3049 N N . LEU A 1 381 ? 10.318 -0.779 37.479 1.00 64.44 381 LEU A N 1
ATOM 3050 C CA . LEU A 1 381 ? 10.011 0.372 38.334 1.00 64.44 381 LEU A CA 1
ATOM 3051 C C . LEU A 1 381 ? 8.818 0.093 39.250 1.00 64.44 381 LEU A C 1
ATOM 3053 O O . LEU A 1 381 ? 8.894 0.359 40.444 1.00 64.44 381 LEU A O 1
ATOM 3057 N N . GLN A 1 382 ? 7.765 -0.528 38.720 1.00 57.84 382 GLN A N 1
ATOM 3058 C CA . GLN A 1 382 ? 6.586 -0.876 39.505 1.00 57.84 382 GLN A CA 1
ATOM 3059 C C . GLN A 1 382 ? 6.883 -1.966 40.541 1.00 57.84 382 GLN A C 1
ATOM 3061 O O . GLN A 1 382 ? 6.334 -1.929 41.635 1.00 57.84 382 GLN A O 1
ATOM 3066 N N . HIS A 1 383 ? 7.800 -2.894 40.243 1.00 56.62 383 HIS A N 1
ATOM 3067 C CA . HIS A 1 383 ? 8.233 -3.885 41.225 1.00 56.62 383 HIS A CA 1
ATOM 3068 C C . HIS A 1 383 ? 9.096 -3.267 42.338 1.00 56.62 383 HIS A C 1
ATOM 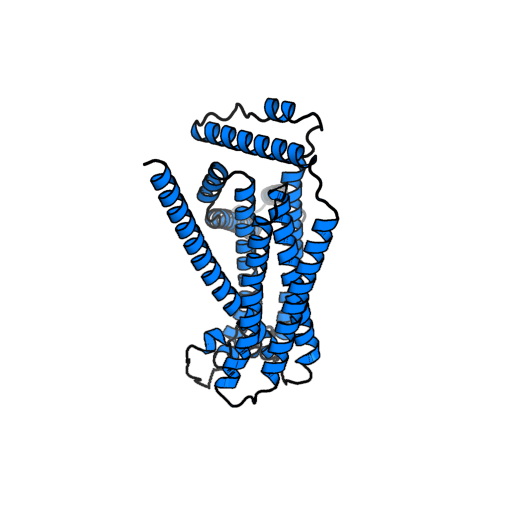3070 O O . HIS A 1 383 ? 8.966 -3.671 43.491 1.00 56.62 383 HIS A O 1
ATOM 3076 N N . ARG A 1 384 ? 9.914 -2.256 42.009 1.00 58.19 384 ARG A N 1
ATOM 3077 C CA . ARG A 1 384 ? 10.772 -1.523 42.954 1.00 58.19 384 ARG A CA 1
ATOM 3078 C C . ARG A 1 384 ? 10.004 -0.572 43.878 1.00 58.19 384 ARG A C 1
ATOM 3080 O O . ARG A 1 384 ? 10.501 -0.271 44.949 1.00 58.19 384 ARG A O 1
ATOM 3087 N N . GLU A 1 385 ? 8.824 -0.094 43.483 1.00 56.25 385 GLU A N 1
ATOM 3088 C CA . GLU A 1 385 ? 7.938 0.700 44.357 1.00 56.25 385 GLU A CA 1
ATOM 3089 C C . GLU A 1 385 ? 7.093 -0.170 45.307 1.00 56.25 385 GLU A C 1
ATOM 3091 O O . GLU A 1 385 ? 6.560 0.332 46.293 1.00 56.25 385 GLU A O 1
ATOM 3096 N N . THR A 1 386 ? 6.963 -1.472 45.027 1.00 54.16 386 THR A N 1
ATOM 3097 C CA . THR A 1 386 ? 6.202 -2.432 45.855 1.00 54.16 386 THR A CA 1
ATOM 3098 C C . THR A 1 386 ? 7.046 -3.224 46.861 1.00 54.16 386 THR A C 1
ATOM 3100 O O . THR A 1 386 ? 6.491 -4.015 47.622 1.00 54.16 386 THR A O 1
ATOM 3103 N N . THR A 1 387 ? 8.366 -3.035 46.853 1.00 43.12 387 THR A N 1
ATOM 3104 C CA . THR A 1 387 ? 9.341 -3.601 47.804 1.00 43.12 387 THR A CA 1
ATOM 3105 C C . THR A 1 387 ? 10.003 -2.476 48.568 1.00 43.12 387 THR A C 1
ATOM 3107 O O . THR A 1 387 ? 10.123 -2.596 49.803 1.00 43.12 387 THR A O 1
#

Secondary structure (DSSP, 8-state):
-TTS-HHHHHHHHHTS-S-HHHHHHHHHHHHHHHHHHHHHHHHHHHHHHHT-TTHHHHHHHHHHH-HHHHHHHHHHHHHHHHHHHHHHHHIIIIIHHHHHT-----------STHHHH--GGGGGSTTSGGG--SSEE-SSS-EEHHHHHHHHHHHHHHHHHHHHHHHHHHHHHHHHTTT-S-S--HHHHHHH---TT---HHHHHHHHHHHHHHHHHHHHHHHHHT-PPPHHHHHHHHHHHHHHHHHHHHHHHHHHHHHHTS-TTSHHHHHHTTHHHHHHHHHHHHHHHHHHHHHHHS--S-HHHHHHHHHHHHHHHHHHHHHHHHHHHHHTSTTT-TTHHHHHHHHHHHHHHHHHHHHHHHHHHHHHHHHHHHHHHHHHHHHH--

Sequence (387 aa):
LVSLSAGARIQAIRSLPMPFNERKTIRLTSFAPIQSFRRFRGSLASARQHLIIWQDTLKEIGGRFGTSVLSYFLFLKWLLQFNLFSLIINFCFITMPQIVHAPNISSITGFRGLELLTGVGYFNQTVLFYGGYNGEVIVSKPAYNMQLAYFFTIAAYLVLCGVSLIYSMSRSFQKNFVLETGPVSGEAWRLLCSWDFSVVNEKAIQYNKNNLAIQLKESLSERLQEKNKMSLSDRIKHLSLHLLAWLLSLGLALGSGAFSFNHNPNDLRAEASTLLLPVVVSLINLIVPLLYSLISTIESYSNPRAKIYISIIRSVILKMSILGILCFYWLNFVPDNISCWESFVGQSVYRLLIIDFIFCLLGIFFGEFLQCSLARTKFYLQHRETT